Protein AF-A0A536TYL6-F1 (afdb_monomer)

Structure (mmCIF, N/CA/C/O backbone):
data_AF-A0A536TYL6-F1
#
_entry.id   AF-A0A536TYL6-F1
#
loop_
_atom_site.group_PDB
_atom_site.id
_atom_site.type_symbol
_atom_site.label_atom_id
_atom_site.label_alt_id
_atom_site.label_comp_id
_atom_site.label_asym_id
_atom_site.label_entity_id
_atom_site.label_seq_id
_atom_site.pdbx_PDB_ins_code
_atom_site.Cartn_x
_atom_site.Cartn_y
_atom_site.Cartn_z
_atom_site.occupancy
_atom_site.B_iso_or_equiv
_atom_site.auth_seq_id
_atom_site.auth_comp_id
_atom_site.auth_asym_id
_atom_site.auth_atom_id
_atom_site.pdbx_PDB_model_num
ATOM 1 N N . MET A 1 1 ? 11.090 -5.499 -24.337 1.00 57.41 1 MET A N 1
ATOM 2 C CA . MET A 1 1 ? 12.512 -5.093 -24.204 1.00 57.41 1 MET A CA 1
ATOM 3 C C . MET A 1 1 ? 12.902 -4.188 -25.369 1.00 57.41 1 MET A C 1
ATOM 5 O O . MET A 1 1 ? 12.225 -4.241 -26.389 1.00 57.41 1 MET A O 1
ATOM 9 N N . ASP A 1 2 ? 13.957 -3.378 -25.231 1.00 61.38 2 ASP A N 1
ATOM 10 C CA . ASP A 1 2 ? 14.431 -2.492 -26.314 1.00 61.38 2 ASP A CA 1
ATOM 11 C C . ASP A 1 2 ? 15.120 -3.271 -27.454 1.00 61.38 2 ASP A C 1
ATOM 13 O O . ASP A 1 2 ? 15.101 -2.835 -28.606 1.00 61.38 2 ASP A O 1
ATOM 17 N N . ASP A 1 3 ? 15.642 -4.466 -27.150 1.00 70.88 3 ASP A N 1
ATOM 18 C CA . ASP A 1 3 ? 16.280 -5.363 -28.113 1.00 70.88 3 ASP A CA 1
ATOM 19 C C . ASP A 1 3 ? 15.336 -6.479 -28.582 1.00 70.88 3 ASP A C 1
ATOM 21 O O . ASP A 1 3 ? 14.604 -7.097 -27.802 1.00 70.88 3 ASP A O 1
ATOM 25 N N . VAL A 1 4 ? 15.386 -6.785 -29.881 1.00 76.50 4 VAL A N 1
ATOM 26 C CA . VAL A 1 4 ? 14.660 -7.922 -30.461 1.00 76.50 4 VAL A CA 1
ATOM 27 C C . VAL A 1 4 ? 15.387 -9.211 -30.091 1.00 76.50 4 VAL A C 1
ATOM 29 O O . VAL A 1 4 ? 16.546 -9.392 -30.461 1.00 76.50 4 VAL A O 1
ATOM 32 N N . ALA A 1 5 ? 14.694 -10.130 -29.414 1.00 81.31 5 ALA A N 1
ATOM 33 C CA . ALA A 1 5 ? 15.242 -11.440 -29.073 1.00 81.31 5 ALA A CA 1
ATOM 34 C C . ALA A 1 5 ? 15.765 -12.177 -30.319 1.00 81.31 5 ALA A C 1
ATOM 36 O O . ALA A 1 5 ? 15.107 -12.207 -31.363 1.00 81.31 5 ALA A O 1
ATOM 37 N N . GLN A 1 6 ? 16.935 -12.807 -30.195 1.00 85.62 6 GLN A N 1
ATOM 38 C CA . GLN A 1 6 ? 17.575 -13.562 -31.270 1.00 85.62 6 GLN A CA 1
ATOM 39 C C . GLN A 1 6 ? 17.859 -14.997 -30.836 1.00 85.62 6 GLN A C 1
ATOM 41 O O . GLN A 1 6 ? 18.170 -15.272 -29.678 1.00 85.62 6 GLN A O 1
ATOM 46 N N . VAL A 1 7 ? 17.771 -15.927 -31.787 1.00 89.69 7 VAL A N 1
ATOM 47 C CA . VAL A 1 7 ? 18.158 -17.319 -31.547 1.00 89.69 7 VAL A CA 1
ATOM 48 C C . VAL A 1 7 ? 19.680 -17.396 -31.461 1.00 89.69 7 VAL A C 1
ATOM 50 O O . VAL A 1 7 ? 20.367 -17.082 -32.433 1.00 89.69 7 VAL A O 1
ATOM 53 N N . VAL A 1 8 ? 20.210 -17.861 -30.326 1.00 90.75 8 VAL A N 1
ATOM 54 C CA . VAL A 1 8 ? 21.640 -18.176 -30.197 1.00 90.75 8 VAL A CA 1
ATOM 55 C C . VAL A 1 8 ? 21.949 -19.412 -31.061 1.00 90.75 8 VAL A C 1
ATOM 57 O O . VAL A 1 8 ? 21.366 -20.475 -30.821 1.00 90.75 8 VAL A O 1
ATOM 60 N N . PRO A 1 9 ? 22.846 -19.321 -32.066 1.00 91.06 9 PRO A N 1
ATOM 61 C CA . PRO A 1 9 ? 23.150 -20.444 -32.952 1.00 91.06 9 PRO A CA 1
ATOM 62 C C . PRO A 1 9 ? 23.639 -21.678 -32.189 1.00 91.06 9 PRO A C 1
ATOM 64 O O . PRO A 1 9 ? 24.405 -21.551 -31.237 1.00 91.06 9 PRO A O 1
ATOM 67 N N . ALA A 1 10 ? 23.267 -22.876 -32.650 1.00 88.31 10 ALA A N 1
ATOM 68 C CA . ALA A 1 10 ? 23.622 -24.141 -31.993 1.00 88.31 10 ALA A CA 1
ATOM 69 C C . ALA A 1 10 ? 25.139 -24.362 -31.826 1.00 88.31 10 ALA A C 1
ATOM 71 O O . ALA A 1 10 ? 25.554 -25.033 -30.893 1.00 88.31 10 ALA A O 1
ATOM 72 N N . GLY A 1 11 ? 25.974 -23.780 -32.696 1.00 90.50 11 GLY A N 1
ATOM 73 C CA . GLY A 1 11 ? 27.437 -23.835 -32.560 1.00 90.50 11 GLY A CA 1
ATOM 74 C C . GLY A 1 11 ? 28.010 -22.931 -31.461 1.00 90.50 11 GLY A C 1
ATOM 75 O O . GLY A 1 11 ? 29.185 -23.054 -31.125 1.00 90.50 11 GLY A O 1
ATOM 76 N N . ASN A 1 12 ? 27.195 -22.036 -30.897 1.00 92.62 12 ASN A N 1
ATOM 77 C CA . ASN A 1 12 ? 27.615 -21.034 -29.921 1.00 92.62 12 ASN A CA 1
ATOM 78 C C . ASN A 1 12 ? 27.223 -21.397 -28.478 1.00 92.62 12 ASN A C 1
ATOM 80 O O . ASN A 1 12 ? 27.345 -20.577 -27.567 1.00 92.62 12 ASN A O 1
ATOM 84 N N . TRP A 1 13 ? 26.762 -22.624 -28.244 1.00 92.75 13 TRP A N 1
ATOM 85 C CA . TRP A 1 13 ? 26.517 -23.155 -26.909 1.00 92.75 13 TRP A CA 1
ATOM 86 C C . TRP A 1 13 ? 26.647 -24.678 -26.904 1.00 92.75 13 TRP A C 1
ATOM 88 O O . TRP A 1 13 ? 26.506 -25.324 -27.936 1.00 92.75 13 TRP A O 1
ATOM 98 N N . ASN A 1 14 ? 26.945 -25.260 -25.745 1.00 90.94 14 ASN A N 1
ATOM 99 C CA . ASN A 1 14 ? 27.123 -26.703 -25.591 1.00 90.94 14 ASN A CA 1
ATOM 100 C C . ASN A 1 14 ? 26.467 -27.199 -24.303 1.00 90.94 14 ASN A C 1
ATOM 102 O O . ASN A 1 14 ? 26.497 -26.506 -23.285 1.00 90.94 14 ASN A O 1
ATOM 106 N N . TYR A 1 15 ? 25.936 -28.421 -24.324 1.00 91.31 15 TYR A N 1
ATOM 107 C CA . TYR A 1 15 ? 25.599 -29.140 -23.098 1.00 91.31 15 TYR A CA 1
ATOM 108 C C . TYR A 1 15 ? 26.865 -29.654 -22.408 1.00 91.31 15 TYR A C 1
ATOM 110 O O . TYR A 1 15 ? 27.846 -30.012 -23.063 1.00 91.31 15 TYR A O 1
ATOM 118 N N . ASN A 1 16 ? 26.832 -29.747 -21.079 1.00 88.88 16 ASN A N 1
ATOM 119 C CA . ASN A 1 16 ? 27.800 -30.567 -20.359 1.00 88.88 16 ASN A CA 1
ATOM 120 C C . ASN A 1 16 ? 27.591 -32.061 -20.691 1.00 88.88 16 ASN A C 1
ATOM 122 O O . ASN A 1 16 ? 26.561 -32.459 -21.236 1.00 88.88 16 ASN A O 1
ATOM 126 N N . ALA A 1 17 ? 28.562 -32.908 -20.339 1.00 90.69 17 ALA A N 1
ATOM 127 C CA . ALA A 1 17 ? 28.537 -34.336 -20.683 1.00 90.69 17 ALA A CA 1
ATOM 128 C C . ALA A 1 17 ? 27.294 -35.086 -20.163 1.00 90.69 17 ALA A C 1
ATOM 130 O O . ALA A 1 17 ? 26.893 -36.093 -20.739 1.00 90.69 17 ALA A O 1
ATOM 131 N N . THR A 1 18 ? 26.683 -34.600 -19.081 1.00 89.69 18 THR A N 1
ATOM 132 C CA . THR A 1 18 ? 25.490 -35.190 -18.460 1.00 89.69 18 THR A CA 1
ATOM 133 C C . THR A 1 18 ? 24.178 -34.549 -18.921 1.00 89.69 18 THR A C 1
ATOM 135 O O . THR A 1 18 ? 23.126 -34.944 -18.431 1.00 89.69 18 THR A O 1
ATOM 138 N N . ALA A 1 19 ? 24.219 -33.560 -19.823 1.00 83.50 19 ALA A N 1
ATOM 139 C CA . ALA A 1 19 ? 23.075 -32.745 -20.247 1.00 83.50 19 ALA A CA 1
ATOM 140 C C . ALA A 1 19 ? 22.271 -32.114 -19.087 1.00 83.50 19 ALA A C 1
ATOM 142 O O . ALA A 1 19 ? 21.076 -31.858 -19.202 1.00 83.50 19 ALA A O 1
ATOM 143 N N . THR A 1 20 ? 22.934 -31.847 -17.960 1.00 83.81 20 THR A N 1
ATOM 144 C CA . THR A 1 20 ? 22.358 -31.188 -16.773 1.00 83.81 20 THR A CA 1
ATOM 145 C C . THR A 1 20 ? 22.741 -29.713 -16.667 1.00 83.81 20 THR A C 1
ATOM 147 O O . THR A 1 20 ? 22.311 -29.025 -15.746 1.00 83.81 20 THR A O 1
ATOM 150 N N . GLY A 1 21 ? 23.562 -29.221 -17.591 1.00 86.31 21 GLY A N 1
ATOM 151 C CA . GLY A 1 21 ? 23.989 -27.831 -17.657 1.00 86.31 21 GLY A CA 1
ATOM 152 C C . GLY A 1 21 ? 24.364 -27.442 -19.079 1.00 86.31 21 GLY A C 1
ATOM 153 O O . GLY A 1 21 ? 24.645 -28.304 -19.913 1.00 86.31 21 GLY A O 1
ATOM 154 N N . LEU A 1 22 ? 24.373 -26.138 -19.341 1.00 90.38 22 LEU A N 1
ATOM 155 C CA . LEU A 1 22 ? 24.759 -25.558 -20.622 1.00 90.38 22 LEU A CA 1
ATOM 156 C C . LEU A 1 22 ? 25.890 -24.546 -20.428 1.00 90.38 22 LEU A C 1
ATOM 158 O O . LEU A 1 22 ? 26.031 -23.944 -19.365 1.00 90.38 22 LEU A O 1
ATOM 162 N N . THR A 1 23 ? 26.701 -24.353 -21.457 1.00 91.06 23 THR A N 1
ATOM 163 C CA . THR A 1 23 ? 27.732 -23.316 -21.515 1.00 91.06 23 THR A CA 1
ATOM 164 C C . THR A 1 23 ? 27.566 -22.541 -22.810 1.00 91.06 23 THR A C 1
ATOM 166 O O . THR A 1 23 ? 27.579 -23.135 -23.887 1.00 91.06 23 THR A O 1
ATOM 169 N N . LEU A 1 24 ? 27.419 -21.223 -22.706 1.00 91.56 24 LEU A N 1
ATOM 170 C CA . LEU A 1 24 ? 27.492 -20.319 -23.850 1.00 91.56 24 LEU A CA 1
ATOM 171 C C . LEU A 1 24 ? 28.969 -20.130 -24.216 1.00 91.56 24 LEU A C 1
ATOM 173 O O . LEU A 1 24 ? 29.796 -19.874 -23.341 1.00 91.56 24 LEU A O 1
ATOM 177 N N . VAL A 1 25 ? 29.312 -20.277 -25.494 1.00 84.56 25 VAL A N 1
ATOM 178 C CA . VAL A 1 25 ? 30.678 -20.087 -26.001 1.00 84.56 25 VAL A CA 1
ATOM 179 C C . VAL A 1 25 ? 30.709 -18.884 -26.933 1.00 84.56 25 VAL A C 1
ATOM 181 O O . VAL A 1 25 ? 29.757 -18.647 -27.673 1.00 84.56 25 VAL A O 1
ATOM 184 N N . ALA A 1 26 ? 31.789 -18.099 -26.903 1.00 78.69 26 ALA A N 1
ATOM 185 C CA . ALA A 1 26 ? 31.928 -16.942 -27.786 1.00 78.69 26 ALA A CA 1
ATOM 186 C C . ALA A 1 26 ? 31.802 -17.368 -29.269 1.00 78.69 26 ALA A C 1
ATOM 188 O O . ALA A 1 26 ? 32.389 -18.383 -29.649 1.00 78.69 26 ALA A O 1
ATOM 189 N N . PRO A 1 27 ? 31.057 -16.624 -30.112 1.00 82.38 27 PRO A N 1
ATOM 190 C CA . PRO A 1 27 ? 30.471 -15.302 -29.854 1.00 82.38 27 PRO A CA 1
ATOM 191 C C . PRO A 1 27 ? 29.065 -15.314 -29.210 1.00 82.38 27 PRO A C 1
ATOM 193 O O . PRO A 1 27 ? 28.444 -14.266 -29.115 1.00 82.38 27 PRO A O 1
ATOM 196 N N . GLY A 1 28 ? 28.533 -16.463 -28.780 1.00 82.00 28 GLY A N 1
ATOM 197 C CA . GLY A 1 28 ? 27.182 -16.588 -28.206 1.00 82.00 28 GLY A CA 1
ATOM 198 C C . GLY A 1 28 ? 27.001 -16.109 -26.769 1.00 82.00 28 GLY A C 1
ATOM 199 O O . GLY A 1 28 ? 25.865 -16.066 -26.312 1.00 82.00 28 GLY A O 1
ATOM 200 N N . PHE A 1 29 ? 28.081 -15.761 -26.066 1.00 90.31 29 PHE A N 1
ATOM 201 C CA . PHE A 1 29 ? 28.011 -15.069 -24.781 1.00 90.31 29 PHE A CA 1
ATOM 202 C C . PHE A 1 29 ? 28.451 -13.615 -24.942 1.00 90.31 29 PHE A C 1
ATOM 204 O O . PHE A 1 29 ? 29.575 -13.339 -25.366 1.00 90.31 29 PHE A O 1
ATOM 211 N N . VAL A 1 30 ? 27.570 -12.709 -24.549 1.00 87.06 30 VAL A N 1
ATOM 212 C CA . VAL A 1 30 ? 27.733 -11.265 -24.539 1.00 87.06 30 VAL A CA 1
ATOM 213 C C . VAL A 1 30 ? 27.412 -10.810 -23.124 1.00 87.06 30 VAL A C 1
ATOM 215 O O . VAL A 1 30 ? 26.364 -11.120 -22.555 1.00 87.06 30 VAL A O 1
ATOM 218 N N . THR A 1 31 ? 28.361 -10.106 -22.514 1.00 86.06 31 THR A N 1
ATOM 219 C CA . THR A 1 31 ? 28.180 -9.561 -21.171 1.00 86.06 31 THR A CA 1
ATOM 220 C C . THR A 1 31 ? 26.985 -8.609 -21.166 1.00 86.06 31 THR A C 1
ATOM 222 O O . THR A 1 31 ? 26.948 -7.695 -21.983 1.00 86.06 31 THR A O 1
ATOM 225 N N . ASN A 1 32 ? 26.092 -8.771 -20.182 1.00 82.31 32 ASN A N 1
ATOM 226 C CA . ASN A 1 32 ? 24.879 -7.971 -19.938 1.00 82.31 32 ASN A CA 1
ATOM 227 C C . ASN A 1 32 ? 23.626 -8.341 -20.750 1.00 82.31 32 ASN A C 1
ATOM 229 O O . ASN A 1 32 ? 22.571 -7.753 -20.488 1.00 82.31 32 ASN A O 1
ATOM 233 N N . ASP A 1 33 ? 23.709 -9.342 -21.625 1.00 85.50 33 ASP A N 1
ATOM 234 C CA . ASP A 1 33 ? 22.544 -9.892 -22.320 1.00 85.50 33 ASP A CA 1
ATOM 235 C C . ASP A 1 33 ? 21.729 -10.827 -21.412 1.00 85.50 33 ASP A C 1
ATOM 237 O O . ASP A 1 33 ? 22.234 -11.410 -20.444 1.00 85.50 33 ASP A O 1
ATOM 241 N N . ILE A 1 34 ? 20.443 -10.975 -21.735 1.00 85.06 34 ILE A N 1
ATOM 242 C 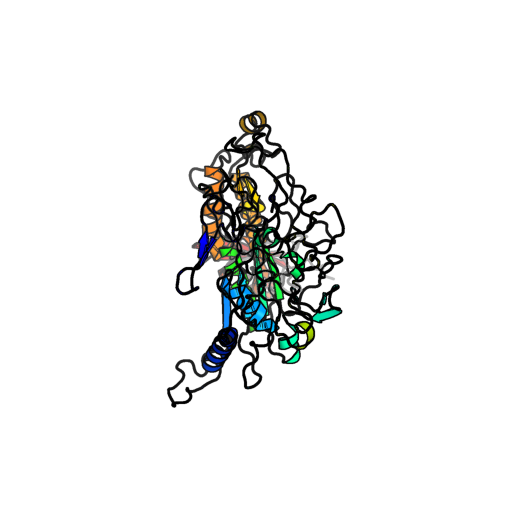CA . ILE A 1 34 ? 19.531 -11.924 -21.089 1.00 85.06 34 ILE A CA 1
ATOM 243 C C . ILE A 1 34 ? 19.386 -13.140 -21.998 1.00 85.06 34 ILE A C 1
ATOM 245 O O . ILE A 1 34 ? 19.066 -13.010 -23.178 1.00 85.06 34 ILE A O 1
ATOM 249 N N . TYR A 1 35 ? 19.586 -14.325 -21.428 1.00 87.81 35 TYR A N 1
ATOM 250 C CA . TYR A 1 35 ? 19.478 -15.596 -22.134 1.00 87.81 35 TYR A CA 1
ATOM 251 C C . TYR A 1 35 ? 18.297 -16.395 -21.597 1.00 87.81 35 TYR A C 1
ATOM 253 O O . TYR A 1 35 ? 18.214 -16.652 -20.398 1.00 87.81 35 TYR A O 1
ATOM 261 N N . GLU A 1 36 ? 17.422 -16.830 -22.498 1.00 87.06 36 GLU A N 1
ATOM 262 C CA . GLU A 1 36 ? 16.323 -17.745 -22.195 1.00 87.06 36 GLU A CA 1
ATOM 263 C C . GLU A 1 36 ? 16.647 -19.133 -22.754 1.00 87.06 36 GLU A C 1
ATOM 265 O O . GLU A 1 36 ? 17.098 -19.279 -23.893 1.00 87.06 36 GLU A O 1
ATOM 270 N N . PHE A 1 37 ? 16.414 -20.167 -21.948 1.00 86.50 37 PHE A N 1
ATOM 271 C CA . PHE A 1 37 ? 16.657 -21.556 -22.322 1.00 86.50 37 PHE A CA 1
ATOM 272 C C . PHE A 1 37 ? 15.464 -22.427 -21.930 1.00 86.50 37 PHE A C 1
ATOM 274 O O . PHE A 1 37 ? 15.052 -22.462 -20.771 1.00 86.50 37 PHE A O 1
ATOM 281 N N . SER A 1 38 ? 14.929 -23.164 -22.903 1.00 85.88 38 SER A N 1
ATOM 282 C CA . SER A 1 38 ? 13.827 -24.108 -22.715 1.00 85.88 38 SER A CA 1
ATOM 283 C C . SER A 1 38 ? 14.186 -25.470 -23.301 1.00 85.88 38 SER A C 1
ATOM 285 O O . SER A 1 38 ? 14.751 -25.543 -24.392 1.00 85.88 38 SER A O 1
ATOM 287 N N . TYR A 1 39 ? 13.803 -26.546 -22.620 1.00 85.12 39 TYR A N 1
ATOM 288 C CA . TYR A 1 39 ? 14.027 -27.925 -23.052 1.00 85.12 39 TYR A CA 1
ATOM 289 C C . TYR A 1 39 ? 12.847 -28.810 -22.639 1.00 85.12 39 TYR A C 1
ATOM 291 O O . TYR A 1 39 ? 12.072 -28.458 -21.750 1.00 85.12 39 TYR A O 1
ATOM 299 N N . THR A 1 40 ? 12.698 -29.973 -23.278 1.00 86.62 40 THR A N 1
ATOM 300 C CA . THR A 1 40 ? 11.685 -30.958 -22.869 1.00 86.62 40 THR A CA 1
ATOM 301 C C . THR A 1 40 ? 12.147 -31.678 -21.604 1.00 86.62 40 THR A C 1
ATOM 303 O O . THR A 1 40 ? 13.130 -32.417 -21.634 1.00 86.62 40 THR A O 1
ATOM 306 N N . ALA A 1 41 ? 11.429 -31.471 -20.503 1.00 86.38 41 ALA A N 1
ATOM 307 C CA . ALA A 1 41 ? 11.653 -32.152 -19.232 1.00 86.38 41 ALA A CA 1
ATOM 308 C C . ALA A 1 41 ? 10.640 -33.295 -19.014 1.00 86.38 41 ALA A C 1
ATOM 310 O O . ALA A 1 41 ? 9.615 -33.382 -19.693 1.00 86.38 41 ALA A O 1
ATOM 311 N N . LYS A 1 42 ? 10.915 -34.171 -18.043 1.00 88.56 42 LYS A N 1
ATOM 312 C CA . LYS A 1 42 ? 10.023 -35.252 -17.587 1.00 88.56 42 LYS A CA 1
ATOM 313 C C . LYS A 1 42 ? 9.961 -35.284 -16.057 1.00 88.56 42 LYS A C 1
ATOM 315 O O . LYS A 1 42 ? 10.771 -34.630 -15.409 1.00 88.56 42 LYS A O 1
ATOM 320 N N . ASP A 1 43 ? 9.013 -36.041 -15.512 1.00 90.06 43 ASP A N 1
ATOM 321 C CA . ASP A 1 43 ? 8.875 -36.307 -14.072 1.00 90.06 43 ASP A CA 1
ATOM 322 C C . ASP A 1 43 ? 8.738 -35.033 -13.194 1.00 90.06 43 ASP A C 1
ATOM 324 O O . ASP A 1 43 ? 9.533 -34.820 -12.277 1.00 90.06 43 ASP A O 1
ATOM 328 N N . PRO A 1 44 ? 7.749 -34.144 -13.457 1.00 89.12 44 PRO A N 1
ATOM 329 C CA . PRO A 1 44 ? 7.541 -32.945 -12.644 1.00 89.12 44 PRO A CA 1
ATOM 330 C C . PRO A 1 44 ? 7.129 -33.297 -11.208 1.00 89.12 44 PRO A C 1
ATOM 332 O O . PRO A 1 44 ? 6.370 -34.239 -10.976 1.00 89.12 44 PRO A O 1
ATOM 335 N N . THR A 1 45 ? 7.555 -32.484 -10.242 1.00 88.81 45 THR A N 1
ATOM 336 C CA . THR A 1 45 ? 7.092 -32.592 -8.853 1.00 88.81 45 THR A CA 1
ATOM 337 C C . THR A 1 45 ? 5.660 -32.068 -8.696 1.00 88.81 45 THR A C 1
ATOM 339 O O . THR A 1 45 ? 5.215 -31.178 -9.426 1.00 88.81 45 THR A O 1
ATOM 342 N N . VAL A 1 46 ? 4.925 -32.595 -7.711 1.00 89.50 46 VAL A N 1
ATOM 343 C CA . VAL A 1 46 ? 3.571 -32.127 -7.362 1.00 89.50 46 VAL A CA 1
ATOM 344 C C . VAL A 1 46 ? 3.672 -30.926 -6.414 1.00 89.50 46 VAL A C 1
ATOM 346 O O . VAL A 1 46 ? 3.449 -31.036 -5.210 1.00 89.50 46 VAL A O 1
ATOM 349 N N . ALA A 1 47 ? 4.052 -29.764 -6.950 1.00 88.31 47 ALA A N 1
ATOM 350 C CA . ALA A 1 47 ? 4.303 -28.559 -6.150 1.00 88.31 47 ALA A CA 1
ATOM 351 C C . ALA A 1 47 ? 3.050 -28.018 -5.425 1.00 88.31 47 ALA A C 1
ATOM 353 O O . ALA A 1 47 ? 3.172 -27.394 -4.370 1.00 88.31 47 ALA A O 1
ATOM 354 N N . GLY A 1 48 ? 1.846 -28.310 -5.930 1.00 88.62 48 GLY A N 1
ATOM 355 C CA . GLY A 1 48 ? 0.575 -27.899 -5.322 1.00 88.62 48 GLY A CA 1
ATOM 356 C C . GLY A 1 48 ? 0.302 -28.471 -3.922 1.00 88.62 48 GLY A C 1
ATOM 357 O O . GLY A 1 48 ? -0.515 -27.905 -3.198 1.00 88.62 48 GLY A O 1
ATOM 358 N N . LEU A 1 49 ? 1.012 -29.524 -3.486 1.00 92.44 49 LEU A N 1
ATOM 359 C CA . LEU A 1 49 ? 0.879 -30.084 -2.129 1.00 92.44 49 LEU A CA 1
ATOM 360 C C . LEU A 1 49 ? 1.173 -29.058 -1.022 1.00 92.44 49 LEU A C 1
ATOM 362 O O . LEU A 1 49 ? 0.659 -29.193 0.086 1.00 92.44 49 LEU A O 1
ATOM 366 N N . GLY A 1 50 ? 1.943 -28.004 -1.320 1.00 93.00 50 GLY A N 1
ATOM 367 C CA . GLY A 1 50 ? 2.184 -26.911 -0.376 1.00 93.00 50 GLY A CA 1
ATOM 368 C C . GLY A 1 50 ? 0.902 -26.196 0.071 1.00 93.00 50 GLY A C 1
ATOM 369 O O . GLY A 1 50 ? 0.799 -25.815 1.234 1.00 93.00 50 GLY A O 1
ATOM 370 N N . PHE A 1 51 ? -0.103 -26.066 -0.805 1.00 95.88 51 PHE A N 1
ATOM 371 C CA . PHE A 1 51 ? -1.390 -25.472 -0.428 1.00 95.88 51 PHE A CA 1
ATOM 372 C C . PHE A 1 51 ? -2.154 -26.359 0.563 1.00 95.88 51 PHE A C 1
ATOM 374 O O . PHE A 1 51 ? -2.655 -25.857 1.569 1.00 95.88 51 PHE A O 1
ATOM 381 N N . ALA A 1 52 ? -2.189 -27.674 0.314 1.00 96.19 52 ALA A N 1
ATOM 382 C CA . ALA A 1 52 ? -2.819 -28.646 1.208 1.00 96.19 52 ALA A CA 1
ATOM 383 C C . ALA A 1 52 ? -2.139 -28.652 2.584 1.00 96.19 52 ALA A C 1
ATOM 385 O O . ALA A 1 52 ? -2.815 -28.531 3.598 1.00 96.19 52 ALA A O 1
ATOM 386 N N . ALA A 1 53 ? -0.803 -28.663 2.619 1.00 95.81 53 ALA A N 1
ATOM 387 C CA . ALA A 1 53 ? -0.048 -28.619 3.869 1.00 95.81 53 ALA A CA 1
ATOM 388 C C . ALA A 1 53 ? -0.388 -27.379 4.719 1.00 95.81 53 ALA A C 1
ATOM 390 O O . ALA A 1 53 ? -0.578 -27.493 5.928 1.00 95.81 53 ALA A O 1
ATOM 391 N N . ILE A 1 54 ? -0.514 -26.201 4.093 1.00 96.56 54 ILE A N 1
ATOM 392 C CA . ILE A 1 54 ? -0.918 -24.967 4.788 1.00 96.56 54 ILE A CA 1
ATOM 393 C C . ILE A 1 54 ? -2.351 -25.086 5.321 1.00 96.56 54 ILE A C 1
ATOM 395 O O . ILE A 1 54 ? -2.596 -24.743 6.479 1.00 96.56 54 ILE A O 1
ATOM 399 N N . ARG A 1 55 ? -3.292 -25.567 4.501 1.00 97.94 55 ARG A N 1
ATOM 400 C CA . ARG A 1 55 ? -4.697 -25.771 4.884 1.00 97.94 55 ARG A CA 1
ATOM 401 C C . ARG A 1 55 ? -4.820 -26.720 6.079 1.00 97.94 55 ARG A C 1
ATOM 403 O O . ARG A 1 55 ? -5.435 -26.359 7.081 1.00 97.94 55 ARG A O 1
ATOM 410 N N . ASP A 1 56 ? -4.212 -27.898 5.980 1.00 97.44 56 ASP A N 1
ATOM 411 C CA . ASP A 1 56 ? -4.382 -28.994 6.938 1.00 97.44 56 ASP A CA 1
ATOM 412 C C . ASP A 1 56 ? -3.716 -28.680 8.271 1.00 97.44 56 ASP A C 1
ATOM 414 O O . ASP A 1 56 ? -4.317 -28.895 9.320 1.00 97.44 56 ASP A O 1
ATOM 418 N N . TRP A 1 57 ? -2.526 -28.071 8.244 1.00 96.44 57 TRP A N 1
ATOM 419 C CA . TRP A 1 57 ? -1.860 -27.607 9.458 1.00 96.44 57 TRP A CA 1
ATOM 420 C C . TRP A 1 57 ? -2.719 -26.599 10.231 1.00 96.44 57 TRP A C 1
ATOM 422 O O . TRP A 1 57 ? -2.937 -26.751 11.433 1.00 96.44 57 TRP A O 1
ATOM 432 N N . ASN A 1 58 ? -3.256 -25.584 9.547 1.00 97.06 58 ASN A N 1
ATOM 433 C CA . ASN A 1 58 ? -4.077 -24.560 10.196 1.00 97.06 58 ASN A CA 1
ATOM 434 C C . ASN A 1 58 ? -5.439 -25.109 10.652 1.00 97.06 58 ASN A C 1
ATOM 436 O O . ASN A 1 58 ? -5.912 -24.744 11.730 1.00 97.06 58 ASN A O 1
ATOM 440 N N . SER A 1 59 ? -6.053 -26.011 9.880 1.00 97.00 59 SER A N 1
ATOM 441 C CA . SER A 1 59 ? -7.277 -26.707 10.296 1.00 97.00 59 SER A CA 1
ATOM 442 C C . SER A 1 59 ? -7.034 -27.570 11.539 1.00 97.00 59 SER A C 1
ATOM 444 O O . SER A 1 59 ? -7.796 -27.471 12.503 1.00 97.00 59 SER A O 1
ATOM 446 N N . TRP A 1 60 ? -5.942 -28.343 11.575 1.00 96.75 60 TRP A N 1
ATOM 447 C CA . TRP A 1 60 ? -5.581 -29.173 12.726 1.00 96.75 60 TRP A CA 1
ATOM 448 C C . TRP A 1 60 ? -5.386 -28.330 13.985 1.00 96.75 60 TRP A C 1
ATOM 450 O O . TRP A 1 60 ? -6.028 -28.600 15.001 1.00 96.75 60 TRP A O 1
ATOM 460 N N . LEU A 1 61 ? -4.588 -27.257 13.900 1.00 95.94 61 LEU A N 1
ATOM 461 C CA . LEU A 1 61 ? -4.359 -26.349 15.027 1.00 95.94 61 LEU A CA 1
ATOM 462 C C . LEU A 1 61 ? -5.674 -25.814 15.607 1.00 95.94 61 LEU A C 1
ATOM 464 O O . LEU A 1 61 ? -5.808 -25.719 16.827 1.00 95.94 61 LEU A O 1
ATOM 468 N N . ARG A 1 62 ? -6.641 -25.481 14.742 1.00 96.69 62 ARG A N 1
ATOM 469 C CA . ARG A 1 62 ? -7.927 -24.903 15.142 1.00 96.69 62 ARG A CA 1
ATOM 470 C C . ARG A 1 62 ? -8.916 -25.918 15.693 1.00 96.69 62 ARG A C 1
ATOM 472 O O . ARG A 1 62 ? -9.617 -25.620 16.657 1.00 96.69 62 ARG A O 1
ATOM 479 N N . TYR A 1 63 ? -9.031 -27.069 15.043 1.00 96.69 63 TYR A N 1
ATOM 480 C CA . TYR A 1 63 ? -10.185 -27.947 15.210 1.00 96.69 63 TYR A CA 1
ATOM 481 C C . TYR A 1 63 ? -9.866 -29.310 15.818 1.00 96.69 63 TYR A C 1
ATOM 483 O O . TYR A 1 63 ? -10.779 -29.961 16.326 1.00 96.69 63 TYR A O 1
ATOM 491 N N . ALA A 1 64 ? -8.619 -29.773 15.749 1.00 95.94 64 ALA A N 1
ATOM 492 C CA . ALA A 1 64 ? -8.259 -31.089 16.255 1.00 95.94 64 ALA A CA 1
ATOM 493 C C . ALA A 1 64 ? -7.936 -31.049 17.752 1.00 95.94 64 ALA A C 1
ATOM 495 O O . ALA A 1 64 ? -7.410 -30.065 18.273 1.00 95.94 64 ALA A O 1
ATOM 496 N N . VAL A 1 65 ? -8.215 -32.154 18.443 1.00 96.94 65 VAL A N 1
ATOM 497 C CA . VAL A 1 65 ? -7.826 -32.359 19.849 1.00 96.94 65 VAL A CA 1
ATOM 498 C C . VAL A 1 65 ? -6.499 -33.113 19.988 1.00 96.94 65 VAL A C 1
ATOM 500 O O . VAL A 1 65 ? -5.822 -32.973 21.003 1.00 96.94 65 VAL A O 1
ATOM 503 N N . ALA A 1 66 ? -6.115 -33.886 18.971 1.00 96.56 66 ALA A N 1
ATOM 504 C CA . ALA A 1 66 ? -4.877 -34.657 18.882 1.00 96.56 66 ALA A CA 1
ATOM 505 C C . ALA A 1 66 ? -4.524 -34.925 17.407 1.00 96.56 66 ALA A C 1
ATOM 507 O O . ALA A 1 66 ? -5.352 -34.687 16.525 1.00 96.56 66 ALA A O 1
ATOM 508 N N . ASP A 1 67 ? -3.305 -35.383 17.132 1.00 93.88 67 ASP A N 1
ATOM 509 C CA . ASP A 1 67 ? -2.908 -35.928 15.828 1.00 93.88 67 ASP A CA 1
ATOM 510 C C . ASP A 1 67 ? -3.310 -37.409 15.655 1.00 93.88 67 ASP A C 1
ATOM 512 O O . ASP A 1 67 ? -3.886 -38.028 16.555 1.00 93.88 67 ASP A O 1
ATOM 516 N N . ASP A 1 68 ? -2.993 -37.985 14.491 1.00 92.19 68 ASP A N 1
ATOM 517 C CA . ASP A 1 68 ? -3.372 -39.356 14.117 1.00 92.19 68 ASP A CA 1
ATOM 518 C C . ASP A 1 68 ? -2.700 -40.450 14.966 1.00 92.19 68 ASP A C 1
ATOM 520 O O . ASP A 1 68 ? -3.154 -41.596 14.968 1.00 92.19 68 ASP A O 1
ATOM 524 N N . VAL A 1 69 ? -1.628 -40.122 15.699 1.00 96.12 69 VAL A N 1
ATOM 525 C CA . VAL A 1 69 ? -0.949 -41.050 16.623 1.00 96.12 69 VAL A CA 1
ATOM 526 C C . VAL A 1 69 ? -1.311 -40.788 18.090 1.00 96.12 69 VAL A C 1
ATOM 528 O O . VAL A 1 69 ? -0.773 -41.440 18.986 1.00 96.12 69 VAL A O 1
ATOM 531 N N . GLY A 1 70 ? -2.261 -39.883 18.345 1.00 95.75 70 GLY A N 1
ATOM 532 C CA . GLY A 1 70 ? -2.810 -39.594 19.667 1.00 95.75 70 GLY A CA 1
ATOM 533 C C . GLY A 1 70 ? -2.039 -38.544 20.469 1.00 95.75 70 GLY A C 1
ATOM 534 O O . GLY A 1 70 ? -2.335 -38.356 21.652 1.00 95.75 70 GLY A O 1
ATOM 535 N N . GLN A 1 71 ? -1.079 -37.838 19.869 1.00 96.44 71 GLN A N 1
ATOM 536 C CA . GLN A 1 71 ? -0.401 -36.728 20.529 1.00 96.44 71 GLN A CA 1
ATOM 537 C C . GLN A 1 71 ? -1.348 -35.526 20.607 1.00 96.44 71 GLN A C 1
ATOM 539 O O . GLN A 1 71 ? -1.855 -35.045 19.595 1.00 96.44 71 GLN A O 1
ATOM 544 N N . ALA A 1 72 ? -1.590 -35.027 21.820 1.00 97.19 72 ALA A N 1
ATOM 545 C CA . ALA A 1 72 ? -2.528 -33.931 22.047 1.00 97.19 72 ALA A CA 1
ATOM 546 C C . ALA A 1 72 ? -2.134 -32.653 21.285 1.00 97.19 72 ALA A C 1
ATOM 548 O O . ALA A 1 72 ? -0.965 -32.258 21.279 1.00 97.19 72 ALA A O 1
ATOM 549 N N . ASN A 1 73 ? -3.129 -31.967 20.715 1.00 97.06 73 ASN A N 1
ATOM 550 C CA . ASN A 1 73 ? -2.957 -30.625 20.169 1.00 97.06 73 ASN A CA 1
ATOM 551 C C . ASN A 1 73 ? -2.829 -29.627 21.337 1.00 97.06 73 ASN A C 1
ATOM 553 O O . ASN A 1 73 ? -3.799 -29.439 22.079 1.00 97.06 73 ASN A O 1
ATOM 557 N N . PRO A 1 74 ? -1.680 -28.945 21.508 1.00 95.56 74 PRO A N 1
ATOM 558 C CA . PRO A 1 74 ? -1.473 -28.016 22.620 1.00 95.56 74 PRO A CA 1
ATOM 559 C C . PRO A 1 74 ? -2.381 -26.777 22.564 1.00 95.56 74 PRO A C 1
ATOM 561 O O . PRO A 1 74 ? -2.499 -26.067 23.559 1.00 95.56 74 PRO A O 1
ATOM 564 N N . LEU A 1 75 ? -3.012 -26.508 21.417 1.00 96.00 75 LEU A N 1
ATOM 565 C CA . LEU A 1 75 ? -3.896 -25.366 21.187 1.00 96.00 75 LEU A CA 1
ATOM 566 C C . LEU A 1 75 ? -5.371 -25.764 21.035 1.00 96.00 75 LEU A C 1
ATOM 568 O O . LEU A 1 75 ? -6.198 -24.916 20.688 1.00 96.00 75 LEU A O 1
ATOM 572 N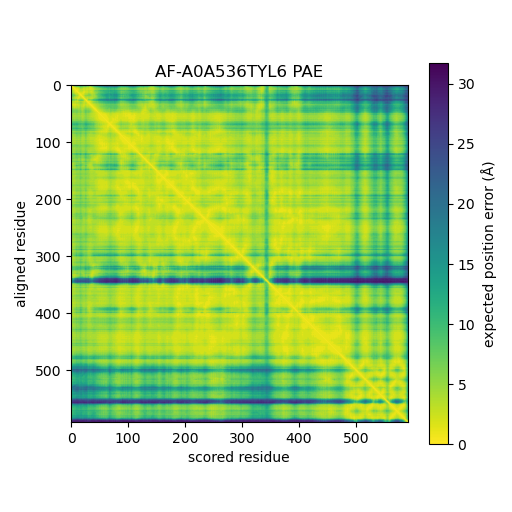 N . ALA A 1 76 ? -5.725 -27.020 21.330 1.00 95.44 76 ALA A N 1
ATOM 573 C CA . ALA A 1 76 ? -7.105 -27.488 21.269 1.00 95.44 76 ALA A CA 1
ATOM 574 C C . ALA A 1 76 ? -8.038 -26.564 22.074 1.00 95.44 76 ALA A C 1
ATOM 576 O O . ALA A 1 76 ? -7.810 -26.308 23.256 1.00 95.44 76 ALA A O 1
ATOM 577 N N . ASN A 1 77 ? -9.108 -26.083 21.433 1.00 91.50 77 ASN A N 1
ATOM 578 C CA . ASN A 1 77 ? -10.103 -25.149 21.986 1.00 91.50 77 ASN A CA 1
ATOM 579 C C . ASN A 1 77 ? -9.612 -23.717 22.295 1.00 91.50 77 ASN A C 1
ATOM 581 O O . ASN A 1 77 ? -10.401 -22.920 22.800 1.00 91.50 77 ASN A O 1
ATOM 585 N N . TYR A 1 78 ? -8.363 -23.354 21.979 1.00 95.75 78 TYR A N 1
ATOM 586 C CA . TYR A 1 78 ? -7.854 -21.987 22.183 1.00 95.75 78 TYR A CA 1
ATOM 587 C C . TYR A 1 78 ? -8.006 -21.086 20.951 1.00 95.75 78 TYR A C 1
ATOM 589 O O . TYR A 1 78 ? -8.109 -19.867 21.087 1.00 95.75 78 TYR A O 1
ATOM 597 N N . ILE A 1 79 ? -8.017 -21.659 19.744 1.00 95.94 79 ILE A N 1
ATOM 598 C CA . ILE A 1 79 ? -8.016 -20.886 18.497 1.00 95.94 79 ILE A CA 1
ATOM 599 C C . ILE A 1 79 ? -9.446 -20.634 18.016 1.00 95.94 79 ILE A C 1
ATOM 601 O O . ILE A 1 79 ? -10.133 -21.534 17.538 1.00 95.94 79 ILE A O 1
ATOM 605 N N . THR A 1 80 ? -9.880 -19.376 18.076 1.00 93.56 80 THR A N 1
ATOM 606 C CA . THR A 1 80 ? -11.187 -18.945 17.552 1.00 93.56 80 THR A CA 1
ATOM 607 C C . THR A 1 80 ? -11.096 -18.329 16.161 1.00 93.56 80 THR A C 1
ATOM 609 O O . THR A 1 80 ? -12.048 -18.448 15.390 1.00 93.56 80 THR A O 1
ATOM 612 N N . ASN A 1 81 ? -9.959 -17.718 15.816 1.00 95.50 81 ASN A N 1
ATOM 613 C CA . ASN A 1 81 ? -9.707 -17.066 14.534 1.00 95.50 81 ASN A CA 1
ATOM 614 C C . ASN A 1 81 ? -8.270 -17.318 14.069 1.00 95.50 81 ASN A C 1
ATOM 616 O O . ASN A 1 81 ? -7.359 -17.372 14.894 1.00 95.50 81 ASN A O 1
ATOM 620 N N . ILE A 1 82 ? -8.070 -17.429 12.754 1.00 97.50 82 ILE A N 1
ATOM 621 C CA . ILE A 1 82 ? -6.737 -17.505 12.141 1.00 97.50 82 ILE A CA 1
ATOM 622 C C . ILE A 1 82 ? -6.588 -16.380 11.123 1.00 97.50 82 ILE A C 1
ATOM 624 O O . ILE A 1 82 ? -7.402 -16.249 10.204 1.00 97.50 82 ILE A O 1
ATOM 628 N N . TYR A 1 83 ? -5.522 -15.602 11.274 1.00 97.12 83 TYR A N 1
ATOM 629 C CA . TYR A 1 83 ? -5.127 -14.555 10.341 1.00 97.12 83 TYR A CA 1
ATOM 630 C C . TYR A 1 83 ? -3.756 -14.861 9.753 1.00 97.12 83 TYR A C 1
ATOM 632 O O . TYR A 1 83 ? -2.932 -15.520 10.385 1.00 97.12 83 TYR A O 1
ATOM 640 N N . THR A 1 84 ? -3.496 -14.335 8.564 1.00 95.56 84 THR A N 1
ATOM 641 C CA . THR A 1 84 ? -2.155 -14.321 7.980 1.00 95.56 84 THR A CA 1
ATOM 642 C C . THR A 1 84 ? -1.799 -12.910 7.535 1.00 95.56 84 THR A C 1
ATOM 644 O O . THR A 1 84 ? -2.627 -12.207 6.957 1.00 95.56 84 THR A O 1
ATOM 647 N N . GLU A 1 85 ? -0.568 -12.504 7.827 1.00 94.62 85 GLU A N 1
ATOM 648 C CA . GLU A 1 85 ? 0.103 -11.370 7.205 1.00 94.62 85 GLU A CA 1
ATOM 649 C C . GLU A 1 85 ? 1.226 -11.929 6.338 1.00 94.62 85 GLU A C 1
ATOM 651 O O . GLU A 1 85 ? 2.026 -12.749 6.795 1.00 94.62 85 GLU A O 1
ATOM 656 N N . ILE A 1 86 ? 1.312 -11.458 5.098 1.00 94.94 86 ILE A N 1
ATOM 657 C CA . ILE A 1 86 ? 2.405 -11.810 4.197 1.00 94.94 86 ILE A CA 1
ATOM 658 C C . ILE A 1 86 ? 2.966 -10.584 3.480 1.00 94.94 86 ILE A C 1
ATOM 660 O O . ILE A 1 86 ? 2.354 -9.516 3.443 1.00 94.94 86 ILE A O 1
ATOM 664 N N . SER A 1 87 ? 4.120 -10.765 2.841 1.00 94.12 87 SER A N 1
ATOM 665 C CA . SER A 1 87 ? 4.755 -9.754 1.999 1.00 94.12 87 SER A CA 1
ATOM 666 C C . SER A 1 87 ? 5.297 -10.383 0.720 1.00 94.12 87 SER A C 1
ATOM 668 O O . SER A 1 87 ? 6.087 -11.323 0.778 1.00 94.12 87 SER A O 1
ATOM 670 N N . SER A 1 88 ? 4.911 -9.838 -0.435 1.00 92.75 88 SER A N 1
ATOM 671 C CA . SER A 1 88 ? 5.391 -10.218 -1.767 1.00 92.75 88 SER A CA 1
ATOM 672 C C . SER A 1 88 ? 4.962 -11.637 -2.176 1.00 92.75 88 SER A C 1
ATOM 674 O O . SER A 1 88 ? 3.768 -11.938 -2.255 1.00 92.75 88 SER A O 1
ATOM 676 N N . GLN A 1 89 ? 5.914 -12.526 -2.463 1.00 91.06 89 GLN A N 1
ATOM 677 C CA . GLN A 1 89 ? 5.684 -13.855 -3.035 1.00 91.06 89 GLN A CA 1
ATOM 678 C C . GLN A 1 89 ? 4.620 -14.718 -2.325 1.00 91.06 89 GLN A C 1
ATOM 680 O O . GLN A 1 89 ? 3.746 -15.245 -3.018 1.00 91.06 89 GLN A O 1
ATOM 685 N N . PRO A 1 90 ? 4.612 -14.841 -0.983 1.00 93.44 90 PRO A N 1
ATOM 686 C CA . PRO A 1 90 ? 3.600 -15.621 -0.276 1.00 93.44 90 PRO A CA 1
ATOM 687 C C . PRO A 1 90 ? 2.172 -15.072 -0.426 1.00 93.44 90 PRO A C 1
ATOM 689 O O . PRO A 1 90 ? 1.217 -15.824 -0.281 1.00 93.44 90 PRO A O 1
ATOM 692 N N . GLY A 1 91 ? 1.981 -13.802 -0.790 1.00 93.50 91 GLY A N 1
ATOM 693 C CA . GLY A 1 91 ? 0.642 -13.293 -1.112 1.00 93.50 91 GLY A CA 1
ATOM 694 C C . GLY A 1 91 ? 0.120 -13.780 -2.444 1.00 93.50 91 GLY A C 1
ATOM 695 O O . GLY A 1 91 ? -1.053 -14.098 -2.591 1.00 93.50 91 GLY A O 1
ATOM 696 N N . ARG A 1 92 ? 1.021 -13.961 -3.405 1.00 91.88 92 ARG A N 1
ATOM 697 C CA . ARG A 1 92 ? 0.675 -14.615 -4.664 1.00 91.88 92 ARG A CA 1
ATOM 698 C C . ARG A 1 92 ? 0.268 -16.072 -4.438 1.00 91.88 92 ARG A C 1
ATOM 700 O O . ARG A 1 92 ? -0.653 -16.564 -5.081 1.00 91.88 92 ARG A O 1
ATOM 707 N N . LEU A 1 93 ? 0.901 -16.730 -3.461 1.00 93.88 93 LEU A N 1
ATOM 708 C CA . LEU A 1 93 ? 0.455 -18.029 -2.964 1.00 93.88 93 LEU A CA 1
ATOM 709 C C . LEU A 1 93 ? -0.955 -17.931 -2.365 1.00 93.88 93 LEU A C 1
ATOM 711 O O . LEU A 1 93 ? -1.785 -18.770 -2.683 1.00 93.88 93 LEU A O 1
ATOM 715 N N . LEU A 1 94 ? -1.282 -16.895 -1.586 1.00 94.94 94 LEU A N 1
ATOM 716 C CA . LEU A 1 94 ? -2.644 -16.706 -1.061 1.00 94.94 94 LEU A CA 1
ATOM 717 C C . LEU A 1 94 ? -3.692 -16.382 -2.140 1.00 94.94 94 LEU A C 1
ATOM 719 O O . LEU A 1 94 ? -4.869 -16.713 -1.966 1.00 94.94 94 LEU A O 1
ATOM 723 N N . ASN A 1 95 ? -3.299 -15.765 -3.256 1.00 94.19 95 ASN A N 1
ATOM 724 C CA . ASN A 1 95 ? -4.175 -15.583 -4.416 1.00 94.19 95 ASN A CA 1
ATOM 725 C C . ASN A 1 95 ? -4.581 -16.939 -5.006 1.00 94.19 95 ASN A C 1
ATOM 727 O O . ASN A 1 95 ? -5.777 -17.214 -5.113 1.00 94.19 95 ASN A O 1
ATOM 731 N N . ASP A 1 96 ? -3.605 -17.810 -5.279 1.00 94.31 96 ASP A N 1
ATOM 732 C CA . ASP A 1 96 ? -3.865 -19.161 -5.789 1.00 94.31 96 ASP A CA 1
ATOM 733 C C . ASP A 1 96 ? -4.563 -20.044 -4.741 1.00 94.31 96 ASP A C 1
ATOM 735 O O . ASP A 1 96 ? -5.487 -20.775 -5.079 1.00 94.31 96 ASP A O 1
ATOM 739 N N . PHE A 1 97 ? -4.196 -19.944 -3.459 1.00 95.94 97 PHE A N 1
ATOM 740 C CA . PHE A 1 97 ? -4.815 -20.695 -2.360 1.00 95.94 97 PHE A CA 1
ATOM 741 C C . PHE A 1 97 ? -6.327 -20.441 -2.287 1.00 95.94 97 PHE A C 1
ATOM 743 O O . PHE A 1 97 ? -7.112 -21.386 -2.200 1.00 95.94 97 PHE A O 1
ATOM 750 N N . ARG A 1 98 ? -6.748 -19.169 -2.369 1.00 94.50 98 ARG A N 1
ATOM 751 C CA . ARG A 1 98 ? -8.172 -18.793 -2.400 1.00 94.50 98 ARG A CA 1
ATOM 752 C C . ARG A 1 98 ? -8.842 -19.256 -3.690 1.00 94.50 98 ARG A C 1
ATOM 754 O O . ARG A 1 98 ? -9.879 -19.913 -3.625 1.00 94.50 98 ARG A O 1
ATOM 761 N N . HIS A 1 99 ? -8.223 -18.972 -4.837 1.00 95.25 99 HIS A N 1
ATOM 762 C CA . HIS A 1 99 ? -8.778 -19.311 -6.147 1.00 95.25 99 HIS A CA 1
ATOM 763 C C . HIS A 1 99 ? -9.001 -20.822 -6.319 1.00 95.25 99 HIS A C 1
ATOM 765 O O . HIS A 1 99 ? -10.025 -21.246 -6.849 1.00 95.25 99 HIS A O 1
ATOM 771 N N . LEU A 1 100 ? -8.072 -21.641 -5.823 1.00 95.12 100 LEU A N 1
ATOM 772 C CA . LEU A 1 100 ? -8.143 -23.100 -5.885 1.00 95.12 100 LEU A CA 1
ATOM 773 C C . LEU A 1 100 ? -9.033 -23.715 -4.788 1.00 95.12 100 LEU A C 1
ATOM 775 O O . LEU A 1 100 ? -9.253 -24.922 -4.807 1.00 95.12 100 LEU A O 1
ATOM 779 N N . GLY A 1 101 ? -9.580 -22.911 -3.868 1.00 96.81 101 GLY A N 1
ATOM 780 C CA . GLY A 1 101 ? -10.525 -23.365 -2.844 1.00 96.81 101 GLY A CA 1
ATOM 781 C C . GLY A 1 101 ? -9.891 -23.954 -1.582 1.00 96.81 101 GLY A C 1
ATOM 782 O O . GLY A 1 101 ? -10.592 -24.562 -0.785 1.00 96.81 101 GLY A O 1
ATOM 783 N N . PHE A 1 102 ? -8.594 -23.746 -1.340 1.00 97.81 102 PHE A N 1
ATOM 784 C CA . PHE A 1 102 ? -7.909 -24.319 -0.174 1.00 97.81 102 PHE A CA 1
ATOM 785 C C . PHE A 1 102 ? -8.292 -23.673 1.168 1.00 97.81 102 PHE A C 1
ATOM 787 O O . PHE A 1 102 ? -7.810 -24.121 2.203 1.00 97.81 102 PHE A O 1
ATOM 794 N N . ASN A 1 103 ? -9.166 -22.657 1.196 1.00 98.31 103 ASN A N 1
ATOM 795 C CA . ASN A 1 103 ? -9.676 -22.121 2.465 1.00 98.31 103 ASN A CA 1
ATOM 796 C C . ASN A 1 103 ? -10.824 -22.941 3.079 1.00 98.31 103 ASN A C 1
ATOM 798 O O . ASN A 1 103 ? -11.297 -22.603 4.166 1.00 98.31 103 ASN A O 1
ATOM 802 N N . GLU A 1 104 ? -11.254 -24.001 2.399 1.00 98.38 104 GLU A N 1
ATOM 803 C CA . GLU A 1 104 ? -12.132 -25.041 2.924 1.00 98.38 104 GLU A CA 1
ATOM 804 C C . GLU A 1 104 ? -11.298 -26.279 3.272 1.00 98.38 104 GLU A C 1
ATOM 806 O O . GLU A 1 104 ? -10.564 -26.787 2.424 1.00 98.38 104 GLU A O 1
ATOM 811 N N . ASP A 1 105 ? -11.386 -26.752 4.517 1.00 97.94 105 ASP A N 1
ATOM 812 C CA . ASP A 1 105 ? -10.749 -28.001 4.940 1.00 97.94 105 ASP A CA 1
ATOM 813 C C . ASP A 1 105 ? -11.499 -29.252 4.451 1.00 97.94 105 ASP A C 1
ATOM 815 O O . ASP A 1 105 ? -12.600 -29.175 3.913 1.00 97.94 105 ASP A O 1
ATOM 819 N N . GLU A 1 106 ? -10.923 -30.437 4.661 1.00 96.50 106 GLU A N 1
ATOM 820 C CA . GLU A 1 106 ? -11.514 -31.705 4.193 1.00 96.50 106 GLU A CA 1
ATOM 821 C C . GLU A 1 106 ? -12.853 -32.064 4.865 1.00 96.50 106 GLU A C 1
ATOM 823 O O . GLU A 1 106 ? -13.529 -33.000 4.446 1.00 96.50 106 GLU A O 1
ATOM 828 N N . SER A 1 107 ? -13.253 -31.317 5.898 1.00 97.00 107 SER A N 1
ATOM 829 C CA . SER A 1 107 ? -14.544 -31.430 6.582 1.00 97.00 107 SER A CA 1
ATOM 830 C C . SER A 1 107 ? -15.509 -30.284 6.238 1.00 97.00 107 SER A C 1
ATOM 832 O O . SER A 1 107 ? -16.541 -30.148 6.897 1.00 97.00 107 SER A O 1
ATOM 834 N N . GLY A 1 108 ? -15.195 -29.450 5.241 1.00 97.81 108 GLY A N 1
ATOM 835 C CA . GLY A 1 108 ? -16.050 -28.347 4.794 1.00 97.81 108 GLY A CA 1
ATOM 836 C C . GLY A 1 108 ? -15.993 -27.093 5.675 1.00 97.81 108 GLY A C 1
ATOM 837 O O . GLY A 1 108 ? -16.921 -26.283 5.670 1.00 97.81 108 GLY A O 1
ATOM 838 N N . ARG A 1 109 ? -14.951 -26.927 6.499 1.00 97.88 109 ARG A N 1
ATOM 839 C CA . ARG A 1 109 ? -14.834 -25.811 7.454 1.00 97.88 109 ARG A CA 1
ATOM 840 C C . ARG A 1 109 ? -13.846 -24.760 6.969 1.00 97.88 109 ARG A C 1
ATOM 842 O O . ARG A 1 109 ? -12.858 -25.054 6.302 1.00 97.88 109 ARG A O 1
ATOM 849 N N . LYS A 1 110 ? -14.088 -23.512 7.371 1.00 98.00 110 LYS A N 1
ATOM 850 C CA . LYS A 1 110 ? -13.218 -22.371 7.067 1.00 98.00 110 LYS A CA 1
ATOM 851 C C . LYS A 1 110 ? -11.870 -22.487 7.785 1.00 98.00 110 LYS A C 1
ATOM 853 O O . LYS A 1 110 ? -11.833 -22.572 9.010 1.00 98.00 110 LYS A O 1
ATOM 858 N N . VAL A 1 111 ? -10.773 -22.369 7.042 1.00 98.12 111 VAL A N 1
ATOM 859 C CA . VAL A 1 111 ? -9.417 -22.375 7.613 1.00 98.12 111 VAL A CA 1
ATOM 860 C C . VAL A 1 111 ? -9.023 -20.989 8.124 1.00 98.12 111 VAL A C 1
ATOM 862 O O . VAL A 1 111 ? -8.995 -20.766 9.335 1.00 98.12 111 VAL A O 1
ATOM 865 N N . PHE A 1 112 ? -8.783 -20.034 7.224 1.00 98.31 112 PHE A N 1
ATOM 866 C CA . PHE A 1 112 ? -8.433 -18.659 7.575 1.00 98.31 112 PHE A CA 1
ATOM 867 C C . PHE A 1 112 ? -9.669 -17.768 7.680 1.00 98.31 112 PHE A C 1
ATOM 869 O O . PHE A 1 112 ? -10.564 -17.799 6.830 1.00 98.31 112 PHE A O 1
ATOM 876 N N . ASN A 1 113 ? -9.690 -16.922 8.708 1.00 98.56 113 ASN A N 1
ATOM 877 C CA . ASN A 1 113 ? -10.677 -15.861 8.878 1.00 98.56 113 ASN A CA 1
ATOM 878 C C . ASN A 1 113 ? -10.311 -14.610 8.081 1.00 98.56 113 ASN A C 1
ATOM 880 O O . ASN A 1 113 ? -11.206 -13.960 7.541 1.00 98.56 113 ASN A O 1
ATOM 884 N N . GLY A 1 114 ? -9.020 -14.282 7.991 1.00 98.00 114 GLY A N 1
ATOM 885 C CA . GLY A 1 114 ? -8.577 -13.085 7.289 1.00 98.00 114 GLY A CA 1
ATOM 886 C C . GLY A 1 114 ? -7.163 -13.167 6.727 1.00 98.00 114 GLY A C 1
ATOM 887 O O . GLY A 1 114 ? -6.271 -13.764 7.328 1.00 98.00 114 GLY A O 1
ATOM 888 N N . HIS A 1 115 ? -6.966 -12.546 5.570 1.00 97.56 115 HIS A N 1
ATOM 889 C CA . HIS A 1 115 ? -5.692 -12.404 4.878 1.00 97.56 115 HIS A CA 1
ATOM 890 C C . HIS A 1 115 ? -5.338 -10.918 4.781 1.00 97.56 115 HIS A C 1
ATOM 892 O O . HIS A 1 115 ? -6.061 -10.152 4.143 1.00 97.56 115 HIS A O 1
ATOM 898 N N . MET A 1 116 ? -4.205 -10.518 5.356 1.00 97.31 116 MET A N 1
ATOM 899 C CA . MET A 1 116 ? -3.567 -9.243 5.054 1.00 97.31 116 MET A CA 1
ATOM 900 C C . MET A 1 116 ? -2.413 -9.486 4.089 1.00 97.31 116 MET A C 1
ATOM 902 O O . MET A 1 116 ? -1.483 -10.240 4.383 1.00 97.31 116 MET A O 1
ATOM 906 N N . GLN A 1 117 ? -2.479 -8.851 2.925 1.00 95.88 117 GLN A N 1
ATOM 907 C CA . GLN A 1 117 ? -1.483 -9.020 1.885 1.00 95.88 117 GLN A CA 1
ATOM 908 C C . GLN A 1 117 ? -0.757 -7.719 1.604 1.00 95.88 117 GLN A C 1
ATOM 910 O O . GLN A 1 117 ? -1.398 -6.719 1.301 1.00 95.88 117 GLN A O 1
ATOM 915 N N . TRP A 1 118 ? 0.572 -7.745 1.638 1.00 96.38 118 TRP A N 1
ATOM 916 C CA . TRP A 1 118 ? 1.405 -6.646 1.171 1.00 96.38 118 TRP A CA 1
ATOM 917 C C . TRP A 1 118 ? 2.098 -7.025 -0.146 1.00 96.38 118 TRP A C 1
ATOM 919 O O . TRP A 1 118 ? 2.736 -8.072 -0.229 1.00 96.38 118 TRP A O 1
ATOM 929 N N . ILE A 1 119 ? 1.992 -6.168 -1.171 1.00 94.69 119 ILE A N 1
ATOM 930 C CA . ILE A 1 119 ? 2.733 -6.205 -2.456 1.00 94.69 119 ILE A CA 1
ATOM 931 C C . ILE A 1 119 ? 2.657 -7.526 -3.249 1.00 94.69 119 ILE A C 1
ATOM 933 O O . ILE A 1 119 ? 3.608 -7.909 -3.930 1.00 94.69 119 ILE A O 1
ATOM 937 N N . SER A 1 120 ? 1.514 -8.218 -3.198 1.00 88.81 120 SER A N 1
ATOM 938 C CA . SER A 1 120 ? 1.234 -9.404 -4.029 1.00 88.81 120 SER A CA 1
ATOM 939 C C . SER A 1 120 ? 0.509 -9.080 -5.338 1.00 88.81 120 SER A C 1
ATOM 941 O O . SER A 1 120 ? 0.765 -9.718 -6.362 1.00 88.81 120 SER A O 1
ATOM 943 N N . ALA A 1 121 ? -0.368 -8.070 -5.301 1.00 86.81 121 ALA A N 1
ATOM 944 C CA . ALA A 1 121 ? -1.183 -7.599 -6.416 1.00 86.81 121 ALA A CA 1
ATOM 945 C C . ALA A 1 121 ? -1.882 -8.744 -7.186 1.00 86.81 121 ALA A C 1
ATOM 947 O O . ALA A 1 121 ? -2.517 -9.622 -6.597 1.00 86.81 121 ALA A O 1
ATOM 948 N N . GLY A 1 122 ? -1.824 -8.699 -8.520 1.00 81.69 122 GLY A N 1
ATOM 949 C CA . GLY A 1 122 ? -2.669 -9.479 -9.432 1.00 81.69 122 GLY A CA 1
ATOM 950 C C . GLY A 1 122 ? -2.181 -10.888 -9.703 1.00 81.69 122 GLY A C 1
ATOM 951 O O . GLY A 1 122 ? -2.938 -11.721 -10.193 1.00 81.69 122 GLY A O 1
ATOM 952 N N . SER A 1 123 ? -0.943 -11.171 -9.325 1.00 87.62 123 SER A N 1
ATOM 953 C CA . SER A 1 123 ? -0.271 -12.403 -9.700 1.00 87.62 123 SER A CA 1
ATOM 954 C C . SER A 1 123 ? -0.607 -13.557 -8.757 1.00 87.62 123 SER A C 1
ATOM 956 O O . SER A 1 123 ? -0.721 -13.376 -7.542 1.00 87.62 123 SER A O 1
ATOM 958 N N . GLY A 1 124 ? -0.717 -14.750 -9.330 1.00 89.88 124 GLY A N 1
ATOM 959 C CA . GLY A 1 124 ? -0.595 -16.026 -8.634 1.00 89.88 124 GLY A CA 1
ATOM 960 C C . GLY A 1 124 ? 0.872 -16.427 -8.459 1.00 89.88 124 GLY A C 1
ATOM 961 O O . GLY A 1 124 ? 1.794 -15.666 -8.776 1.00 89.88 124 GLY A O 1
ATOM 962 N N . ILE A 1 125 ? 1.102 -17.614 -7.904 1.00 90.06 125 ILE A N 1
ATOM 963 C CA . ILE A 1 125 ? 2.445 -18.169 -7.665 1.00 90.06 125 ILE A CA 1
ATOM 964 C C . ILE A 1 125 ? 2.812 -19.251 -8.692 1.00 90.06 125 ILE A C 1
ATOM 966 O O . ILE A 1 125 ? 3.980 -19.619 -8.822 1.00 90.06 125 ILE A O 1
ATOM 970 N N . GLY A 1 126 ? 1.826 -19.760 -9.440 1.00 86.69 126 GLY A N 1
ATOM 971 C CA . GLY A 1 126 ? 2.048 -20.741 -10.505 1.00 86.69 126 GLY A CA 1
ATOM 972 C C . GLY A 1 126 ? 2.400 -22.140 -9.988 1.00 86.69 126 GLY A C 1
ATOM 973 O O . GLY A 1 126 ? 2.997 -22.933 -10.712 1.00 86.69 126 GLY A O 1
ATOM 974 N N . MET A 1 127 ? 2.039 -22.456 -8.737 1.00 88.88 127 MET A N 1
ATOM 975 C CA . MET A 1 127 ? 2.420 -23.713 -8.074 1.00 88.88 127 MET A CA 1
ATOM 976 C C . MET A 1 127 ? 1.626 -24.936 -8.535 1.00 88.88 127 MET A C 1
ATOM 978 O O . MET A 1 127 ? 2.082 -26.064 -8.359 1.00 88.88 127 MET A O 1
ATOM 982 N N . ASN A 1 128 ? 0.450 -24.735 -9.133 1.00 88.75 128 ASN A N 1
ATOM 983 C CA . ASN A 1 128 ? -0.417 -25.822 -9.587 1.00 88.75 128 ASN A CA 1
ATOM 984 C C . ASN A 1 128 ? -0.231 -26.165 -11.080 1.00 88.75 128 ASN A C 1
ATOM 986 O O . ASN A 1 128 ? -1.165 -26.609 -11.744 1.00 88.75 128 ASN A O 1
ATOM 990 N N . TYR A 1 129 ? 0.974 -25.950 -11.617 1.00 87.38 129 TYR A N 1
ATOM 991 C CA . TYR A 1 129 ? 1.331 -26.267 -13.002 1.00 87.38 129 TYR A CA 1
ATOM 992 C C . TYR A 1 129 ? 2.565 -27.176 -13.061 1.00 87.38 129 TYR A C 1
ATOM 994 O O . TYR A 1 129 ? 3.414 -27.174 -12.165 1.00 87.38 129 TYR A O 1
ATOM 1002 N N . ARG A 1 130 ? 2.668 -27.986 -14.126 1.00 85.94 130 ARG A N 1
ATOM 1003 C CA . ARG A 1 130 ? 3.814 -28.888 -14.337 1.00 85.94 130 ARG A CA 1
ATOM 1004 C C . ARG A 1 130 ? 5.113 -28.084 -14.401 1.00 85.94 130 ARG A C 1
ATOM 1006 O O . ARG A 1 130 ? 5.148 -27.043 -15.040 1.00 85.94 130 ARG A O 1
ATOM 1013 N N . PHE A 1 131 ? 6.173 -28.595 -13.772 1.00 87.56 131 PHE A N 1
ATOM 1014 C CA . PHE A 1 131 ? 7.485 -27.931 -13.690 1.00 87.56 131 PHE A CA 1
ATOM 1015 C C . PHE A 1 131 ? 7.446 -26.542 -13.027 1.00 87.56 131 PHE A C 1
ATOM 1017 O O . PHE A 1 131 ? 8.267 -25.681 -13.343 1.00 87.56 131 PHE A O 1
ATOM 1024 N N . SER A 1 132 ? 6.496 -26.334 -12.107 1.00 88.62 132 SER A N 1
ATOM 1025 C CA . SER A 1 132 ? 6.405 -25.138 -11.266 1.00 88.62 132 SER A CA 1
ATOM 1026 C C . SER A 1 132 ? 7.754 -24.780 -10.636 1.00 88.62 132 SER A C 1
ATOM 1028 O O . SER A 1 132 ? 8.431 -25.629 -10.053 1.00 88.62 132 SER A O 1
ATOM 1030 N N . GLN A 1 133 ? 8.094 -23.493 -10.680 1.00 87.81 133 GLN A N 1
ATOM 1031 C CA . GLN A 1 133 ? 9.281 -22.922 -10.052 1.00 87.81 133 GLN A CA 1
ATOM 1032 C C . GLN A 1 133 ? 8.847 -21.761 -9.163 1.00 87.81 133 GLN A C 1
ATOM 1034 O O . GLN A 1 133 ? 8.979 -20.596 -9.529 1.00 87.81 133 GLN A O 1
ATOM 1039 N N . SER A 1 134 ? 8.313 -22.085 -7.984 1.00 83.12 134 SER A N 1
ATOM 1040 C CA . SER A 1 134 ? 7.646 -21.125 -7.091 1.00 83.12 134 SER A CA 1
ATOM 1041 C C . SER A 1 134 ? 8.500 -19.917 -6.692 1.00 83.12 134 SER A C 1
ATOM 1043 O O . SER A 1 134 ? 7.938 -18.880 -6.357 1.00 83.12 134 SER A O 1
ATOM 1045 N N . GLY A 1 135 ? 9.832 -20.021 -6.767 1.00 83.81 135 GLY A N 1
ATOM 1046 C CA . GLY A 1 135 ? 10.755 -18.915 -6.501 1.00 83.81 135 GLY A CA 1
ATOM 1047 C C . GLY A 1 135 ? 10.885 -17.871 -7.622 1.00 83.81 135 GLY A C 1
ATOM 1048 O O . GLY A 1 135 ? 11.422 -16.793 -7.360 1.00 83.81 135 GLY A O 1
ATOM 1049 N N . ARG A 1 136 ? 10.419 -18.155 -8.849 1.00 87.69 136 ARG A N 1
ATOM 1050 C CA . ARG A 1 136 ? 10.524 -17.237 -10.001 1.00 87.69 136 ARG A CA 1
ATOM 1051 C C . ARG A 1 136 ? 9.503 -16.103 -9.923 1.00 87.69 136 ARG A C 1
ATOM 1053 O O . ARG A 1 136 ? 8.459 -16.212 -9.270 1.00 87.69 136 ARG A O 1
ATOM 1060 N N . THR A 1 137 ? 9.827 -14.974 -10.554 1.00 88.31 137 THR A N 1
ATOM 1061 C CA . THR A 1 137 ? 8.922 -13.821 -10.593 1.00 88.31 137 THR A CA 1
ATOM 1062 C C . THR A 1 137 ? 9.070 -12.990 -11.857 1.00 88.31 137 THR A C 1
ATOM 1064 O O . THR A 1 137 ? 10.156 -12.522 -12.172 1.00 88.31 137 THR A O 1
ATOM 1067 N N . GLU A 1 138 ? 7.954 -12.774 -12.552 1.00 86.38 138 GLU A N 1
ATOM 1068 C CA . GLU A 1 138 ? 7.917 -12.138 -13.871 1.00 86.38 138 GLU A CA 1
ATOM 1069 C C . GLU A 1 138 ? 7.990 -10.610 -13.757 1.00 86.38 138 GLU A C 1
ATOM 1071 O O . GLU A 1 138 ? 7.109 -9.978 -13.166 1.00 86.38 138 GLU A O 1
ATOM 1076 N N . ARG A 1 139 ? 9.039 -9.996 -14.300 1.00 86.50 139 ARG A N 1
ATOM 1077 C CA . ARG A 1 139 ? 9.210 -8.540 -14.380 1.00 86.50 139 ARG A CA 1
ATOM 1078 C C . ARG A 1 139 ? 9.811 -8.133 -15.735 1.00 86.50 139 ARG A C 1
ATOM 1080 O O . ARG A 1 139 ? 9.800 -8.910 -16.686 1.00 86.50 139 ARG A O 1
ATOM 1087 N N . ASN A 1 140 ? 10.320 -6.905 -15.855 1.00 80.06 140 ASN A N 1
ATOM 1088 C CA . ASN A 1 140 ? 10.778 -6.374 -17.145 1.00 80.06 140 ASN A CA 1
ATOM 1089 C C . ASN A 1 140 ? 12.010 -7.114 -17.692 1.00 80.06 140 ASN A C 1
ATOM 1091 O O . ASN A 1 140 ? 12.068 -7.386 -18.885 1.00 80.06 140 ASN A O 1
ATOM 1095 N N . ARG A 1 141 ? 12.978 -7.453 -16.833 1.00 78.50 141 ARG A N 1
ATOM 1096 C CA . ARG A 1 141 ? 14.195 -8.215 -17.173 1.00 78.50 141 ARG A CA 1
ATOM 1097 C C . ARG A 1 141 ? 14.344 -9.528 -16.411 1.00 78.50 141 ARG A C 1
ATOM 1099 O O . ARG A 1 141 ? 15.210 -10.330 -16.745 1.00 78.50 141 ARG A O 1
ATOM 1106 N N . GLN A 1 142 ? 13.547 -9.742 -15.371 1.00 83.31 142 GLN A N 1
ATOM 1107 C CA . GLN A 1 142 ? 13.569 -10.968 -14.583 1.00 83.31 142 GLN A CA 1
ATOM 1108 C C . GLN A 1 142 ? 12.438 -11.891 -15.029 1.00 83.31 142 GLN A C 1
ATOM 1110 O O . GLN A 1 142 ? 11.283 -11.494 -14.950 1.00 83.31 142 GLN A O 1
ATOM 1115 N N . ASP A 1 143 ? 12.766 -13.114 -15.455 1.00 85.06 143 ASP A N 1
ATOM 1116 C CA . ASP A 1 143 ? 11.792 -14.176 -15.743 1.00 85.06 143 ASP A CA 1
ATOM 1117 C C . ASP A 1 143 ? 10.578 -13.696 -16.567 1.00 85.06 143 ASP A C 1
ATOM 1119 O O . ASP A 1 143 ? 9.438 -14.029 -16.242 1.00 85.06 143 ASP A O 1
ATOM 1123 N N . HIS A 1 144 ? 10.813 -12.883 -17.605 1.00 81.12 144 HIS A N 1
ATOM 1124 C CA . HIS A 1 144 ? 9.783 -12.107 -18.317 1.00 81.12 144 HIS A CA 1
ATOM 1125 C C . HIS A 1 144 ? 8.610 -12.954 -18.843 1.00 81.12 144 HIS A C 1
ATOM 1127 O O . HIS A 1 144 ? 7.498 -12.461 -19.001 1.00 81.12 144 HIS A O 1
ATOM 1133 N N . LEU A 1 145 ? 8.855 -14.240 -19.103 1.00 83.44 145 LEU A N 1
ATOM 1134 C CA . LEU A 1 145 ? 7.862 -15.184 -19.611 1.00 83.44 145 LEU A CA 1
ATOM 1135 C C . LEU A 1 145 ? 7.350 -16.172 -18.555 1.00 83.44 145 LEU A C 1
ATOM 1137 O O . LEU A 1 145 ? 6.751 -17.190 -18.899 1.00 83.44 145 LEU A O 1
ATOM 1141 N N . TYR A 1 146 ? 7.601 -15.949 -17.265 1.00 87.38 146 TYR A N 1
ATOM 1142 C CA . TYR A 1 146 ? 7.121 -16.866 -16.237 1.00 87.38 146 TYR A CA 1
ATOM 1143 C C . TYR A 1 146 ? 5.601 -16.742 -16.053 1.00 87.38 146 TYR A C 1
ATOM 1145 O O . TYR A 1 146 ? 5.054 -15.664 -15.821 1.00 87.38 146 TYR A O 1
ATOM 1153 N N . ALA A 1 147 ? 4.901 -17.872 -16.162 1.00 83.62 147 ALA A N 1
ATOM 1154 C CA . ALA A 1 147 ? 3.443 -17.934 -16.153 1.00 83.62 147 ALA A CA 1
ATOM 1155 C C . ALA A 1 147 ? 2.868 -17.907 -14.726 1.00 83.62 147 ALA A C 1
ATOM 1157 O O . ALA A 1 147 ? 2.353 -18.901 -14.220 1.00 83.62 147 ALA A O 1
ATOM 1158 N N . GLU A 1 148 ? 2.961 -16.747 -14.079 1.00 83.25 148 GLU A N 1
ATOM 1159 C CA . GLU A 1 148 ? 2.441 -16.522 -12.724 1.00 83.25 148 GLU A CA 1
ATOM 1160 C C . GLU A 1 148 ? 1.208 -15.615 -12.667 1.00 83.25 148 GLU A C 1
ATOM 1162 O O . GLU A 1 148 ? 0.503 -15.600 -11.666 1.00 83.25 148 GLU A O 1
ATOM 1167 N N . ASN A 1 149 ? 0.916 -14.857 -13.724 1.00 82.12 149 ASN A N 1
ATOM 1168 C CA . ASN A 1 149 ? -0.207 -13.923 -13.752 1.00 82.12 149 ASN A CA 1
ATOM 1169 C C . ASN A 1 149 ? -1.260 -14.378 -14.770 1.00 82.12 149 ASN A C 1
ATOM 1171 O O . ASN A 1 149 ? -1.340 -13.860 -15.882 1.00 82.12 149 ASN A O 1
ATOM 1175 N N . LEU A 1 150 ? -2.023 -15.405 -14.396 1.00 87.25 150 LEU A N 1
ATOM 1176 C CA . LEU A 1 150 ? -3.085 -15.996 -15.211 1.00 87.25 150 LEU A CA 1
ATOM 1177 C C . LEU A 1 150 ? -4.458 -15.593 -14.662 1.00 87.25 150 LEU A C 1
ATOM 1179 O O . LEU A 1 150 ? -4.626 -15.427 -13.458 1.00 87.25 150 LEU A O 1
ATOM 1183 N N . PHE A 1 151 ? -5.444 -15.465 -15.549 1.00 90.50 151 PHE A N 1
ATOM 1184 C CA . PHE A 1 151 ? -6.832 -15.211 -15.163 1.00 90.50 151 PHE A CA 1
ATOM 1185 C C . PHE A 1 151 ? -7.364 -16.337 -14.243 1.00 90.50 151 PHE A C 1
ATOM 1187 O O . PHE A 1 151 ? -7.158 -17.512 -14.573 1.00 90.50 151 PHE A O 1
ATOM 1194 N N . PRO A 1 152 ? -8.099 -16.022 -13.153 1.00 93.56 152 PRO A N 1
ATOM 1195 C CA . PRO A 1 152 ? -8.655 -14.709 -12.793 1.00 93.56 152 PRO A CA 1
ATOM 1196 C C . PRO A 1 152 ? -7.720 -13.782 -11.998 1.00 93.56 152 PRO A C 1
ATOM 1198 O O . PRO A 1 152 ? -7.012 -14.201 -11.086 1.00 93.56 152 PRO A O 1
ATOM 1201 N N . PHE A 1 153 ? -7.803 -12.479 -12.286 1.00 93.38 153 PHE A N 1
ATOM 1202 C CA . PHE A 1 153 ? -6.981 -11.444 -11.639 1.00 93.38 153 PHE A CA 1
ATOM 1203 C C . PHE A 1 153 ? -7.644 -10.792 -10.422 1.00 93.38 153 PHE A C 1
ATOM 1205 O O . PHE A 1 153 ? -6.954 -10.369 -9.497 1.00 93.38 153 PHE A O 1
ATOM 1212 N N . ALA A 1 154 ? -8.973 -10.681 -10.436 1.00 95.06 154 ALA A N 1
ATOM 1213 C CA . ALA A 1 154 ? -9.731 -9.871 -9.493 1.00 95.06 154 ALA A CA 1
ATOM 1214 C C . ALA A 1 154 ? -10.444 -10.709 -8.426 1.00 95.06 154 ALA A C 1
ATOM 1216 O O . ALA A 1 154 ? -10.703 -11.908 -8.585 1.00 95.06 154 ALA A O 1
ATOM 1217 N N . ASN A 1 155 ? -10.799 -10.040 -7.329 1.00 95.62 155 ASN A N 1
ATOM 1218 C CA . ASN A 1 155 ? -11.568 -10.635 -6.239 1.00 95.62 155 ASN A CA 1
ATOM 1219 C C . ASN A 1 155 ? -13.052 -10.821 -6.593 1.00 95.62 155 ASN A C 1
ATOM 1221 O O . ASN A 1 155 ? -13.699 -11.702 -6.037 1.00 95.62 155 ASN A O 1
ATOM 1225 N N . VAL A 1 156 ? -13.579 -10.039 -7.539 1.00 96.38 156 VAL A N 1
ATOM 1226 C CA . VAL A 1 156 ? -14.958 -10.143 -8.044 1.00 96.38 156 VAL A CA 1
ATOM 1227 C C . VAL A 1 156 ? -15.015 -10.897 -9.373 1.00 96.38 156 VAL A C 1
ATOM 1229 O O . VAL A 1 156 ? -14.013 -10.993 -10.083 1.00 96.38 156 VAL A O 1
ATOM 1232 N N . SER A 1 157 ? -16.184 -11.453 -9.702 1.00 96.88 157 SER A N 1
ATOM 1233 C CA . SER A 1 157 ? -16.387 -12.187 -10.956 1.00 96.88 157 SER A CA 1
ATOM 1234 C C . SER A 1 157 ? -16.180 -11.292 -12.173 1.00 96.88 157 SER A C 1
ATOM 1236 O O . SER A 1 157 ? -16.721 -10.189 -12.253 1.00 96.88 157 SER A O 1
ATOM 1238 N N . THR A 1 158 ? -15.386 -11.784 -13.119 1.00 97.00 158 THR A N 1
ATOM 1239 C CA . THR A 1 158 ? -15.127 -11.144 -14.411 1.00 97.00 158 THR A CA 1
ATOM 1240 C C . THR A 1 158 ? -15.133 -12.195 -15.511 1.00 97.00 158 THR A C 1
ATOM 1242 O O . THR A 1 158 ? -15.032 -13.388 -15.225 1.00 97.00 158 THR A O 1
ATOM 1245 N N . THR A 1 159 ? -15.243 -11.760 -16.765 1.00 96.44 159 THR A N 1
ATOM 1246 C CA . THR A 1 159 ? -15.143 -12.638 -17.935 1.00 96.44 159 THR A CA 1
ATOM 1247 C C . THR A 1 159 ? -13.886 -12.286 -18.714 1.00 96.44 159 THR A C 1
ATOM 1249 O O . THR A 1 159 ? -13.684 -11.125 -19.068 1.00 96.44 159 THR A O 1
ATOM 1252 N N . ASP A 1 160 ? -13.044 -13.280 -18.976 1.00 93.38 160 ASP A N 1
ATOM 1253 C CA . ASP A 1 160 ? -11.882 -13.125 -19.844 1.00 93.38 160 ASP A CA 1
ATOM 1254 C C . ASP A 1 160 ? -12.350 -12.931 -21.302 1.00 93.38 160 ASP A C 1
ATOM 1256 O O . ASP A 1 160 ? -12.955 -13.849 -21.868 1.00 93.38 160 ASP A O 1
ATOM 1260 N N . PRO A 1 161 ? -12.071 -11.778 -21.941 1.00 91.44 161 PRO A N 1
ATOM 1261 C CA . PRO A 1 161 ? -12.510 -11.491 -23.305 1.00 91.44 161 PRO A CA 1
ATOM 1262 C C . PRO A 1 161 ? -11.868 -12.415 -24.349 1.00 91.44 161 PRO A C 1
ATOM 1264 O O . PRO A 1 161 ? -12.384 -12.530 -25.458 1.00 91.44 161 PRO A O 1
ATOM 1267 N N . PHE A 1 162 ? -10.752 -13.075 -24.022 1.00 86.88 162 PHE A N 1
ATOM 1268 C CA . PHE A 1 162 ? -10.031 -13.932 -24.961 1.00 86.88 162 PHE A CA 1
ATOM 1269 C C . PHE A 1 162 ? -10.474 -15.396 -24.908 1.00 86.88 162 PHE A C 1
ATOM 1271 O O . PHE A 1 162 ? -10.329 -16.108 -25.901 1.00 86.88 162 PHE A O 1
ATOM 1278 N N . THR A 1 163 ? -10.983 -15.870 -23.767 1.00 85.56 163 THR A N 1
ATOM 1279 C CA . THR A 1 163 ? -11.417 -17.272 -23.593 1.00 85.56 163 THR A CA 1
ATOM 1280 C C . THR A 1 163 ? -12.913 -17.431 -23.363 1.00 85.56 163 THR A C 1
ATOM 1282 O O . THR A 1 163 ? -13.429 -18.536 -23.510 1.00 85.56 163 THR A O 1
ATOM 1285 N N . GLY A 1 164 ? -13.612 -16.362 -22.976 1.00 89.81 164 GLY A N 1
ATOM 1286 C CA . GLY A 1 164 ? -15.003 -16.413 -22.533 1.00 89.81 164 GLY A CA 1
ATOM 1287 C C . GLY A 1 164 ? -15.195 -17.040 -21.148 1.00 89.81 164 GLY A C 1
ATOM 1288 O O . GLY A 1 164 ? -16.335 -17.190 -20.714 1.00 89.81 164 GLY A O 1
ATOM 1289 N N . LYS A 1 165 ? -14.118 -17.412 -20.437 1.00 90.94 165 LYS A N 1
ATOM 1290 C CA . LYS A 1 165 ? -14.211 -17.974 -19.084 1.00 90.94 165 LYS A CA 1
ATOM 1291 C C . LYS A 1 165 ? -14.641 -16.887 -18.095 1.00 90.94 165 LYS A C 1
ATOM 1293 O O . LYS A 1 165 ? -14.023 -15.827 -18.041 1.00 90.94 165 LYS A O 1
ATOM 1298 N N . THR A 1 166 ? -15.641 -17.185 -17.269 1.00 96.19 166 THR A N 1
ATOM 1299 C CA . THR A 1 166 ? -16.065 -16.340 -16.143 1.00 96.19 166 THR A CA 1
ATOM 1300 C C . THR A 1 166 ? -15.569 -16.931 -14.827 1.00 96.19 166 THR A C 1
ATOM 1302 O O . THR A 1 166 ? -15.807 -18.108 -14.562 1.00 96.19 166 THR A O 1
ATOM 1305 N N . ASP A 1 167 ? -14.856 -16.145 -14.017 1.00 96.06 167 ASP A N 1
ATOM 1306 C CA . ASP A 1 167 ? -14.244 -16.610 -12.763 1.00 96.06 167 ASP A CA 1
ATOM 1307 C C . ASP A 1 167 ? -13.849 -15.437 -11.837 1.00 96.06 167 ASP A C 1
ATOM 1309 O O . ASP A 1 167 ? -13.884 -14.271 -12.244 1.00 96.06 167 ASP A O 1
ATOM 1313 N N . SER A 1 168 ? -13.466 -15.738 -10.592 1.00 96.50 168 SER A N 1
ATOM 1314 C CA . SER A 1 168 ? -12.841 -14.801 -9.645 1.00 96.50 168 SER A CA 1
ATOM 1315 C C . SER A 1 168 ? -11.901 -15.523 -8.676 1.00 96.50 168 SER A C 1
ATOM 1317 O O . SER A 1 168 ? -11.908 -16.750 -8.555 1.00 96.50 168 SER A O 1
ATOM 1319 N N . ARG A 1 169 ? -11.108 -14.765 -7.913 1.00 95.12 169 ARG A N 1
ATOM 1320 C CA . ARG A 1 169 ? -10.305 -15.334 -6.814 1.00 95.12 169 ARG A CA 1
ATOM 1321 C C . ARG A 1 169 ? -11.144 -15.868 -5.651 1.00 95.12 169 ARG A C 1
ATOM 1323 O O . ARG A 1 169 ? -10.648 -16.689 -4.885 1.00 95.12 169 ARG A O 1
ATOM 1330 N N . TYR A 1 170 ? -12.383 -15.401 -5.508 1.00 97.31 170 TYR A N 1
ATOM 1331 C CA . TYR A 1 170 ? -13.282 -15.760 -4.407 1.00 97.31 170 TYR A CA 1
ATOM 1332 C C . TYR A 1 170 ? -14.337 -16.811 -4.792 1.00 97.31 170 TYR A C 1
ATOM 1334 O O . TYR A 1 170 ? -14.929 -17.419 -3.906 1.00 97.31 170 TYR A O 1
ATOM 1342 N N . ALA A 1 171 ? -14.530 -17.105 -6.083 1.00 97.69 171 ALA A N 1
ATOM 1343 C CA . ALA A 1 171 ? -15.629 -17.943 -6.574 1.00 97.69 171 ALA A CA 1
ATOM 1344 C C . ALA A 1 171 ? -15.755 -19.299 -5.850 1.00 97.69 171 ALA A C 1
ATOM 1346 O O . ALA A 1 171 ? -16.856 -19.723 -5.499 1.00 97.69 171 ALA A O 1
ATOM 1347 N N . LYS A 1 172 ? -14.629 -19.978 -5.579 1.00 97.56 172 LYS A N 1
ATOM 1348 C CA . LYS A 1 172 ? -14.627 -21.267 -4.866 1.00 97.56 172 LYS A CA 1
ATOM 1349 C C . LYS A 1 172 ? -15.054 -21.146 -3.408 1.00 97.56 172 LYS A C 1
ATOM 1351 O O . LYS A 1 172 ? -15.859 -21.950 -2.953 1.00 97.56 172 LYS A O 1
ATOM 1356 N N . CYS A 1 173 ? -14.534 -20.157 -2.686 1.00 97.88 173 CYS A N 1
ATOM 1357 C CA . CYS A 1 173 ? -14.866 -19.992 -1.276 1.00 97.88 173 CYS A CA 1
ATOM 1358 C C . CYS A 1 173 ? -16.284 -19.440 -1.075 1.00 97.88 173 CYS A C 1
ATOM 1360 O O . CYS A 1 173 ? -16.888 -19.685 -0.032 1.00 97.88 173 CYS A O 1
ATOM 1362 N N . GLU A 1 174 ? -16.823 -18.698 -2.051 1.00 98.00 174 GLU A N 1
ATOM 1363 C CA . GLU A 1 174 ? -18.197 -18.184 -2.009 1.00 98.00 174 GLU A CA 1
ATOM 1364 C C . GLU A 1 174 ? -19.187 -19.343 -2.088 1.00 98.00 174 GLU A C 1
ATOM 1366 O O . GLU A 1 174 ? -20.114 -19.418 -1.284 1.00 98.00 174 GLU A O 1
ATOM 1371 N N . ALA A 1 175 ? -18.930 -20.294 -2.992 1.00 97.69 175 ALA A N 1
ATOM 1372 C CA . ALA A 1 175 ? -19.742 -21.495 -3.147 1.00 97.69 175 ALA A CA 1
ATOM 1373 C C . ALA A 1 175 ? -19.780 -22.370 -1.881 1.00 97.69 175 ALA A C 1
ATOM 1375 O O . ALA A 1 175 ? -20.762 -23.074 -1.659 1.00 97.69 175 ALA A O 1
ATOM 1376 N N . THR A 1 176 ? -18.732 -22.323 -1.054 1.00 97.38 176 THR A N 1
ATOM 1377 C CA . THR A 1 176 ? -18.586 -23.175 0.138 1.00 97.38 176 THR A CA 1
ATOM 1378 C C . THR A 1 176 ? -18.801 -22.409 1.446 1.00 97.38 176 THR A C 1
ATOM 1380 O O . THR A 1 176 ? -18.756 -22.984 2.527 1.00 97.38 176 THR A O 1
ATOM 1383 N N . GLY A 1 177 ? -19.052 -21.095 1.386 1.00 97.44 177 GLY A N 1
ATOM 1384 C CA . GLY A 1 177 ? -19.201 -20.248 2.575 1.00 97.44 177 GLY A CA 1
ATOM 1385 C C . GLY A 1 177 ? -17.909 -20.077 3.387 1.00 97.44 177 GLY A C 1
ATOM 1386 O O . GLY A 1 177 ? -17.940 -19.619 4.534 1.00 97.44 177 GLY A O 1
ATOM 1387 N N . THR A 1 178 ? -16.754 -20.411 2.810 1.00 98.12 178 THR A N 1
ATOM 1388 C CA . THR A 1 178 ? -15.463 -20.425 3.506 1.00 98.12 178 THR A CA 1
ATOM 1389 C C . THR A 1 178 ? -14.588 -19.214 3.198 1.00 98.12 178 THR A C 1
ATOM 1391 O O . THR A 1 178 ? -13.425 -19.205 3.577 1.00 98.12 178 THR A O 1
ATOM 1394 N N . CYS A 1 179 ? -15.095 -18.146 2.576 1.00 98.19 179 CYS A N 1
ATOM 1395 C CA . CYS A 1 179 ? -14.240 -17.008 2.220 1.00 98.19 179 CYS A CA 1
ATOM 1396 C C . CYS A 1 179 ? -13.538 -16.337 3.416 1.00 98.19 179 CYS A C 1
ATOM 1398 O O . CYS A 1 179 ? -14.198 -16.055 4.429 1.00 98.19 179 CYS A O 1
ATOM 1400 N N . PRO A 1 180 ? -12.223 -16.049 3.301 1.00 97.94 180 PRO A N 1
ATOM 1401 C CA . PRO A 1 180 ? -11.510 -15.201 4.246 1.00 97.94 180 PRO A CA 1
ATOM 1402 C C . PRO A 1 180 ? -11.748 -13.723 3.912 1.00 97.94 180 PRO A C 1
ATOM 1404 O O . PRO A 1 180 ? -11.839 -13.346 2.741 1.00 97.94 180 PRO A O 1
ATOM 1407 N N . LEU A 1 181 ? -11.788 -12.866 4.929 1.00 98.62 181 LEU A N 1
ATOM 1408 C CA . LEU A 1 181 ? -11.770 -11.418 4.726 1.00 98.62 181 LEU A CA 1
ATOM 1409 C C . LEU A 1 181 ? -10.386 -10.971 4.231 1.00 98.62 181 LEU A C 1
ATOM 1411 O O . LEU A 1 181 ? -9.368 -11.447 4.720 1.00 98.62 181 LEU A O 1
ATOM 1415 N N . GLY A 1 182 ? -10.331 -10.078 3.252 1.00 97.19 182 GLY A N 1
ATOM 1416 C CA . GLY A 1 182 ? -9.104 -9.621 2.610 1.00 97.19 182 GLY A CA 1
ATOM 1417 C C . GLY A 1 182 ? -8.815 -8.154 2.899 1.00 97.19 182 GLY A C 1
ATOM 1418 O O . GLY A 1 182 ? -9.670 -7.295 2.702 1.00 97.19 182 GLY A O 1
ATOM 1419 N N . VAL A 1 183 ? -7.588 -7.858 3.307 1.00 97.94 183 VAL A N 1
ATOM 1420 C CA . VAL A 1 183 ? -6.996 -6.519 3.241 1.00 97.94 183 VAL A CA 1
ATOM 1421 C C . VAL A 1 183 ? -5.801 -6.624 2.300 1.00 97.94 183 VAL A C 1
ATOM 1423 O O . VAL A 1 183 ? -4.764 -7.176 2.664 1.00 97.94 183 VAL A O 1
ATOM 1426 N N . GLU A 1 184 ? -5.960 -6.156 1.065 1.00 96.31 184 GLU A N 1
ATOM 1427 C CA . GLU A 1 184 ? -4.937 -6.235 0.021 1.00 96.31 184 GLU A CA 1
ATOM 1428 C C . GLU A 1 184 ? -4.293 -4.866 -0.172 1.00 96.31 184 GLU A C 1
ATOM 1430 O O . GLU A 1 184 ? -4.908 -3.920 -0.652 1.00 96.31 184 GLU A O 1
ATOM 1435 N N . ILE A 1 185 ? -3.034 -4.758 0.231 1.00 97.44 185 ILE A N 1
ATOM 1436 C CA . ILE A 1 185 ? -2.247 -3.532 0.220 1.00 97.44 185 ILE A CA 1
ATOM 1437 C C . ILE A 1 185 ? -1.138 -3.715 -0.814 1.00 97.44 185 ILE A C 1
ATOM 1439 O O . ILE A 1 185 ? -0.411 -4.709 -0.803 1.00 97.44 185 ILE A O 1
ATOM 1443 N N . TYR A 1 186 ? -0.961 -2.761 -1.715 1.00 95.19 186 TYR A N 1
ATOM 1444 C CA . TYR A 1 186 ? 0.076 -2.840 -2.744 1.00 95.19 186 TYR A CA 1
ATOM 1445 C C . TYR A 1 186 ? 0.618 -1.460 -3.079 1.00 95.19 186 TYR A C 1
ATOM 1447 O O . TYR A 1 186 ? -0.017 -0.431 -2.854 1.00 95.19 186 TYR A O 1
ATOM 1455 N N . SER A 1 187 ? 1.848 -1.452 -3.576 1.00 97.44 187 SER A N 1
ATOM 1456 C CA . SER A 1 187 ? 2.581 -0.235 -3.887 1.00 97.44 187 SER A CA 1
ATOM 1457 C C . SER A 1 187 ? 2.276 0.267 -5.302 1.00 97.44 187 SER A C 1
ATOM 1459 O O . SER A 1 187 ? 1.613 -0.409 -6.093 1.00 97.44 187 SER A O 1
ATOM 1461 N N . ALA A 1 188 ? 2.805 1.437 -5.657 1.00 97.56 188 ALA A N 1
ATOM 1462 C CA . ALA A 1 188 ? 2.811 1.900 -7.042 1.00 97.56 188 ALA A CA 1
ATOM 1463 C C . ALA A 1 188 ? 3.665 1.020 -7.937 1.00 97.56 188 ALA A C 1
ATOM 1465 O O . ALA A 1 188 ? 3.276 0.806 -9.082 1.00 97.56 188 ALA A O 1
ATOM 1466 N N . ASN A 1 189 ? 4.739 0.416 -7.425 1.00 96.69 189 ASN A N 1
ATOM 1467 C CA . ASN A 1 189 ? 5.534 -0.539 -8.197 1.00 96.69 189 ASN A CA 1
ATOM 1468 C C . ASN A 1 189 ? 4.663 -1.656 -8.783 1.00 96.69 189 ASN A C 1
ATOM 1470 O O . ASN A 1 189 ? 4.773 -1.967 -9.963 1.00 96.69 189 ASN A O 1
ATOM 1474 N N . GLU A 1 190 ? 3.703 -2.171 -8.018 1.00 94.88 190 GLU A N 1
ATOM 1475 C CA . GLU A 1 190 ? 2.839 -3.268 -8.456 1.00 94.88 190 GLU A CA 1
ATOM 1476 C C . GLU A 1 190 ? 1.934 -2.903 -9.645 1.00 94.88 190 GLU A C 1
ATOM 1478 O O . GLU A 1 190 ? 1.551 -3.789 -10.409 1.00 94.88 190 GLU A O 1
ATOM 1483 N N . TYR A 1 191 ? 1.645 -1.623 -9.890 1.00 94.62 191 TYR A N 1
ATOM 1484 C CA . TYR A 1 191 ? 1.013 -1.196 -11.145 1.00 94.62 191 TYR A CA 1
ATOM 1485 C C . TYR A 1 191 ? 1.968 -1.329 -12.334 1.00 94.62 191 TYR A C 1
ATOM 1487 O O . TYR A 1 191 ? 1.593 -1.866 -13.376 1.00 94.62 191 TYR A O 1
ATOM 1495 N N . TRP A 1 192 ? 3.218 -0.905 -12.151 1.00 93.62 192 TRP A N 1
ATOM 1496 C CA . TRP A 1 192 ? 4.253 -0.895 -13.184 1.00 93.62 192 TRP A CA 1
ATOM 1497 C C . TRP A 1 192 ? 4.778 -2.291 -13.528 1.00 93.62 192 TRP A C 1
ATOM 1499 O O . TRP A 1 192 ? 4.975 -2.603 -14.701 1.00 93.62 192 TRP A O 1
ATOM 1509 N N . VAL A 1 193 ? 4.981 -3.151 -12.530 1.00 90.94 193 VAL A N 1
ATOM 1510 C CA . VAL A 1 193 ? 5.668 -4.444 -12.706 1.00 90.94 193 VAL A CA 1
ATOM 1511 C C . VAL A 1 193 ? 4.824 -5.667 -12.378 1.00 90.94 193 VAL A C 1
ATOM 1513 O O . VAL A 1 193 ? 5.261 -6.778 -12.662 1.00 90.94 193 VAL A O 1
ATOM 1516 N N . LYS A 1 194 ? 3.623 -5.498 -11.800 1.00 89.88 194 LYS A N 1
ATOM 1517 C CA . LYS A 1 194 ? 2.676 -6.587 -11.462 1.00 89.88 194 LYS A CA 1
ATOM 1518 C C . LYS A 1 194 ? 1.249 -6.348 -11.968 1.00 89.88 194 LYS A C 1
ATOM 1520 O O . LYS A 1 194 ? 0.348 -7.115 -11.639 1.00 89.88 194 LYS A O 1
ATOM 1525 N N . THR A 1 195 ? 1.062 -5.324 -12.815 1.00 86.06 195 THR A N 1
ATOM 1526 C CA . THR A 1 195 ? -0.217 -4.930 -13.439 1.00 86.06 195 THR A CA 1
ATOM 1527 C C . THR A 1 195 ? -1.399 -4.947 -12.479 1.00 86.06 195 THR A C 1
ATOM 1529 O O . THR A 1 195 ? -2.442 -5.535 -12.767 1.00 86.06 195 THR A O 1
ATOM 1532 N N . ALA A 1 196 ? -1.231 -4.289 -11.334 1.00 93.88 196 ALA A N 1
ATOM 1533 C CA . ALA A 1 196 ? -2.268 -4.164 -10.318 1.00 93.88 196 ALA A CA 1
ATOM 1534 C C . ALA A 1 196 ? -3.584 -3.538 -10.830 1.00 93.88 196 ALA A C 1
ATOM 1536 O O . ALA A 1 196 ? -4.618 -3.707 -10.195 1.00 93.88 196 ALA A O 1
ATOM 1537 N N . SER A 1 197 ? -3.602 -2.885 -11.998 1.00 94.56 197 SER A N 1
ATOM 1538 C CA . SER A 1 197 ? -4.854 -2.410 -12.602 1.00 94.56 197 SER A CA 1
ATOM 1539 C C . SER A 1 197 ? -5.864 -3.539 -12.849 1.00 94.56 197 SER A C 1
ATOM 1541 O O . SER A 1 197 ? -7.055 -3.335 -12.653 1.00 94.56 197 SER A O 1
ATOM 1543 N N . LEU A 1 198 ? -5.407 -4.749 -13.206 1.00 93.94 198 LEU A N 1
ATOM 1544 C CA . LEU A 1 198 ? -6.284 -5.889 -13.527 1.00 93.94 198 LEU A CA 1
ATOM 1545 C C . LEU A 1 198 ? -7.060 -6.446 -12.322 1.00 93.94 198 LEU A C 1
ATOM 1547 O O . LEU A 1 198 ? -7.978 -7.239 -12.500 1.00 93.94 198 LEU A O 1
ATOM 1551 N N . LEU A 1 199 ? -6.722 -6.036 -11.097 1.00 93.44 199 LEU A N 1
ATOM 1552 C CA . LEU A 1 199 ? -7.501 -6.380 -9.904 1.00 93.44 199 LEU A CA 1
ATOM 1553 C C . LEU A 1 199 ? -8.771 -5.529 -9.808 1.00 93.44 199 LEU A C 1
ATOM 1555 O O . LEU A 1 199 ? -9.696 -5.906 -9.093 1.00 93.44 199 LEU A O 1
ATOM 1559 N N . HIS A 1 200 ? -8.793 -4.365 -10.466 1.00 93.19 200 HIS A N 1
ATOM 1560 C CA . HIS A 1 200 ? -9.845 -3.359 -10.310 1.00 93.19 200 HIS A CA 1
ATOM 1561 C C . HIS A 1 200 ? -10.425 -2.887 -11.645 1.00 93.19 200 HIS A C 1
ATOM 1563 O O . HIS A 1 200 ? -11.242 -1.970 -11.635 1.00 93.19 200 HIS A O 1
ATOM 1569 N N . THR A 1 201 ? -10.042 -3.496 -12.770 1.00 96.06 201 THR A N 1
ATOM 1570 C CA . THR A 1 201 ? -10.653 -3.283 -14.088 1.00 96.06 201 THR A CA 1
ATOM 1571 C C . THR A 1 201 ? -11.112 -4.600 -14.690 1.00 96.06 201 THR A C 1
ATOM 1573 O O . THR A 1 201 ? -10.546 -5.655 -14.401 1.00 96.06 201 THR A O 1
ATOM 1576 N N . THR A 1 202 ? -12.102 -4.554 -15.579 1.00 96.00 202 THR A N 1
ATOM 1577 C CA . THR A 1 202 ? -12.387 -5.696 -16.455 1.00 96.00 202 THR A CA 1
ATOM 1578 C C . THR A 1 202 ? -11.123 -6.090 -17.241 1.00 96.00 202 THR A C 1
ATOM 1580 O O . THR A 1 202 ? -10.293 -5.218 -17.522 1.00 96.00 202 THR A O 1
ATOM 1583 N N . PRO A 1 203 ? -10.915 -7.378 -17.589 1.00 94.25 203 PRO A N 1
ATOM 1584 C CA . PRO A 1 203 ? -9.680 -7.799 -18.259 1.00 94.25 203 PRO A CA 1
ATOM 1585 C C . PRO A 1 203 ? -9.467 -7.185 -19.653 1.00 94.25 203 PRO A C 1
ATOM 1587 O O . PRO A 1 203 ? -8.340 -7.137 -20.132 1.00 94.25 203 PRO A O 1
ATOM 1590 N N . ASP A 1 204 ? -10.522 -6.689 -20.301 1.00 93.50 204 ASP A N 1
ATOM 1591 C CA . ASP A 1 204 ? -10.442 -5.893 -21.535 1.00 93.50 204 ASP A CA 1
ATOM 1592 C C . ASP A 1 204 ? -10.041 -4.422 -21.297 1.00 93.50 204 ASP A C 1
ATOM 1594 O O . ASP A 1 204 ? -9.855 -3.666 -22.248 1.00 93.50 204 ASP A O 1
ATOM 1598 N N . GLY A 1 205 ? -9.908 -4.003 -20.036 1.00 93.62 205 GLY A N 1
ATOM 1599 C CA . GLY A 1 205 ? -9.566 -2.643 -19.634 1.00 93.62 205 GLY A CA 1
ATOM 1600 C C . GLY A 1 205 ? -10.677 -1.612 -19.844 1.00 93.62 205 GLY A C 1
ATOM 1601 O O . GLY A 1 205 ? -10.388 -0.418 -19.798 1.00 93.62 205 GLY A O 1
ATOM 1602 N N . ALA A 1 206 ? -11.919 -2.036 -20.096 1.00 94.25 206 ALA A N 1
ATOM 1603 C CA . ALA A 1 206 ? -13.005 -1.128 -20.460 1.00 94.25 206 ALA A CA 1
ATOM 1604 C C . ALA A 1 206 ? -13.628 -0.388 -19.265 1.00 94.25 206 ALA A C 1
ATOM 1606 O O . ALA A 1 206 ? -14.063 0.754 -19.414 1.00 94.25 206 ALA A O 1
ATOM 1607 N N . THR A 1 207 ? -13.715 -1.024 -18.092 1.00 95.94 207 THR A N 1
ATOM 1608 C CA . THR A 1 207 ? -14.448 -0.472 -16.938 1.00 95.94 207 THR A CA 1
ATOM 1609 C C . THR A 1 207 ? -13.790 -0.802 -15.604 1.00 95.94 207 THR A C 1
ATOM 1611 O O . THR A 1 207 ? -13.094 -1.809 -15.477 1.00 95.94 207 THR A O 1
ATOM 1614 N N . ASP A 1 208 ? -14.028 0.045 -14.601 1.00 97.81 208 ASP A N 1
ATOM 1615 C CA . ASP A 1 208 ? -13.666 -0.224 -13.209 1.00 97.81 208 ASP A CA 1
ATOM 1616 C C . ASP A 1 208 ? -14.572 -1.310 -12.597 1.00 97.81 208 ASP A C 1
ATOM 1618 O O . ASP A 1 208 ? -15.789 -1.305 -12.783 1.00 97.81 208 ASP A O 1
ATOM 1622 N N . LEU A 1 209 ? -13.985 -2.211 -11.811 1.00 97.06 209 LEU A N 1
ATOM 1623 C CA . LEU A 1 209 ? -14.692 -3.251 -11.069 1.00 97.06 209 LEU A CA 1
ATOM 1624 C C . LEU A 1 209 ? -15.246 -2.724 -9.738 1.00 97.06 209 LEU A C 1
ATOM 1626 O O . LEU A 1 209 ? -14.601 -1.888 -9.088 1.00 97.06 209 LEU A O 1
ATOM 1630 N N . PRO A 1 210 ? -16.400 -3.247 -9.283 1.00 96.00 210 PRO A N 1
ATOM 1631 C CA . PRO A 1 210 ? -16.913 -2.957 -7.953 1.00 96.00 210 PRO A CA 1
ATOM 1632 C C . PRO A 1 210 ? -16.001 -3.535 -6.864 1.00 96.00 210 PRO A C 1
ATOM 1634 O O . PRO A 1 210 ? -15.167 -4.408 -7.103 1.00 96.00 210 PRO A O 1
ATOM 1637 N N . GLU A 1 211 ? -16.184 -3.049 -5.640 1.00 93.75 211 GLU A N 1
ATOM 1638 C CA . GLU A 1 211 ? -15.529 -3.611 -4.461 1.00 93.75 211 GLU A CA 1
ATOM 1639 C C . GLU A 1 211 ? -16.102 -4.999 -4.121 1.00 93.75 211 GLU A C 1
ATOM 1641 O O . GLU A 1 211 ? -17.307 -5.230 -4.242 1.00 93.75 211 GLU A O 1
ATOM 1646 N N . SER A 1 212 ? -15.245 -5.921 -3.671 1.00 95.56 212 SER A N 1
ATOM 1647 C CA . SER A 1 212 ? -15.688 -7.222 -3.157 1.00 95.56 212 SER A CA 1
ATOM 1648 C C . SER A 1 212 ? -16.302 -7.071 -1.758 1.00 95.56 212 SER A C 1
ATOM 1650 O O . SER A 1 212 ? -15.743 -6.361 -0.919 1.00 95.56 212 SER A O 1
ATOM 1652 N N . PRO A 1 213 ? -17.393 -7.789 -1.431 1.00 95.62 213 PRO A N 1
ATOM 1653 C CA . PRO A 1 213 ? -17.916 -7.819 -0.065 1.00 95.62 213 PRO A CA 1
ATOM 1654 C C . PRO A 1 213 ? -16.953 -8.486 0.931 1.00 95.62 213 PRO A C 1
ATOM 1656 O O . PRO A 1 213 ? -17.113 -8.309 2.136 1.00 95.62 213 PRO A O 1
ATOM 1659 N N . TYR A 1 214 ? -15.956 -9.232 0.444 1.00 97.31 214 TYR A N 1
ATOM 1660 C CA . TYR A 1 214 ? -14.974 -9.936 1.265 1.00 97.31 214 TYR A CA 1
ATOM 1661 C C . TYR A 1 214 ? -13.599 -9.272 1.281 1.00 97.31 214 TYR A C 1
ATOM 1663 O O . TYR A 1 214 ? -12.731 -9.774 1.985 1.00 97.31 214 TYR A O 1
ATOM 1671 N N . ALA A 1 215 ? -13.361 -8.193 0.528 1.00 96.94 215 ALA A N 1
ATOM 1672 C CA . ALA A 1 215 ? -12.035 -7.582 0.451 1.00 96.94 215 ALA A CA 1
ATOM 1673 C C . ALA A 1 215 ? -12.057 -6.047 0.478 1.00 96.94 215 ALA A C 1
ATOM 1675 O O . ALA A 1 215 ? -13.046 -5.394 0.131 1.00 96.94 215 ALA A O 1
ATOM 1676 N N . ARG A 1 216 ? -10.935 -5.476 0.916 1.00 97.75 216 ARG A N 1
ATOM 1677 C CA . ARG A 1 216 ? -10.600 -4.056 0.817 1.00 97.75 216 ARG A CA 1
ATOM 1678 C C . ARG A 1 216 ? -9.232 -3.916 0.175 1.00 97.75 216 ARG A C 1
ATOM 1680 O O . ARG A 1 216 ? -8.274 -4.536 0.637 1.00 97.75 216 ARG A O 1
ATOM 1687 N N . ASP A 1 217 ? -9.165 -3.070 -0.841 1.00 97.31 217 ASP A N 1
ATOM 1688 C CA . ASP A 1 217 ? -7.990 -2.887 -1.680 1.00 97.31 217 ASP A CA 1
ATOM 1689 C C . ASP A 1 217 ? -7.387 -1.489 -1.446 1.00 97.31 217 ASP A C 1
ATOM 1691 O O . ASP A 1 217 ? -8.073 -0.462 -1.533 1.00 97.31 217 ASP A O 1
ATOM 1695 N N . TYR A 1 218 ? -6.093 -1.434 -1.136 1.00 97.94 218 TYR A N 1
ATOM 1696 C CA . TYR A 1 218 ? -5.391 -0.208 -0.771 1.00 97.94 218 TYR A CA 1
ATOM 1697 C C . TYR A 1 218 ? -4.116 -0.022 -1.584 1.00 97.94 218 TYR A C 1
ATOM 1699 O O . TYR A 1 218 ? -3.100 -0.692 -1.392 1.00 97.94 218 TYR A O 1
ATOM 1707 N N . PHE A 1 219 ? -4.166 0.972 -2.458 1.00 98.12 219 PHE A N 1
ATOM 1708 C CA . PHE A 1 219 ? -3.022 1.449 -3.209 1.00 98.12 219 PHE A CA 1
ATOM 1709 C C . PHE A 1 219 ? -2.203 2.445 -2.373 1.00 98.12 219 PHE A C 1
ATOM 1711 O O . PHE A 1 219 ? -2.715 3.502 -2.010 1.00 98.12 219 PHE A O 1
ATOM 1718 N N . MET A 1 220 ? -0.934 2.141 -2.097 1.00 98.50 220 MET A N 1
ATOM 1719 C CA . MET A 1 220 ? 0.004 3.065 -1.451 1.00 98.50 220 MET A CA 1
ATOM 1720 C C . MET A 1 220 ? 0.594 4.023 -2.492 1.00 98.50 220 MET A C 1
ATOM 1722 O O . MET A 1 220 ? 1.452 3.627 -3.290 1.00 98.50 220 MET A O 1
ATOM 1726 N N . SER A 1 221 ? 0.141 5.279 -2.472 1.00 98.56 221 SER A N 1
ATOM 1727 C CA . SER A 1 221 ? 0.507 6.296 -3.463 1.00 98.56 221 SER A CA 1
ATOM 1728 C C . SER A 1 221 ? 2.014 6.489 -3.534 1.00 98.56 221 SER A C 1
ATOM 1730 O O . SER A 1 221 ? 2.680 6.614 -2.503 1.00 98.56 221 SER A O 1
ATOM 1732 N N . SER A 1 222 ? 2.551 6.548 -4.751 1.00 98.50 222 SER A N 1
ATOM 1733 C CA . SER A 1 222 ? 3.956 6.815 -5.037 1.00 98.50 222 SER A CA 1
ATOM 1734 C C . SER A 1 222 ? 4.942 5.806 -4.461 1.00 98.50 222 SER A C 1
ATOM 1736 O O . SER A 1 222 ? 6.134 6.020 -4.608 1.00 98.50 222 SER A O 1
ATOM 1738 N N . MET A 1 223 ? 4.515 4.725 -3.809 1.00 98.12 223 MET A N 1
ATOM 1739 C CA . MET A 1 223 ? 5.415 3.848 -3.061 1.00 98.12 223 MET A CA 1
ATOM 1740 C C . MET A 1 223 ? 6.086 2.796 -3.956 1.00 98.12 223 MET A C 1
ATOM 1742 O O . MET A 1 223 ? 5.470 2.268 -4.883 1.00 98.12 223 MET A O 1
ATOM 1746 N N . GLN A 1 224 ? 7.343 2.461 -3.664 1.00 97.31 224 GLN A N 1
ATOM 1747 C CA . GLN A 1 224 ? 8.051 1.364 -4.329 1.00 97.31 224 GLN A CA 1
ATOM 1748 C C . GLN A 1 224 ? 7.740 -0.011 -3.706 1.00 97.31 224 GLN A C 1
ATOM 1750 O O . GLN A 1 224 ? 7.004 -0.108 -2.723 1.00 97.31 224 GLN A O 1
ATOM 1755 N N . HIS A 1 225 ? 8.325 -1.084 -4.248 1.00 95.81 225 HIS A N 1
ATOM 1756 C CA . HIS A 1 225 ? 8.161 -2.438 -3.713 1.00 95.81 225 HIS A CA 1
ATOM 1757 C C . HIS A 1 225 ? 8.938 -2.592 -2.397 1.00 95.81 225 HIS A C 1
ATOM 1759 O O . HIS A 1 225 ? 10.119 -2.944 -2.384 1.00 95.81 225 HIS A O 1
ATOM 1765 N N . GLY A 1 226 ? 8.272 -2.280 -1.283 1.00 95.06 226 GLY A N 1
ATOM 1766 C CA . GLY A 1 226 ? 8.890 -2.169 0.040 1.00 95.06 226 GLY A CA 1
ATOM 1767 C C . GLY A 1 226 ? 9.512 -0.791 0.295 1.00 95.06 226 GLY A C 1
ATOM 1768 O O . GLY A 1 226 ? 9.209 0.178 -0.397 1.00 95.06 226 GLY A O 1
ATOM 1769 N N . THR A 1 227 ? 10.379 -0.696 1.302 1.00 96.44 227 THR A N 1
ATOM 1770 C CA . THR A 1 227 ? 11.014 0.568 1.713 1.00 96.44 227 THR A CA 1
ATOM 1771 C C . THR A 1 227 ? 12.420 0.675 1.129 1.00 96.44 227 THR A C 1
ATOM 1773 O O . THR A 1 227 ? 13.251 -0.209 1.335 1.00 96.44 227 THR A O 1
ATOM 1776 N N . GLY A 1 228 ? 12.690 1.753 0.396 1.00 96.56 228 GLY A N 1
ATOM 1777 C CA . GLY A 1 228 ? 14.000 2.064 -0.174 1.00 96.56 228 GLY A CA 1
ATOM 1778 C C . GLY A 1 228 ? 14.839 3.006 0.688 1.00 96.56 228 GLY A C 1
ATOM 1779 O O . GLY A 1 228 ? 14.508 3.319 1.830 1.00 96.56 228 GLY A O 1
ATOM 1780 N N . SER A 1 229 ? 15.946 3.480 0.120 1.00 95.75 229 SER A N 1
ATOM 1781 C CA . SER A 1 229 ? 16.879 4.402 0.769 1.00 95.75 229 SER A CA 1
ATOM 1782 C C . SER A 1 229 ? 16.959 5.754 0.059 1.00 95.75 229 SER A C 1
ATOM 1784 O O . SER A 1 229 ? 17.389 5.839 -1.088 1.00 95.75 229 SER A O 1
ATOM 1786 N N . ALA A 1 230 ? 16.681 6.832 0.798 1.00 95.44 230 ALA A N 1
ATOM 1787 C CA . ALA A 1 230 ? 16.807 8.211 0.313 1.00 95.44 230 ALA A CA 1
ATOM 1788 C C . ALA A 1 230 ? 18.259 8.665 0.050 1.00 95.44 230 ALA A C 1
ATOM 1790 O O . ALA A 1 230 ? 18.479 9.806 -0.350 1.00 95.44 230 ALA A O 1
ATOM 1791 N N . THR A 1 231 ? 19.250 7.817 0.337 1.00 95.94 231 THR A N 1
ATOM 1792 C CA . THR A 1 231 ? 20.683 8.130 0.212 1.00 95.94 231 THR A CA 1
ATOM 1793 C C . THR A 1 231 ? 21.450 7.107 -0.618 1.00 95.94 231 THR A C 1
ATOM 1795 O O . THR A 1 231 ? 22.637 7.299 -0.876 1.00 95.94 231 THR A O 1
ATOM 1798 N N . SER A 1 232 ? 20.793 6.035 -1.067 1.00 96.69 232 SER A N 1
ATOM 1799 C CA . SER A 1 232 ? 21.389 5.015 -1.925 1.00 96.69 232 SER A CA 1
ATOM 1800 C C . SER A 1 232 ? 20.601 4.880 -3.216 1.00 96.69 232 SER A C 1
ATOM 1802 O O . SER A 1 232 ? 19.373 4.849 -3.222 1.00 96.69 232 SER A O 1
ATOM 1804 N N . ARG A 1 233 ? 21.333 4.787 -4.322 1.00 95.00 233 ARG A N 1
ATOM 1805 C CA . ARG A 1 233 ? 20.775 4.537 -5.653 1.00 95.00 233 ARG A CA 1
ATOM 1806 C C . ARG A 1 233 ? 20.738 3.051 -5.995 1.00 95.00 233 ARG A C 1
ATOM 1808 O O . ARG A 1 233 ? 19.981 2.640 -6.869 1.00 95.00 233 ARG A O 1
ATOM 1815 N N . GLY A 1 234 ? 21.579 2.240 -5.346 1.00 94.06 234 GLY A N 1
ATOM 1816 C CA . GLY A 1 234 ? 21.896 0.899 -5.835 1.00 94.06 234 GLY A CA 1
ATOM 1817 C C . GLY A 1 234 ? 22.308 0.951 -7.311 1.00 94.06 234 GLY A C 1
ATOM 1818 O O . GLY A 1 234 ? 23.150 1.760 -7.692 1.00 94.06 234 GLY A O 1
ATOM 1819 N N . ASN A 1 235 ? 21.651 0.142 -8.141 1.00 92.56 235 ASN A N 1
ATOM 1820 C CA . ASN A 1 235 ? 21.861 0.112 -9.593 1.00 92.56 235 ASN A CA 1
ATOM 1821 C C . ASN A 1 235 ? 20.926 1.069 -10.365 1.00 92.56 235 ASN A C 1
ATOM 1823 O O . ASN A 1 235 ? 20.801 0.942 -11.583 1.00 92.56 235 ASN A O 1
ATOM 1827 N N . CYS A 1 236 ? 20.212 1.969 -9.680 1.00 95.62 236 CYS A N 1
ATOM 1828 C CA . CYS A 1 236 ? 19.234 2.870 -10.286 1.00 95.62 236 CYS A CA 1
ATOM 1829 C C . CYS A 1 236 ? 19.823 4.251 -10.641 1.00 95.62 236 CYS A C 1
ATOM 1831 O O . CYS A 1 236 ? 20.880 4.672 -10.157 1.00 95.62 236 CYS A O 1
ATOM 1833 N N . GLN A 1 237 ? 19.108 4.995 -11.488 1.00 96.00 237 GLN A N 1
ATOM 1834 C CA . GLN A 1 237 ? 19.450 6.375 -11.858 1.00 96.00 237 GLN A CA 1
ATOM 1835 C C . GLN A 1 237 ? 19.303 7.337 -10.678 1.00 96.00 237 GLN A C 1
ATOM 1837 O O . GLN A 1 237 ? 20.157 8.192 -10.489 1.00 96.00 237 GLN A O 1
ATOM 1842 N N . GLN A 1 238 ? 18.262 7.165 -9.862 1.00 97.38 238 GLN A N 1
ATOM 1843 C CA . GLN A 1 238 ? 17.937 8.062 -8.751 1.00 97.38 238 GLN A CA 1
ATOM 1844 C C . GLN A 1 238 ? 18.069 7.370 -7.396 1.00 97.38 238 GLN A C 1
ATOM 1846 O O . GLN A 1 238 ? 18.181 6.142 -7.327 1.00 97.38 238 GLN A O 1
ATOM 1851 N N . PHE A 1 239 ? 18.065 8.155 -6.311 1.00 97.94 239 PHE A N 1
ATOM 1852 C CA . PHE A 1 239 ? 17.929 7.592 -4.966 1.00 97.94 239 PHE A CA 1
ATOM 1853 C C . PHE A 1 239 ? 16.647 6.768 -4.880 1.00 97.94 239 PHE A C 1
ATOM 1855 O O . PHE A 1 239 ? 15.644 7.098 -5.517 1.00 97.94 239 PHE A O 1
ATOM 1862 N N . GLN A 1 240 ? 16.678 5.703 -4.089 1.00 98.19 240 GLN A N 1
ATOM 1863 C CA . GLN A 1 240 ? 15.512 4.859 -3.888 1.00 98.19 240 GLN A CA 1
ATOM 1864 C C . GLN A 1 240 ? 14.455 5.567 -3.037 1.00 98.19 240 GLN A C 1
ATOM 1866 O O . GLN A 1 240 ? 14.738 6.452 -2.229 1.00 98.19 240 GLN A O 1
ATOM 1871 N N . ASN A 1 241 ? 13.209 5.150 -3.206 1.00 98.38 241 ASN A N 1
ATOM 1872 C CA . ASN A 1 241 ? 12.072 5.752 -2.538 1.00 98.38 241 ASN A CA 1
ATOM 1873 C C . ASN A 1 241 ? 11.962 5.287 -1.065 1.00 98.38 241 ASN A C 1
ATOM 1875 O O . ASN A 1 241 ? 11.726 4.101 -0.831 1.00 98.38 241 ASN A O 1
ATOM 1879 N N . PRO A 1 242 ? 12.092 6.189 -0.068 1.00 97.88 242 PRO A N 1
ATOM 1880 C CA . PRO A 1 242 ? 12.145 5.838 1.353 1.00 97.88 242 PRO A CA 1
ATOM 1881 C C . PRO A 1 242 ? 10.776 5.711 2.038 1.00 97.88 242 PRO A C 1
ATOM 1883 O O . PRO A 1 242 ? 10.733 5.573 3.261 1.00 97.88 242 PRO A O 1
ATOM 1886 N N . LEU A 1 243 ? 9.666 5.828 1.300 1.00 98.50 243 LEU A N 1
ATOM 1887 C CA . LEU A 1 243 ? 8.327 5.705 1.878 1.00 98.50 243 LEU A CA 1
ATOM 1888 C C . LEU A 1 243 ? 8.166 4.366 2.614 1.00 98.50 243 LEU A C 1
ATOM 1890 O O . LEU A 1 243 ? 8.721 3.348 2.200 1.00 98.50 243 LEU A O 1
ATOM 1894 N N . SER A 1 244 ? 7.393 4.371 3.702 1.00 97.19 244 SER A N 1
ATOM 1895 C CA . SER A 1 244 ? 7.158 3.191 4.536 1.00 97.19 244 SER A CA 1
ATOM 1896 C C . SER A 1 244 ? 5.669 2.949 4.749 1.00 97.19 244 SER A C 1
ATOM 1898 O O . SER A 1 244 ? 4.944 3.814 5.234 1.00 97.19 244 SER A O 1
ATOM 1900 N N . SER A 1 245 ? 5.216 1.744 4.417 1.00 97.00 245 SER A N 1
ATOM 1901 C CA . SER A 1 245 ? 3.835 1.291 4.604 1.00 97.00 245 SER A CA 1
ATOM 1902 C C . SER A 1 245 ? 3.569 0.740 6.002 1.00 97.00 245 SER A C 1
ATOM 1904 O O . SER A 1 245 ? 2.414 0.476 6.327 1.00 97.00 245 SER A O 1
ATOM 1906 N N . SER A 1 246 ? 4.599 0.526 6.827 1.00 96.75 246 SER A N 1
ATOM 1907 C CA . SER A 1 246 ? 4.466 -0.212 8.090 1.00 96.75 246 SER A CA 1
ATOM 1908 C C . SER A 1 246 ? 3.390 0.349 9.034 1.00 96.75 246 SER A C 1
ATOM 1910 O O . SER A 1 246 ? 2.605 -0.457 9.536 1.00 96.75 246 SER A O 1
ATOM 1912 N N . PRO A 1 247 ? 3.257 1.678 9.247 1.00 97.19 247 PRO A N 1
ATOM 1913 C CA . PRO A 1 247 ? 2.181 2.213 10.091 1.00 97.19 247 PRO A CA 1
ATOM 1914 C C . PRO A 1 247 ? 0.778 1.952 9.519 1.00 97.19 247 PRO A C 1
ATOM 1916 O O . PRO A 1 247 ? -0.157 1.655 10.260 1.00 97.19 247 PRO A O 1
ATOM 1919 N N . VAL A 1 248 ? 0.636 1.997 8.189 1.00 98.12 248 VAL A N 1
ATOM 1920 C CA . VAL A 1 248 ? -0.632 1.700 7.505 1.00 98.12 248 VAL A CA 1
ATOM 1921 C C . VAL A 1 248 ? -0.983 0.218 7.622 1.00 98.12 248 VAL A C 1
ATOM 1923 O O . VAL A 1 248 ? -2.120 -0.117 7.942 1.00 98.12 248 VAL A O 1
ATOM 1926 N N . GLN A 1 249 ? -0.012 -0.680 7.427 1.00 97.81 249 GLN A N 1
ATOM 1927 C CA . GLN A 1 249 ? -0.222 -2.125 7.581 1.00 97.81 249 GLN A CA 1
ATOM 1928 C C . GLN A 1 249 ? -0.652 -2.482 9.005 1.00 97.81 249 GLN A C 1
ATOM 1930 O O . GLN A 1 249 ? -1.614 -3.222 9.180 1.00 97.81 249 GLN A O 1
ATOM 1935 N N . ARG A 1 250 ? -0.017 -1.893 10.026 1.00 97.44 250 ARG A N 1
ATOM 1936 C CA . ARG A 1 250 ? -0.416 -2.072 11.433 1.00 97.44 250 ARG A CA 1
ATOM 1937 C C . ARG A 1 250 ? -1.858 -1.628 11.679 1.00 97.44 250 ARG A C 1
ATOM 1939 O O . ARG A 1 250 ? -2.629 -2.371 12.284 1.00 97.44 250 ARG A O 1
ATOM 1946 N N . ALA A 1 251 ? -2.241 -0.450 11.180 1.00 97.94 251 ALA A N 1
ATOM 1947 C CA . ALA A 1 251 ? -3.605 0.054 11.320 1.00 97.94 251 ALA A CA 1
ATOM 1948 C C . ALA A 1 251 ? -4.635 -0.864 10.641 1.00 97.94 251 ALA A C 1
ATOM 1950 O O . ALA A 1 251 ? -5.655 -1.216 11.238 1.00 97.94 251 ALA A O 1
ATOM 1951 N N . LEU A 1 252 ? -4.348 -1.298 9.413 1.00 98.12 252 LEU A N 1
ATOM 1952 C CA . LEU A 1 252 ? -5.254 -2.139 8.640 1.00 98.12 252 LEU A CA 1
ATOM 1953 C C . LEU A 1 252 ? -5.304 -3.593 9.136 1.00 98.12 252 LEU A C 1
ATOM 1955 O O . LEU A 1 252 ? -6.346 -4.229 8.993 1.00 98.12 252 LEU A O 1
ATOM 1959 N N . PHE A 1 253 ? -4.253 -4.099 9.787 1.00 97.56 253 PHE A N 1
ATOM 1960 C CA . PHE A 1 253 ? -4.291 -5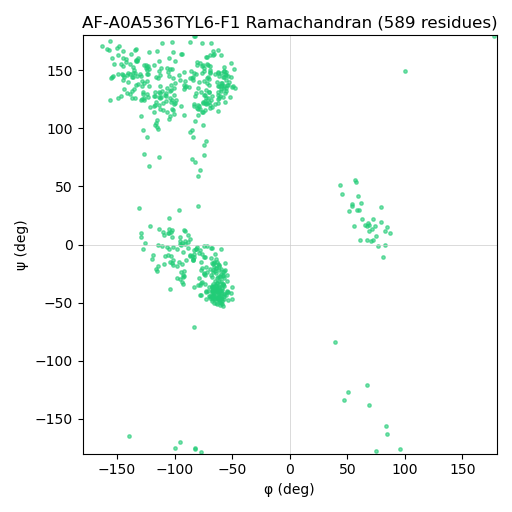.390 10.479 1.00 97.56 253 PHE A CA 1
ATOM 1961 C C . PHE A 1 253 ? -5.311 -5.380 11.626 1.00 97.56 253 PHE A C 1
ATOM 1963 O O . PHE A 1 253 ? -6.144 -6.279 11.730 1.00 97.56 253 PHE A O 1
ATOM 1970 N N . LEU A 1 254 ? -5.319 -4.320 12.444 1.00 96.69 254 LEU A N 1
ATOM 1971 C CA . LEU A 1 254 ? -6.330 -4.155 13.496 1.00 96.69 254 LEU A CA 1
ATOM 1972 C C . LEU A 1 254 ? -7.735 -3.942 12.916 1.00 96.69 254 LEU A C 1
ATOM 1974 O O . LEU A 1 254 ? -8.722 -4.394 13.497 1.00 96.69 254 LEU A O 1
ATOM 1978 N N . ALA A 1 255 ? -7.845 -3.272 11.766 1.00 97.56 255 ALA A N 1
ATOM 1979 C CA . ALA A 1 255 ? -9.118 -3.139 11.066 1.00 97.56 255 ALA A CA 1
ATOM 1980 C C . ALA A 1 255 ? -9.633 -4.492 10.540 1.00 97.56 255 ALA A C 1
ATOM 1982 O O . ALA A 1 255 ? -10.830 -4.755 10.641 1.00 97.56 255 ALA A O 1
ATOM 1983 N N . LEU A 1 256 ? -8.752 -5.361 10.029 1.00 98.31 256 LEU A N 1
ATOM 1984 C CA . LEU A 1 256 ? -9.094 -6.724 9.610 1.00 98.31 256 LEU A CA 1
ATOM 1985 C C . LEU A 1 256 ? -9.605 -7.561 10.789 1.00 98.31 256 LEU A C 1
ATOM 1987 O O . LEU A 1 256 ? -10.633 -8.228 10.659 1.00 98.31 256 LEU A O 1
ATOM 1991 N N . ASP A 1 257 ? -8.935 -7.496 11.941 1.00 97.25 257 ASP A N 1
ATOM 1992 C CA . ASP A 1 257 ? -9.386 -8.202 13.144 1.00 97.25 257 ASP A CA 1
ATOM 1993 C C . ASP A 1 257 ? -10.774 -7.722 13.595 1.00 97.25 257 ASP A C 1
ATOM 1995 O O . ASP A 1 257 ? -11.674 -8.538 13.797 1.00 97.25 257 ASP A O 1
ATOM 1999 N N . LYS A 1 258 ? -11.008 -6.405 13.652 1.00 96.94 258 LYS A N 1
ATOM 2000 C CA . LYS A 1 258 ? -12.327 -5.830 13.981 1.00 96.94 258 LYS A CA 1
ATOM 2001 C C . LYS A 1 258 ? -13.406 -6.181 12.956 1.00 96.94 258 LYS A C 1
ATOM 2003 O O . LYS A 1 258 ? -14.570 -6.350 13.328 1.00 96.94 258 LYS A O 1
ATOM 2008 N N . TRP A 1 259 ? -13.046 -6.318 11.682 1.00 97.75 259 TRP A N 1
ATOM 2009 C CA . TRP A 1 259 ? -13.982 -6.765 10.654 1.00 97.75 259 TRP A CA 1
ATOM 2010 C C . TRP A 1 259 ? -14.407 -8.211 10.896 1.00 97.75 259 TRP A C 1
ATOM 2012 O O . TRP A 1 259 ? -15.599 -8.513 10.882 1.00 97.75 259 TRP A O 1
ATOM 2022 N N . SER A 1 260 ? -13.439 -9.076 11.193 1.00 97.19 260 SER A N 1
ATOM 2023 C CA . SER A 1 260 ? -13.661 -10.495 11.467 1.00 97.19 260 SER A CA 1
ATOM 2024 C C . SER A 1 260 ? -14.425 -10.741 12.774 1.00 97.19 260 SER A C 1
ATOM 2026 O O . SER A 1 260 ? -15.319 -11.583 12.811 1.00 97.19 260 SER A O 1
ATOM 2028 N N . THR A 1 261 ? -14.108 -10.008 13.845 1.00 97.12 261 THR A N 1
ATOM 2029 C CA . THR A 1 261 ? -14.622 -10.282 15.201 1.00 97.12 261 THR A CA 1
ATOM 2030 C C . THR A 1 261 ? -15.856 -9.468 15.584 1.00 97.12 261 THR A C 1
ATOM 2032 O O . THR A 1 261 ? -16.676 -9.946 16.366 1.00 97.12 261 THR A O 1
ATOM 2035 N N . ALA A 1 262 ? -16.010 -8.258 15.042 1.00 96.44 262 ALA A N 1
ATOM 2036 C CA . ALA A 1 262 ? -17.074 -7.323 15.413 1.00 96.44 262 ALA A CA 1
ATOM 2037 C C . ALA A 1 262 ? -17.904 -6.824 14.216 1.00 96.44 262 ALA A C 1
ATOM 2039 O O . ALA A 1 262 ? -18.802 -6.002 14.396 1.00 96.44 262 ALA A O 1
ATOM 2040 N N . GLY A 1 263 ? -17.613 -7.279 12.991 1.00 96.00 263 GLY A N 1
ATOM 2041 C CA . GLY A 1 263 ? -18.309 -6.829 11.780 1.00 96.00 263 GLY A CA 1
ATOM 2042 C C . GLY A 1 263 ? -18.011 -5.376 11.390 1.00 96.00 263 GLY A C 1
ATOM 2043 O O . GLY A 1 263 ? -18.683 -4.823 10.520 1.00 96.00 263 GLY A O 1
ATOM 2044 N N . ILE A 1 264 ? -17.009 -4.742 12.008 1.00 96.38 264 ILE A N 1
ATOM 2045 C CA . ILE A 1 264 ? -16.632 -3.354 11.723 1.00 96.38 264 ILE A CA 1
ATOM 2046 C C . ILE A 1 264 ? -15.644 -3.357 10.559 1.00 96.38 264 ILE A C 1
ATOM 2048 O O . ILE A 1 264 ? -14.446 -3.554 10.755 1.00 96.38 264 ILE A O 1
ATOM 2052 N N . ALA A 1 265 ? -16.150 -3.132 9.347 1.00 96.25 265 ALA A N 1
ATOM 2053 C CA . ALA A 1 265 ? -15.327 -3.123 8.143 1.00 96.25 265 ALA A CA 1
ATOM 2054 C C . ALA A 1 265 ? -14.178 -2.090 8.224 1.00 96.25 265 ALA A C 1
ATOM 2056 O O . ALA A 1 265 ? -14.335 -1.030 8.852 1.00 96.25 265 ALA A O 1
ATOM 2057 N N . PRO A 1 266 ? -13.032 -2.348 7.569 1.00 97.31 266 PRO A N 1
ATOM 2058 C CA . PRO A 1 266 ? -12.013 -1.337 7.335 1.00 97.31 266 PRO A CA 1
ATOM 2059 C C . PRO A 1 266 ? -12.571 -0.192 6.467 1.00 97.31 266 PRO A C 1
ATOM 2061 O O . PRO A 1 266 ? -13.641 -0.340 5.859 1.00 97.31 266 PRO A O 1
ATOM 2064 N N . PRO A 1 267 ? -11.857 0.943 6.372 1.00 96.19 267 PRO A N 1
ATOM 2065 C CA . PRO A 1 267 ? -12.192 2.015 5.433 1.00 96.19 267 PRO A CA 1
ATOM 2066 C C . PRO A 1 267 ? -12.435 1.477 4.019 1.00 96.19 267 PRO A C 1
ATOM 2068 O O . PRO A 1 267 ? -11.850 0.469 3.633 1.00 96.19 267 PRO A O 1
ATOM 2071 N N . THR A 1 268 ? -13.276 2.133 3.224 1.00 96.56 268 THR A N 1
ATOM 2072 C CA . THR A 1 268 ? -13.504 1.709 1.832 1.00 96.56 268 THR A CA 1
ATOM 2073 C C . THR A 1 268 ? -12.200 1.676 1.035 1.00 96.56 268 THR A C 1
ATOM 2075 O O . THR A 1 268 ? -11.253 2.409 1.343 1.00 96.56 268 THR A O 1
ATOM 2078 N N . SER A 1 269 ? -12.148 0.819 0.013 1.00 97.25 269 SER A N 1
ATOM 2079 C CA . SER A 1 269 ? -10.972 0.668 -0.846 1.00 97.25 269 SER A CA 1
ATOM 2080 C C . SER A 1 269 ? -10.559 2.005 -1.455 1.00 97.25 269 SER A C 1
ATOM 2082 O O . SER A 1 269 ? -11.398 2.810 -1.870 1.00 97.25 269 SER A O 1
ATOM 2084 N N . ARG A 1 270 ? -9.249 2.233 -1.550 1.00 97.12 270 ARG A N 1
ATOM 2085 C CA . ARG A 1 270 ? -8.670 3.447 -2.139 1.00 97.12 270 ARG A CA 1
ATOM 2086 C C . ARG A 1 270 ? -7.668 3.033 -3.194 1.00 97.12 270 ARG A C 1
ATOM 2088 O O . ARG A 1 270 ? -6.530 2.693 -2.881 1.00 97.12 270 ARG A O 1
ATOM 2095 N N . VAL A 1 271 ? -8.117 3.065 -4.443 1.00 97.06 271 VAL A N 1
ATOM 2096 C CA . VAL A 1 271 ? -7.360 2.601 -5.608 1.00 97.06 271 VAL A CA 1
ATOM 2097 C C . VAL A 1 271 ? -7.495 3.609 -6.758 1.00 97.06 271 VAL A C 1
ATOM 2099 O O . VAL A 1 271 ? -8.504 4.318 -6.809 1.00 97.06 271 VAL A O 1
ATOM 2102 N N . PRO A 1 272 ? -6.510 3.698 -7.665 1.00 97.38 272 PRO A N 1
ATOM 2103 C CA . PRO A 1 272 ? -6.638 4.353 -8.962 1.00 97.38 272 PRO A CA 1
ATOM 2104 C C . PRO A 1 272 ? -7.844 3.817 -9.740 1.00 97.38 272 PRO A C 1
ATOM 2106 O O . PRO A 1 272 ? -8.108 2.615 -9.728 1.00 97.38 272 PRO A O 1
ATOM 2109 N N . ARG A 1 273 ? -8.575 4.706 -10.416 1.00 97.50 273 ARG A N 1
ATOM 2110 C CA . ARG A 1 273 ? -9.782 4.375 -11.187 1.00 97.50 273 ARG A CA 1
ATOM 2111 C C . ARG A 1 273 ? -9.776 5.048 -12.554 1.00 97.50 273 ARG A C 1
ATOM 2113 O O . ARG A 1 273 ? -9.277 6.167 -12.694 1.00 97.50 273 ARG A O 1
ATOM 2120 N N . LEU A 1 274 ? -10.362 4.381 -13.547 1.00 97.31 274 LEU A N 1
ATOM 2121 C CA . LEU A 1 274 ? -10.539 4.936 -14.891 1.00 97.31 274 LEU A CA 1
ATOM 2122 C C . LEU A 1 274 ? -11.566 6.076 -14.867 1.00 97.31 274 LEU A C 1
ATOM 2124 O O . LEU A 1 274 ? -11.304 7.151 -15.403 1.00 97.31 274 LEU A O 1
ATOM 2128 N N . PHE A 1 275 ? -12.711 5.875 -14.203 1.00 96.25 275 PHE A N 1
ATOM 2129 C CA . PHE A 1 275 ? -13.854 6.798 -14.280 1.00 96.25 275 PHE A CA 1
ATOM 2130 C C . PHE A 1 275 ? -13.565 8.215 -13.759 1.00 96.25 275 PHE A C 1
ATOM 2132 O O . PHE A 1 275 ? -14.203 9.170 -14.196 1.00 96.25 275 PHE A O 1
ATOM 2139 N N . ASN A 1 276 ? -12.632 8.364 -12.814 1.00 96.62 276 ASN A N 1
ATOM 2140 C CA . ASN A 1 276 ? -12.241 9.660 -12.249 1.00 96.62 276 ASN A CA 1
ATOM 2141 C C . ASN A 1 276 ? -10.877 10.148 -12.765 1.00 96.62 276 ASN A C 1
ATOM 2143 O O . ASN A 1 276 ? -10.338 11.114 -12.228 1.00 96.62 276 ASN A O 1
ATOM 2147 N N . GLY A 1 277 ? -10.317 9.479 -13.779 1.00 96.75 277 GLY A N 1
ATOM 2148 C CA . GLY A 1 277 ? -9.064 9.867 -14.419 1.00 96.75 277 GLY A CA 1
ATOM 2149 C C . GLY A 1 277 ? -7.821 9.697 -13.547 1.00 96.75 277 GLY A C 1
ATOM 2150 O O . GLY A 1 277 ? -6.793 10.275 -13.873 1.00 96.75 277 GLY A O 1
ATOM 2151 N N . THR A 1 278 ? -7.889 8.929 -12.455 1.00 97.94 278 THR A N 1
ATOM 2152 C CA . THR A 1 278 ? -6.729 8.699 -11.573 1.00 97.94 278 THR A CA 1
ATOM 2153 C C . THR A 1 278 ? -5.867 7.501 -11.991 1.00 97.94 278 THR A C 1
ATOM 2155 O O . THR A 1 278 ? -4.827 7.230 -11.388 1.00 97.94 278 THR A O 1
ATOM 2158 N N . MET A 1 279 ? -6.291 6.784 -13.034 1.00 97.00 279 MET A N 1
ATOM 2159 C CA . MET A 1 279 ? -5.600 5.664 -13.664 1.00 97.00 279 MET A CA 1
ATOM 2160 C C . MET A 1 279 ? -5.619 5.833 -15.185 1.00 97.00 279 MET A C 1
ATOM 2162 O O . MET A 1 279 ? -6.641 6.205 -15.757 1.00 97.00 279 MET A O 1
ATOM 2166 N N . THR A 1 280 ? -4.495 5.562 -15.848 1.00 96.69 280 THR A N 1
ATOM 2167 C CA . THR A 1 280 ? -4.325 5.831 -17.282 1.00 96.69 280 THR A CA 1
ATOM 2168 C C . THR A 1 280 ? -3.250 4.949 -17.922 1.00 96.69 280 THR A C 1
ATOM 2170 O O . THR A 1 280 ? -2.571 4.171 -17.253 1.00 96.69 280 THR A O 1
ATOM 2173 N N . LEU A 1 281 ? -3.083 5.048 -19.240 1.00 95.44 281 LEU A N 1
ATOM 2174 C CA . LEU A 1 281 ? -1.965 4.417 -19.944 1.00 95.44 281 LEU A CA 1
ATOM 2175 C C . LEU A 1 281 ? -0.642 5.116 -19.584 1.00 95.44 281 LEU A C 1
ATOM 2177 O O . LEU A 1 281 ? -0.642 6.337 -19.434 1.00 95.44 281 LEU A O 1
ATOM 2181 N N . PRO A 1 282 ? 0.502 4.403 -19.536 1.00 93.44 282 PRO A N 1
ATOM 2182 C CA . PRO A 1 282 ? 1.792 4.999 -19.173 1.00 93.44 282 PRO A CA 1
ATOM 2183 C C . PRO A 1 282 ? 2.157 6.275 -19.938 1.00 93.44 282 PRO A C 1
ATOM 2185 O O . PRO A 1 282 ? 2.665 7.218 -19.352 1.00 93.44 282 PRO A O 1
ATOM 2188 N N . ALA A 1 283 ? 1.822 6.372 -21.224 1.00 93.25 283 ALA A N 1
ATOM 2189 C CA . ALA A 1 283 ? 2.099 7.573 -22.015 1.00 93.25 283 ALA A CA 1
ATOM 2190 C C . ALA A 1 283 ? 1.403 8.854 -21.495 1.00 93.25 283 ALA A C 1
ATOM 2192 O O . ALA A 1 283 ? 1.810 9.955 -21.851 1.00 93.25 283 ALA A O 1
ATOM 2193 N N . ASN A 1 284 ? 0.377 8.719 -20.648 1.00 95.62 284 ASN A N 1
ATOM 2194 C CA . ASN A 1 284 ? -0.549 9.788 -20.277 1.00 95.62 284 ASN A CA 1
ATOM 2195 C C . ASN A 1 284 ? -0.584 10.071 -18.765 1.00 95.62 284 ASN A C 1
ATOM 2197 O O . ASN A 1 284 ? -1.529 10.698 -18.292 1.00 95.62 284 ASN A O 1
ATOM 2201 N N . THR A 1 285 ? 0.401 9.606 -17.987 1.00 95.69 285 THR A N 1
ATOM 2202 C CA . THR A 1 285 ? 0.403 9.747 -16.511 1.00 95.69 285 THR A CA 1
ATOM 2203 C C . THR A 1 285 ? 0.368 11.187 -16.011 1.00 95.69 285 THR A C 1
ATOM 2205 O O . THR A 1 285 ? -0.078 11.423 -14.891 1.00 95.69 285 THR A O 1
ATOM 2208 N N . GLY A 1 286 ? 0.850 12.135 -16.818 1.00 95.50 286 GLY A N 1
ATOM 2209 C CA . GLY A 1 286 ? 1.072 13.514 -16.389 1.00 95.50 286 GLY A CA 1
ATOM 2210 C C . GLY A 1 286 ? 2.399 13.723 -15.653 1.00 95.50 286 GLY A C 1
ATOM 2211 O O . GLY A 1 286 ? 2.597 14.794 -15.084 1.00 95.50 286 GLY A O 1
ATOM 2212 N N . PHE A 1 287 ? 3.314 12.741 -15.667 1.00 97.31 287 PHE A N 1
ATOM 2213 C CA . PHE A 1 287 ? 4.623 12.886 -15.028 1.00 97.31 287 PHE A CA 1
ATOM 2214 C C . PHE A 1 287 ? 5.418 14.056 -15.650 1.00 97.31 287 PHE A C 1
ATOM 2216 O O . PHE A 1 287 ? 5.570 14.095 -16.877 1.00 97.31 287 PHE A O 1
ATOM 2223 N N . PRO A 1 288 ? 5.948 15.009 -14.856 1.00 95.19 288 PRO A N 1
ATOM 2224 C CA . PRO A 1 288 ? 6.619 16.180 -15.415 1.00 95.19 288 PRO A CA 1
ATOM 2225 C C . PRO A 1 288 ? 7.966 15.821 -16.060 1.00 95.19 288 PRO A C 1
ATOM 2227 O O . PRO A 1 288 ? 8.880 15.313 -15.411 1.00 95.19 288 PRO A O 1
ATOM 2230 N N . THR A 1 289 ? 8.123 16.137 -17.345 1.00 91.06 289 THR A N 1
ATOM 2231 C CA . THR A 1 289 ? 9.293 15.751 -18.162 1.00 91.06 289 THR A CA 1
ATOM 2232 C C . THR A 1 289 ? 10.514 16.659 -17.988 1.00 91.06 289 THR A C 1
ATOM 2234 O O . THR A 1 289 ? 11.572 16.411 -18.562 1.00 91.06 289 THR A O 1
ATOM 2237 N N . ASN A 1 290 ? 10.386 17.727 -17.202 1.00 94.25 290 ASN A N 1
ATOM 2238 C CA . ASN A 1 290 ? 11.412 18.746 -16.983 1.00 94.25 290 ASN A CA 1
ATOM 2239 C C . ASN A 1 290 ? 11.956 18.782 -15.543 1.00 94.25 290 ASN A C 1
ATOM 2241 O O . ASN A 1 290 ? 12.681 19.722 -15.197 1.00 94.25 290 ASN A O 1
ATOM 2245 N N . ILE A 1 291 ? 11.670 17.758 -14.726 1.00 97.75 291 ILE A N 1
ATOM 2246 C CA . ILE A 1 291 ? 12.297 17.579 -13.407 1.00 97.75 291 ILE A CA 1
ATOM 2247 C C . ILE A 1 291 ? 13.811 17.383 -13.597 1.00 97.75 291 ILE A C 1
ATOM 2249 O O . ILE A 1 291 ? 14.207 16.495 -14.353 1.00 97.75 291 ILE A O 1
ATOM 2253 N N . PRO A 1 292 ? 14.673 18.188 -12.949 1.00 97.19 292 PRO A N 1
ATOM 2254 C CA . PRO A 1 292 ? 16.118 18.028 -13.046 1.00 97.19 292 PRO A CA 1
ATOM 2255 C C . PRO A 1 292 ? 16.584 16.694 -12.473 1.00 97.19 292 PRO A C 1
ATOM 2257 O O . PRO A 1 292 ? 16.118 16.269 -11.417 1.00 97.19 292 PRO A O 1
ATOM 2260 N N . ASP A 1 293 ? 17.540 16.070 -13.152 1.00 95.75 293 ASP A N 1
ATOM 2261 C CA . ASP A 1 293 ? 18.276 14.936 -12.613 1.00 95.75 293 ASP A CA 1
ATOM 2262 C C . ASP A 1 293 ? 19.313 15.451 -11.598 1.00 95.75 293 ASP A C 1
ATOM 2264 O O . ASP A 1 293 ? 20.248 16.151 -11.995 1.00 95.75 293 ASP A O 1
ATOM 2268 N N . PRO A 1 294 ? 19.185 15.135 -10.296 1.00 92.88 294 PRO A N 1
ATOM 2269 C CA . PRO A 1 294 ? 20.102 15.623 -9.270 1.00 92.88 294 PRO A CA 1
ATOM 2270 C C . PRO A 1 294 ? 21.549 15.143 -9.454 1.00 92.88 294 PRO A C 1
ATOM 2272 O O . PRO A 1 294 ? 22.442 15.715 -8.829 1.00 92.88 294 PRO A O 1
ATOM 2275 N N . PHE A 1 295 ? 21.794 14.128 -10.291 1.00 94.12 295 PHE A N 1
ATOM 2276 C CA . PHE A 1 295 ? 23.134 13.600 -10.565 1.00 94.12 295 PHE A CA 1
ATOM 2277 C C . PHE A 1 295 ? 23.711 14.052 -11.910 1.00 94.12 295 PHE A C 1
ATOM 2279 O O . PHE A 1 295 ? 24.903 13.859 -12.135 1.00 94.12 295 PHE A O 1
ATOM 2286 N N . MET A 1 296 ? 22.911 14.690 -12.774 1.00 90.56 296 MET A N 1
ATOM 2287 C CA . MET A 1 296 ? 23.326 15.138 -14.113 1.00 90.56 296 MET A CA 1
ATOM 2288 C C . MET A 1 296 ? 23.932 14.011 -14.978 1.00 90.56 296 MET A C 1
ATOM 2290 O O . MET A 1 296 ? 24.835 14.252 -15.777 1.00 90.56 296 MET A O 1
ATOM 2294 N N . GLU A 1 297 ? 23.450 12.778 -14.809 1.00 89.69 297 GLU A N 1
ATOM 2295 C CA . GLU A 1 297 ? 23.941 11.588 -15.524 1.00 89.69 297 GLU A CA 1
ATOM 2296 C C . GLU A 1 297 ? 23.062 11.228 -16.729 1.00 89.69 297 GLU A C 1
ATOM 2298 O O . GLU A 1 297 ? 23.481 10.500 -17.630 1.00 89.69 297 GLU A O 1
ATOM 2303 N N . THR A 1 298 ? 21.834 11.736 -16.756 1.00 87.81 298 THR A N 1
ATOM 2304 C CA . THR A 1 298 ? 20.896 11.586 -17.874 1.00 87.81 298 THR A CA 1
ATOM 2305 C C . THR A 1 298 ? 21.258 12.504 -19.058 1.00 87.81 298 THR A C 1
ATOM 2307 O O . THR A 1 298 ? 21.743 13.618 -18.844 1.00 87.81 298 THR A O 1
ATOM 2310 N N . PRO A 1 299 ? 20.995 12.105 -20.324 1.00 84.31 299 PRO A N 1
ATOM 2311 C CA . PRO A 1 299 ? 21.476 12.829 -21.514 1.00 84.31 299 PRO A CA 1
ATOM 2312 C C . PRO A 1 299 ? 21.069 14.307 -21.618 1.00 84.31 299 PRO A C 1
ATOM 2314 O O . PRO A 1 299 ? 21.774 15.107 -22.225 1.00 84.31 299 PRO A O 1
ATOM 2317 N N . ASN A 1 300 ? 19.925 14.675 -21.047 1.00 88.88 300 ASN A N 1
ATOM 2318 C CA . ASN A 1 300 ? 19.380 16.033 -21.035 1.00 88.88 300 ASN A CA 1
ATOM 2319 C C . ASN A 1 300 ? 19.433 16.687 -19.640 1.00 88.88 300 ASN A C 1
ATOM 2321 O O . ASN A 1 300 ? 18.864 17.764 -19.454 1.00 88.88 300 ASN A O 1
ATOM 2325 N N . GLY A 1 301 ? 20.088 16.052 -18.660 1.00 93.38 301 GLY A N 1
ATOM 2326 C CA . GLY A 1 301 ? 20.125 16.508 -17.267 1.00 93.38 301 GLY A CA 1
ATOM 2327 C C . GLY A 1 301 ? 18.747 16.536 -16.595 1.00 93.38 301 GLY A C 1
ATOM 2328 O O . GLY A 1 301 ? 18.543 17.289 -15.640 1.00 93.38 301 GLY A O 1
ATOM 2329 N N . LYS A 1 302 ? 17.779 15.771 -17.115 1.00 96.00 302 LYS A N 1
ATOM 2330 C CA . LYS A 1 302 ? 16.405 15.668 -16.612 1.00 96.00 302 LYS A CA 1
ATOM 2331 C C . LYS A 1 302 ? 16.082 14.214 -16.300 1.00 96.00 302 LYS A C 1
ATOM 2333 O O . LYS A 1 302 ? 16.582 13.305 -16.950 1.00 96.00 302 LYS A O 1
ATOM 2338 N N . VAL A 1 303 ? 15.208 13.994 -15.324 1.00 96.38 303 VAL A N 1
ATOM 2339 C CA . VAL A 1 303 ? 14.737 12.651 -14.973 1.00 96.38 303 VAL A CA 1
ATOM 2340 C C . VAL A 1 303 ? 14.122 11.985 -16.205 1.00 96.38 303 VAL A C 1
ATOM 2342 O O . VAL A 1 303 ? 13.172 12.503 -16.794 1.00 96.38 303 VAL A O 1
ATOM 2345 N N . THR A 1 304 ? 14.656 10.825 -16.586 1.00 94.88 304 THR A N 1
ATOM 2346 C CA . THR A 1 304 ? 14.161 10.061 -17.731 1.00 94.88 304 THR A CA 1
ATOM 2347 C C . THR A 1 304 ? 12.832 9.387 -17.394 1.00 94.88 304 THR A C 1
ATOM 2349 O O . THR A 1 304 ? 12.725 8.644 -16.418 1.00 94.88 304 THR A O 1
ATOM 2352 N N . TYR A 1 305 ? 11.829 9.592 -18.248 1.00 94.12 305 TYR A N 1
ATOM 2353 C CA . TYR A 1 305 ? 10.551 8.888 -18.201 1.00 94.12 305 TYR A CA 1
ATOM 2354 C C . TYR A 1 305 ? 10.343 8.086 -19.485 1.00 94.12 305 TYR A C 1
ATOM 2356 O O . TYR A 1 305 ? 10.200 8.667 -20.558 1.00 94.12 305 TYR A O 1
ATOM 2364 N N . THR A 1 306 ? 10.318 6.756 -19.382 1.00 91.62 306 THR A N 1
ATOM 2365 C CA . THR A 1 306 ? 10.099 5.858 -20.533 1.00 91.62 306 THR A CA 1
ATOM 2366 C C . THR A 1 306 ? 8.681 5.296 -20.598 1.00 91.62 306 THR A C 1
ATOM 2368 O O . THR A 1 306 ? 8.284 4.750 -21.622 1.00 91.62 306 THR A O 1
ATOM 2371 N N . GLY A 1 307 ? 7.914 5.380 -19.505 1.00 91.81 307 GLY A N 1
ATOM 2372 C CA . GLY A 1 307 ? 6.635 4.677 -19.383 1.00 91.81 307 GLY A CA 1
ATOM 2373 C C . GLY A 1 307 ? 6.768 3.145 -19.373 1.00 91.81 307 GLY A C 1
ATOM 2374 O O . GLY A 1 307 ? 5.775 2.452 -19.600 1.00 91.81 307 GLY A O 1
ATOM 2375 N N . LEU A 1 308 ? 7.972 2.610 -19.123 1.00 89.75 308 LEU A N 1
ATOM 2376 C CA . LEU A 1 308 ? 8.240 1.173 -19.137 1.00 89.75 308 LEU A CA 1
ATOM 2377 C C . LEU A 1 308 ? 7.430 0.443 -18.057 1.00 89.75 308 LEU A C 1
ATOM 2379 O O . LEU A 1 308 ? 7.577 0.702 -16.862 1.00 89.75 308 LEU A O 1
ATOM 2383 N N . LYS A 1 309 ? 6.617 -0.521 -18.491 1.00 89.31 309 LYS A N 1
ATOM 2384 C CA . LYS A 1 309 ? 5.846 -1.429 -17.637 1.00 89.31 309 LYS A CA 1
ATOM 2385 C C . LYS A 1 309 ? 5.986 -2.866 -18.121 1.00 89.31 309 LYS A C 1
ATOM 2387 O O . LYS A 1 309 ? 6.230 -3.092 -19.305 1.00 89.31 309 LYS A O 1
ATOM 2392 N N . SER A 1 310 ? 5.743 -3.825 -17.234 1.00 87.19 310 SER A N 1
ATOM 2393 C CA . SER A 1 310 ? 5.726 -5.240 -17.613 1.00 87.19 310 SER A CA 1
ATOM 2394 C C . SER A 1 310 ? 4.480 -5.577 -18.435 1.00 87.19 310 SER A C 1
ATOM 2396 O O . SER A 1 310 ? 3.384 -5.051 -18.200 1.00 87.19 310 SER A O 1
ATOM 2398 N N . THR A 1 311 ? 4.655 -6.466 -19.408 1.00 83.50 311 THR A N 1
ATOM 2399 C CA . THR A 1 311 ? 3.604 -6.906 -20.332 1.00 83.50 311 THR A CA 1
ATOM 2400 C C . THR A 1 311 ? 2.893 -8.136 -19.784 1.00 83.50 311 THR A C 1
ATOM 2402 O O . THR A 1 311 ? 3.530 -9.020 -19.229 1.00 83.50 311 THR A O 1
ATOM 2405 N N . ARG A 1 312 ? 1.567 -8.218 -19.947 1.00 85.81 312 ARG A N 1
ATOM 2406 C CA . ARG A 1 312 ? 0.779 -9.376 -19.496 1.00 85.81 312 ARG A CA 1
ATOM 2407 C C . ARG A 1 312 ? 0.160 -10.103 -20.657 1.00 85.81 312 ARG A C 1
ATOM 2409 O O . ARG A 1 312 ? -0.873 -9.687 -21.177 1.00 85.81 312 ARG A O 1
ATOM 2416 N N . TYR A 1 313 ? 0.789 -11.204 -21.026 1.00 85.12 313 TYR A N 1
ATOM 2417 C CA . TYR A 1 313 ? 0.281 -12.085 -22.056 1.00 85.12 313 TYR A CA 1
ATOM 2418 C C . TYR A 1 313 ? -0.822 -12.981 -21.507 1.00 85.12 313 TYR A C 1
ATOM 2420 O O . TYR A 1 313 ? -0.711 -13.572 -20.431 1.00 85.12 313 TYR A O 1
ATOM 2428 N N . ARG A 1 314 ? -1.861 -13.175 -22.311 1.00 85.94 314 ARG A N 1
ATOM 2429 C CA . ARG A 1 314 ? -2.675 -14.382 -22.255 1.00 85.94 314 ARG A CA 1
ATOM 2430 C C . ARG A 1 314 ? -1.836 -15.493 -22.891 1.00 85.94 314 ARG A C 1
ATOM 2432 O O . ARG A 1 314 ? -1.976 -15.764 -24.081 1.00 85.94 314 ARG A O 1
ATOM 2439 N N . TYR A 1 315 ? -0.976 -16.121 -22.086 1.00 86.00 315 TYR A N 1
ATOM 2440 C CA . TYR A 1 315 ? -0.091 -17.197 -22.535 1.00 86.00 315 TYR A CA 1
ATOM 2441 C C . TYR A 1 315 ? -0.844 -18.292 -23.303 1.00 86.00 315 TYR A C 1
ATOM 2443 O O . TYR A 1 315 ? -1.912 -18.752 -22.887 1.00 86.00 315 TYR A O 1
ATOM 2451 N N . VAL A 1 316 ? -0.272 -18.739 -24.422 1.00 85.31 316 VAL A N 1
ATOM 2452 C CA . VAL A 1 316 ? -0.737 -19.921 -25.159 1.00 85.31 316 VAL A CA 1
ATOM 2453 C C . VAL A 1 316 ? -0.121 -21.164 -24.517 1.00 85.31 316 VAL A C 1
ATOM 2455 O O . VAL A 1 316 ? 0.980 -21.577 -24.860 1.00 85.31 316 VAL A O 1
ATOM 2458 N N . LEU A 1 317 ? -0.841 -21.766 -23.568 1.00 85.88 317 LEU A N 1
ATOM 2459 C CA . LEU A 1 317 ? -0.370 -22.925 -22.788 1.00 85.88 317 LEU A CA 1
ATOM 2460 C C . LEU A 1 317 ? -0.754 -24.293 -23.397 1.00 85.88 317 LEU A C 1
ATOM 2462 O O . LEU A 1 317 ? -0.610 -25.339 -22.759 1.00 85.88 317 LEU A O 1
ATOM 2466 N N . GLY A 1 318 ? -1.226 -24.284 -24.647 1.00 85.25 318 GLY A N 1
ATOM 2467 C CA . GLY A 1 318 ? -1.698 -25.452 -25.394 1.00 85.25 318 GLY A CA 1
ATOM 2468 C C . GLY A 1 318 ? -3.224 -25.594 -25.425 1.00 85.25 318 GLY A C 1
ATOM 2469 O O . GLY A 1 318 ? -3.917 -25.201 -24.489 1.00 85.25 318 GLY A O 1
ATOM 2470 N N . GLU A 1 319 ? -3.759 -26.163 -26.509 1.00 78.88 319 GLU A N 1
ATOM 2471 C CA . GLU A 1 319 ? -5.210 -26.237 -26.773 1.00 78.88 319 GLU A CA 1
ATOM 2472 C C . GLU A 1 319 ? -5.985 -26.982 -25.678 1.00 78.88 319 GLU A C 1
ATOM 2474 O O . GLU A 1 319 ? -7.058 -26.548 -25.262 1.00 78.88 319 GLU A O 1
ATOM 2479 N N . SER A 1 320 ? -5.417 -28.069 -25.147 1.00 78.56 320 SER A N 1
ATOM 2480 C CA . SER A 1 320 ? -6.064 -28.867 -24.105 1.00 78.56 320 SER A CA 1
ATOM 2481 C C . SER A 1 320 ? -6.095 -28.182 -22.740 1.00 78.56 320 SER A C 1
ATOM 2483 O O . SER A 1 320 ? -6.912 -28.574 -21.910 1.00 78.56 320 SER A O 1
ATOM 2485 N N . PHE A 1 321 ? -5.248 -27.174 -22.485 1.00 82.94 321 PHE A N 1
ATOM 2486 C CA . PHE A 1 321 ? -5.113 -26.546 -21.164 1.00 82.94 321 PHE A CA 1
ATOM 2487 C C . PHE A 1 321 ? -6.454 -26.039 -20.623 1.00 82.94 321 PHE A C 1
ATOM 2489 O O . PHE A 1 321 ? -6.775 -26.258 -19.461 1.00 82.94 321 PHE A O 1
ATOM 2496 N N . TYR A 1 322 ? -7.283 -25.441 -21.479 1.00 70.62 322 TYR A N 1
ATOM 2497 C CA . TYR A 1 322 ? -8.570 -24.864 -21.073 1.00 70.62 322 TYR A CA 1
ATOM 2498 C C . TYR A 1 322 ? -9.651 -25.909 -20.768 1.00 70.62 322 TYR A C 1
ATOM 2500 O O . TYR A 1 322 ? -10.687 -25.568 -20.207 1.00 70.62 322 TYR A O 1
ATOM 2508 N N . THR A 1 323 ? -9.397 -27.178 -21.097 1.00 74.06 323 THR A N 1
ATOM 2509 C CA . THR A 1 323 ? -10.269 -28.306 -20.738 1.00 74.06 323 THR A CA 1
ATOM 2510 C C . THR A 1 323 ? -9.700 -29.137 -19.588 1.00 74.06 323 THR A C 1
ATOM 2512 O O . THR A 1 323 ? -10.453 -29.569 -18.722 1.00 74.06 323 THR A O 1
ATOM 2515 N N . SER A 1 324 ? -8.380 -29.351 -19.548 1.00 81.00 324 SER A N 1
ATOM 2516 C CA . SER A 1 324 ? -7.726 -30.256 -18.593 1.00 81.00 324 SER A CA 1
ATOM 2517 C C . SER A 1 324 ? -7.057 -29.557 -17.408 1.00 81.00 324 SER A C 1
ATOM 2519 O O . SER A 1 324 ? -6.718 -30.222 -16.433 1.00 81.00 324 SER A O 1
ATOM 2521 N N . GLY A 1 325 ? -6.794 -28.250 -17.498 1.00 80.56 325 GLY A N 1
ATOM 2522 C CA . GLY A 1 325 ? -5.942 -27.510 -16.560 1.00 80.56 325 GLY A CA 1
ATOM 2523 C C . GLY A 1 325 ? -4.449 -27.854 -16.659 1.00 80.56 325 GLY A C 1
ATOM 2524 O O . GLY A 1 325 ? -3.645 -27.329 -15.893 1.00 80.56 325 GLY A O 1
ATOM 2525 N N . ILE A 1 326 ? -4.053 -28.726 -17.594 1.00 86.31 326 ILE A N 1
ATOM 2526 C CA . ILE A 1 326 ? -2.675 -29.206 -17.741 1.00 86.31 326 ILE A CA 1
ATOM 2527 C C . ILE A 1 326 ? -2.041 -28.552 -18.974 1.00 86.31 326 ILE A C 1
ATOM 2529 O O . ILE A 1 326 ? -2.484 -28.832 -20.093 1.00 86.31 326 ILE A O 1
ATOM 2533 N N . PRO A 1 327 ? -1.008 -27.703 -18.805 1.00 87.19 327 PRO A N 1
ATOM 2534 C CA . PRO A 1 327 ? -0.367 -27.049 -19.935 1.00 87.19 327 PRO A CA 1
ATOM 2535 C C . PRO A 1 327 ? 0.469 -28.066 -20.723 1.00 87.19 327 PRO A C 1
ATOM 2537 O O . PRO A 1 327 ? 1.229 -28.843 -20.137 1.00 87.19 327 PRO A O 1
ATOM 2540 N N . SER A 1 328 ? 0.322 -28.072 -22.049 1.00 86.75 328 SER A N 1
ATOM 2541 C CA . SER A 1 328 ? 1.182 -28.846 -22.962 1.00 86.75 328 SER A CA 1
ATOM 2542 C C . SER A 1 328 ? 2.322 -28.007 -23.542 1.00 86.75 328 SER A C 1
ATOM 2544 O O . SER A 1 328 ? 3.297 -28.567 -24.038 1.00 86.75 328 SER A O 1
ATOM 2546 N N . ILE A 1 329 ? 2.229 -26.680 -23.421 1.00 86.94 329 ILE A N 1
ATOM 2547 C CA . ILE A 1 329 ? 3.291 -25.720 -23.725 1.00 86.94 329 ILE A CA 1
ATOM 2548 C C . ILE A 1 329 ? 3.648 -25.015 -22.413 1.00 86.94 329 ILE A C 1
ATOM 2550 O O . ILE A 1 329 ? 2.871 -24.203 -21.910 1.00 86.94 329 ILE A O 1
ATOM 2554 N N . PHE A 1 330 ? 4.786 -25.383 -21.818 1.00 86.44 330 PHE A N 1
ATOM 2555 C CA . PHE A 1 330 ? 5.301 -24.783 -20.586 1.00 86.44 330 PHE A CA 1
ATOM 2556 C C . PHE A 1 330 ? 6.829 -24.971 -20.506 1.00 86.44 330 PHE A C 1
ATOM 2558 O O . PHE A 1 330 ? 7.282 -26.118 -20.564 1.00 86.44 330 PHE A O 1
ATOM 2565 N N . PRO A 1 331 ? 7.638 -23.904 -20.359 1.00 86.50 331 PRO A N 1
ATOM 2566 C CA . PRO A 1 331 ? 7.246 -22.496 -20.219 1.00 86.50 331 PRO A CA 1
ATOM 2567 C C . PRO A 1 331 ? 6.622 -21.919 -21.509 1.00 86.50 331 PRO A C 1
ATOM 2569 O O . PRO A 1 331 ? 6.603 -22.605 -22.535 1.00 86.50 331 PRO A O 1
ATOM 2572 N N . PRO A 1 332 ? 6.090 -20.683 -21.474 1.00 86.56 332 PRO A N 1
ATOM 2573 C CA . PRO A 1 332 ? 5.714 -19.949 -22.680 1.00 86.56 332 PRO A CA 1
ATOM 2574 C C . PRO A 1 332 ? 6.837 -19.899 -23.728 1.00 86.56 332 PRO A C 1
ATOM 2576 O O . PRO A 1 332 ? 8.019 -20.058 -23.413 1.00 86.56 332 PRO A O 1
ATOM 2579 N N . VAL A 1 333 ? 6.461 -19.709 -24.992 1.00 85.31 333 VAL A N 1
ATOM 2580 C CA . VAL A 1 333 ? 7.361 -19.840 -26.142 1.00 85.31 333 VAL A CA 1
ATOM 2581 C C . VAL A 1 333 ? 8.400 -18.716 -26.135 1.00 85.31 333 VAL A C 1
ATOM 2583 O O . VAL A 1 333 ? 8.061 -17.534 -26.151 1.00 85.31 333 VAL A O 1
ATOM 2586 N N . ILE A 1 334 ? 9.679 -19.104 -26.155 1.00 85.75 334 ILE A N 1
ATOM 2587 C CA . ILE A 1 334 ? 10.837 -18.191 -26.190 1.00 85.75 334 ILE A CA 1
ATOM 2588 C C . ILE A 1 334 ? 11.350 -17.931 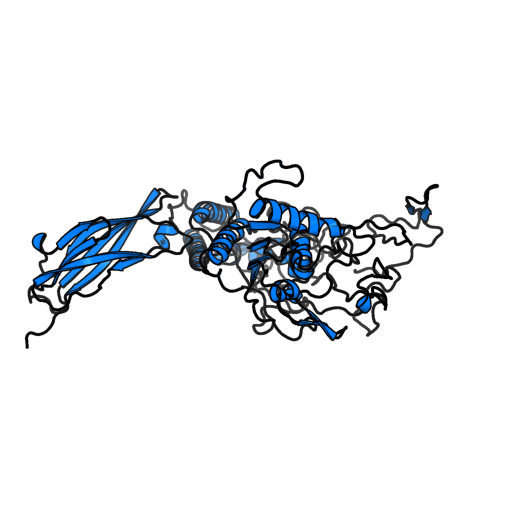-27.617 1.00 85.75 334 ILE A C 1
ATOM 2590 O O . ILE A 1 334 ? 12.335 -17.223 -27.808 1.00 85.75 334 ILE A O 1
ATOM 2594 N N . THR A 1 335 ? 10.733 -18.527 -28.642 1.00 81.00 335 THR A N 1
ATOM 2595 C CA . THR A 1 335 ? 11.133 -18.310 -30.039 1.00 81.00 335 THR A CA 1
ATOM 2596 C C . THR A 1 335 ? 10.664 -16.931 -30.514 1.00 81.00 335 THR A C 1
ATOM 2598 O O . THR A 1 335 ? 9.477 -16.629 -30.387 1.00 81.00 335 THR A O 1
ATOM 2601 N N . PRO A 1 336 ? 11.551 -16.096 -31.088 1.00 76.94 336 PRO A N 1
ATOM 2602 C CA . PRO A 1 336 ? 11.161 -14.802 -31.636 1.00 76.94 336 PRO A CA 1
ATOM 2603 C C . PRO A 1 336 ? 10.080 -14.914 -32.731 1.00 76.94 336 PRO A C 1
ATOM 2605 O O . PRO A 1 336 ? 10.139 -15.845 -33.538 1.00 76.94 336 PRO A O 1
ATOM 2608 N N . PRO A 1 337 ? 9.135 -13.959 -32.819 1.00 74.81 337 PRO A N 1
ATOM 2609 C CA . PRO A 1 337 ? 8.991 -12.781 -31.958 1.00 74.81 337 PRO A CA 1
ATOM 2610 C C . PRO A 1 337 ? 8.336 -13.120 -30.603 1.00 74.81 337 PRO A C 1
ATOM 2612 O O . PRO A 1 337 ? 7.187 -13.551 -30.554 1.00 74.81 337 PRO A O 1
ATOM 2615 N N . ILE A 1 338 ? 9.066 -12.884 -29.503 1.00 72.12 338 ILE A N 1
ATOM 2616 C CA . ILE A 1 338 ? 8.593 -13.116 -28.125 1.00 72.12 338 ILE A CA 1
ATOM 2617 C C . ILE A 1 338 ? 7.557 -12.050 -27.727 1.00 72.12 338 ILE A C 1
ATOM 2619 O O . ILE A 1 338 ? 6.480 -12.372 -27.219 1.00 72.12 338 ILE A O 1
ATOM 2623 N N . GLU A 1 339 ? 7.869 -10.782 -28.008 1.00 65.44 339 GLU A N 1
ATOM 2624 C CA . GLU A 1 339 ? 7.016 -9.612 -27.776 1.00 65.44 339 GLU A CA 1
ATOM 2625 C C . GLU A 1 339 ? 6.557 -9.001 -29.119 1.00 65.44 339 GLU A C 1
ATOM 2627 O O . GLU A 1 339 ? 7.250 -9.114 -30.134 1.00 65.44 339 GLU A O 1
ATOM 2632 N N . ILE A 1 340 ? 5.386 -8.352 -29.142 1.00 59.69 340 ILE A N 1
ATOM 2633 C CA . ILE A 1 340 ? 4.837 -7.684 -30.338 1.00 59.69 340 ILE A CA 1
ATOM 2634 C C . ILE A 1 340 ? 5.468 -6.290 -30.472 1.00 59.69 340 ILE A C 1
ATOM 2636 O O . ILE A 1 340 ? 5.374 -5.485 -29.548 1.00 59.69 340 ILE A O 1
ATOM 2640 N N . ASN A 1 341 ? 6.029 -5.960 -31.640 1.00 49.97 341 ASN A N 1
ATOM 2641 C CA . ASN A 1 341 ? 6.275 -4.562 -32.005 1.00 49.97 341 ASN A CA 1
ATOM 2642 C C . ASN A 1 341 ? 4.917 -3.865 -32.206 1.00 49.97 341 ASN A C 1
ATOM 2644 O O . ASN A 1 341 ? 4.148 -4.238 -33.091 1.00 49.97 341 ASN A O 1
ATOM 2648 N N . THR A 1 342 ? 4.637 -2.848 -31.391 1.00 49.38 342 THR A N 1
ATOM 2649 C CA . THR A 1 342 ? 3.358 -2.119 -31.296 1.00 49.38 342 THR A CA 1
ATOM 2650 C C . THR A 1 342 ? 2.898 -1.424 -32.586 1.00 49.38 342 THR A C 1
ATOM 2652 O O . THR A 1 342 ? 1.794 -0.885 -32.619 1.00 49.38 342 THR A O 1
ATOM 2655 N N . ALA A 1 343 ? 3.695 -1.445 -33.658 1.00 45.25 343 ALA A N 1
ATOM 2656 C CA . ALA A 1 343 ? 3.366 -0.830 -34.941 1.00 45.25 343 ALA A CA 1
ATOM 2657 C C . ALA A 1 343 ? 2.483 -1.684 -35.886 1.00 45.25 343 ALA A C 1
ATOM 2659 O O . ALA A 1 343 ? 2.023 -1.153 -36.897 1.00 45.25 343 ALA A O 1
ATOM 2660 N N . VAL A 1 344 ? 2.235 -2.979 -35.618 1.00 38.78 344 VAL A N 1
ATOM 2661 C CA . VAL A 1 344 ? 1.468 -3.872 -36.526 1.00 38.78 344 VAL A CA 1
ATOM 2662 C C . VAL A 1 344 ? 0.619 -4.884 -35.730 1.00 38.78 344 VAL A C 1
ATOM 2664 O O . VAL A 1 344 ? 1.111 -5.417 -34.736 1.00 38.78 344 VAL A O 1
ATOM 2667 N N . PRO A 1 345 ? -0.624 -5.225 -36.147 1.00 41.16 345 PRO A N 1
ATOM 2668 C CA . PRO A 1 345 ? -1.413 -6.288 -35.524 1.00 41.16 345 PRO A CA 1
ATOM 2669 C C . PRO A 1 345 ? -0.870 -7.668 -35.933 1.00 41.16 345 PRO A C 1
ATOM 2671 O O . PRO A 1 345 ? -1.426 -8.345 -36.793 1.00 41.16 345 PRO A O 1
ATOM 2674 N N . ILE A 1 346 ? 0.244 -8.085 -35.333 1.00 48.06 346 ILE A N 1
ATOM 2675 C CA . ILE A 1 346 ? 0.728 -9.469 -35.387 1.00 48.06 346 ILE A CA 1
ATOM 2676 C C . ILE A 1 346 ? 0.635 -10.025 -33.970 1.00 48.06 346 ILE A C 1
ATOM 2678 O O . ILE A 1 346 ? 1.224 -9.482 -33.042 1.00 48.06 346 ILE A O 1
ATOM 2682 N N . VAL A 1 347 ? -0.144 -11.089 -33.797 1.00 56.62 347 VAL A N 1
ATOM 2683 C CA . VAL A 1 347 ? -0.327 -11.794 -32.521 1.00 56.62 347 VAL A CA 1
ATOM 2684 C C . VAL A 1 347 ? 1.032 -12.355 -32.070 1.00 56.62 347 VAL A C 1
ATOM 2686 O O . VAL A 1 347 ? 1.682 -13.048 -32.850 1.00 56.62 347 VAL A O 1
ATOM 2689 N N . SER A 1 348 ? 1.484 -12.057 -30.842 1.00 68.88 348 SER A N 1
ATOM 2690 C CA . SER A 1 348 ? 2.676 -12.707 -30.258 1.00 68.88 348 SER A CA 1
ATOM 2691 C C . SER A 1 348 ? 2.467 -14.220 -30.242 1.00 68.88 348 SER A C 1
ATOM 2693 O O . SER A 1 348 ? 1.343 -14.690 -30.053 1.00 68.88 348 SER A O 1
ATOM 2695 N N . VAL A 1 349 ? 3.547 -14.998 -30.362 1.00 73.94 349 VAL A N 1
ATOM 2696 C CA . VAL A 1 349 ? 3.503 -16.458 -30.152 1.00 73.94 349 VAL A CA 1
ATOM 2697 C C . VAL A 1 349 ? 2.974 -16.829 -28.759 1.00 73.94 349 VAL A C 1
ATOM 2699 O O . VAL A 1 349 ? 2.437 -17.916 -28.566 1.00 73.94 349 VAL A O 1
ATOM 2702 N N . ASN A 1 350 ? 3.071 -15.899 -27.805 1.00 80.38 350 ASN A N 1
ATOM 2703 C CA . ASN A 1 350 ? 2.562 -16.027 -26.448 1.00 80.38 350 ASN A CA 1
ATOM 2704 C C . ASN A 1 350 ? 1.125 -15.515 -26.275 1.00 80.38 350 ASN A C 1
ATOM 2706 O O . ASN A 1 350 ? 0.612 -15.596 -25.168 1.00 80.38 350 ASN A O 1
ATOM 2710 N N . GLY A 1 351 ? 0.446 -15.059 -27.333 1.00 83.00 351 GLY A N 1
ATOM 2711 C CA . GLY A 1 351 ? -0.963 -14.652 -27.307 1.00 83.00 351 GLY A CA 1
ATOM 2712 C C . GLY A 1 351 ? -1.201 -13.144 -27.125 1.00 83.00 351 GLY A C 1
ATOM 2713 O O . GLY A 1 351 ? -0.257 -12.350 -27.145 1.00 83.00 351 GLY A O 1
ATOM 2714 N N . PRO A 1 352 ? -2.475 -12.717 -27.010 1.00 84.81 352 PRO A N 1
ATOM 2715 C CA . PRO A 1 352 ? -2.835 -11.309 -26.848 1.00 84.81 352 PRO A CA 1
ATOM 2716 C C . PRO A 1 352 ? -2.410 -10.759 -25.480 1.00 84.81 352 PRO A C 1
ATOM 2718 O O . PRO A 1 352 ? -2.129 -11.513 -24.549 1.00 84.81 352 PRO A O 1
ATOM 2721 N N . ILE A 1 353 ? -2.377 -9.432 -25.356 1.00 86.00 353 ILE A N 1
ATOM 2722 C CA . ILE A 1 353 ? -1.964 -8.728 -24.138 1.00 86.00 353 ILE A CA 1
ATOM 2723 C C . ILE A 1 353 ? -3.200 -8.181 -23.423 1.00 86.00 353 ILE A C 1
ATOM 2725 O O . ILE A 1 353 ? -4.027 -7.515 -24.047 1.00 86.00 353 ILE A O 1
ATOM 2729 N N . TYR A 1 354 ? -3.298 -8.408 -22.114 1.00 89.94 354 TYR A N 1
ATOM 2730 C CA . TYR A 1 354 ? -4.278 -7.719 -21.278 1.00 89.94 354 TYR A CA 1
ATOM 2731 C C . TYR A 1 354 ? -3.879 -6.244 -21.125 1.00 89.94 354 TYR A C 1
ATOM 2733 O O . TYR A 1 354 ? -2.745 -5.964 -20.707 1.00 89.94 354 TYR A O 1
ATOM 2741 N N . PRO A 1 355 ? -4.771 -5.286 -21.435 1.00 91.19 355 PRO A N 1
ATOM 2742 C CA . PRO A 1 355 ? -4.519 -3.880 -21.162 1.00 91.19 355 PRO A CA 1
ATOM 2743 C C . PRO A 1 355 ? -4.196 -3.666 -19.685 1.00 91.19 355 PRO A C 1
ATOM 2745 O O . PRO A 1 355 ? -4.860 -4.196 -18.796 1.00 91.19 355 PRO A O 1
ATOM 2748 N N . SER A 1 356 ? -3.157 -2.881 -19.417 1.00 90.06 356 SER A N 1
ATOM 2749 C CA . SER A 1 356 ? -2.804 -2.503 -18.055 1.00 90.06 356 SER A CA 1
ATOM 2750 C C . SER A 1 356 ? -2.453 -1.032 -17.966 1.00 90.06 356 SER A C 1
ATOM 2752 O O . SER A 1 356 ? -1.869 -0.446 -18.885 1.00 90.06 356 SER A O 1
ATOM 2754 N N . PHE A 1 357 ? -2.838 -0.460 -16.836 1.00 95.50 357 PHE A N 1
ATOM 2755 C CA . PHE A 1 357 ? -2.825 0.965 -16.570 1.00 95.50 357 PHE A CA 1
ATOM 2756 C C . PHE A 1 357 ? -1.971 1.253 -15.340 1.00 95.50 357 PHE A C 1
ATOM 2758 O O . PHE A 1 357 ? -1.620 0.351 -14.579 1.00 95.50 357 PHE A O 1
ATOM 2765 N N . VAL A 1 358 ? -1.635 2.520 -15.157 1.00 97.00 358 VAL A N 1
ATOM 2766 C CA . VAL A 1 358 ? -0.809 3.031 -14.065 1.00 97.00 358 VAL A CA 1
ATOM 2767 C C . VAL A 1 358 ? -1.473 4.269 -13.451 1.00 97.00 358 VAL A C 1
ATOM 2769 O O . VAL A 1 358 ? -2.304 4.899 -14.115 1.00 97.00 358 VAL A O 1
ATOM 2772 N N . PRO A 1 359 ? -1.150 4.629 -12.199 1.00 97.75 359 PRO A N 1
ATOM 2773 C CA . PRO A 1 359 ? -1.679 5.836 -11.575 1.00 97.75 359 PRO A CA 1
ATOM 2774 C C . PRO A 1 359 ? -1.245 7.102 -12.327 1.00 97.75 359 PRO A C 1
ATOM 2776 O O . PRO A 1 359 ? -0.146 7.166 -12.883 1.00 97.75 359 PRO A O 1
ATOM 2779 N N . THR A 1 360 ? -2.101 8.121 -12.334 1.00 98.19 360 THR A N 1
ATOM 2780 C CA . THR A 1 360 ? -1.718 9.480 -12.749 1.00 98.19 360 THR A CA 1
ATOM 2781 C C . THR A 1 360 ? -0.997 10.218 -11.627 1.00 98.19 360 THR A C 1
ATOM 2783 O O . THR A 1 360 ? -1.241 9.953 -10.445 1.00 98.19 360 THR A O 1
ATOM 2786 N N . THR A 1 361 ? -0.201 11.220 -11.991 1.00 98.38 361 THR A N 1
ATOM 2787 C CA . THR A 1 361 ? 0.549 12.050 -11.045 1.00 98.38 361 THR A CA 1
ATOM 2788 C C . THR A 1 361 ? 0.078 13.503 -11.020 1.00 98.38 361 THR A C 1
ATOM 2790 O O . THR A 1 361 ? -0.503 14.001 -11.982 1.00 98.38 361 THR A O 1
ATOM 2793 N N . ASP A 1 362 ? 0.359 14.203 -9.922 1.00 97.94 362 ASP A N 1
ATOM 2794 C CA . ASP A 1 362 ? 0.261 15.660 -9.838 1.00 97.94 362 ASP A CA 1
ATOM 2795 C C . ASP A 1 362 ? 1.453 16.348 -10.533 1.00 97.94 362 ASP A C 1
ATOM 2797 O O . ASP A 1 362 ? 2.342 15.702 -11.096 1.00 97.94 362 ASP A O 1
ATOM 2801 N N . SER A 1 363 ? 1.483 17.683 -10.493 1.00 97.19 363 SER A N 1
ATOM 2802 C CA . SER A 1 363 ? 2.570 18.492 -11.063 1.00 97.19 363 SER A CA 1
ATOM 2803 C C . SER A 1 363 ? 3.926 18.274 -10.389 1.00 97.19 363 SER A C 1
ATOM 2805 O O . SER A 1 363 ? 4.943 18.720 -10.917 1.00 97.19 363 SER A O 1
ATOM 2807 N N . ASP A 1 364 ? 3.950 17.611 -9.232 1.00 97.94 364 ASP A N 1
ATOM 2808 C CA . ASP A 1 364 ? 5.177 17.225 -8.548 1.00 97.94 364 ASP A CA 1
ATOM 2809 C C . ASP A 1 364 ? 5.612 15.810 -8.927 1.00 97.94 364 ASP A C 1
ATOM 2811 O O . ASP A 1 364 ? 6.627 15.343 -8.424 1.00 97.94 364 ASP A O 1
ATOM 2815 N N . GLY A 1 365 ? 4.887 15.117 -9.805 1.00 98.12 365 GLY A N 1
ATOM 2816 C CA . GLY A 1 365 ? 5.177 13.737 -10.181 1.00 98.12 365 GLY A CA 1
ATOM 2817 C C . GLY A 1 365 ? 4.809 12.714 -9.102 1.00 98.12 365 GLY A C 1
ATOM 2818 O O . GLY A 1 365 ? 5.292 11.586 -9.172 1.00 98.12 365 GLY A O 1
ATOM 2819 N N . ASN A 1 366 ? 3.989 13.089 -8.112 1.00 98.69 366 ASN A N 1
ATOM 2820 C CA . ASN A 1 366 ? 3.482 12.181 -7.082 1.00 98.69 366 ASN A CA 1
ATOM 2821 C C . ASN A 1 366 ? 2.101 11.635 -7.465 1.00 98.69 366 ASN A C 1
ATOM 2823 O O . ASN A 1 366 ? 1.269 12.373 -7.990 1.00 98.69 366 ASN A O 1
ATOM 2827 N N . ASP A 1 367 ? 1.827 10.364 -7.177 1.00 98.62 367 ASP A N 1
ATOM 2828 C CA . ASP A 1 367 ? 0.544 9.734 -7.496 1.00 98.62 367 ASP A CA 1
ATOM 2829 C C . ASP A 1 367 ? -0.612 10.418 -6.744 1.00 98.62 367 ASP A C 1
ATOM 2831 O O . ASP A 1 367 ? -0.523 10.700 -5.545 1.00 98.62 367 ASP A O 1
ATOM 2835 N N . ILE A 1 368 ? -1.730 10.655 -7.439 1.00 97.94 368 ILE A N 1
ATOM 2836 C CA . ILE A 1 368 ? -2.886 11.375 -6.865 1.00 97.94 368 ILE A CA 1
ATOM 2837 C C . ILE A 1 368 ? -3.955 10.467 -6.253 1.00 97.94 368 ILE A C 1
ATOM 2839 O O . ILE A 1 368 ? -4.796 10.944 -5.493 1.00 97.94 368 ILE A O 1
ATOM 2843 N N . ALA A 1 369 ? -3.935 9.176 -6.581 1.00 97.56 369 ALA A N 1
ATOM 2844 C CA . ALA A 1 369 ? -4.907 8.194 -6.108 1.00 97.56 369 ALA A CA 1
ATOM 2845 C C . ALA A 1 369 ? -4.431 7.474 -4.843 1.00 97.56 369 ALA A C 1
ATOM 2847 O O . ALA A 1 369 ? -3.234 7.413 -4.585 1.00 97.56 369 ALA A O 1
ATOM 2848 N N . GLY A 1 370 ? -5.349 6.806 -4.141 1.00 97.25 370 GLY A N 1
ATOM 2849 C CA . GLY A 1 370 ? -5.020 5.847 -3.082 1.00 97.25 370 GLY A CA 1
ATOM 2850 C C . GLY A 1 370 ? -4.753 6.449 -1.705 1.00 97.25 370 GLY A C 1
ATOM 2851 O O . GLY A 1 370 ? -5.249 7.520 -1.358 1.00 97.25 370 GLY A O 1
ATOM 2852 N N . LEU A 1 371 ? -3.998 5.705 -0.900 1.00 98.00 371 LEU A N 1
ATOM 2853 C CA . LEU A 1 371 ? -3.506 6.107 0.411 1.00 98.00 371 LEU A CA 1
ATOM 2854 C C . LEU A 1 371 ? -2.205 6.898 0.270 1.00 98.00 371 LEU A C 1
ATOM 2856 O O . LEU A 1 371 ? -1.116 6.327 0.165 1.00 98.00 371 LEU A O 1
ATOM 2860 N N . ARG A 1 372 ? -2.328 8.227 0.325 1.00 98.00 372 ARG A N 1
ATOM 2861 C CA . ARG A 1 372 ? -1.183 9.138 0.396 1.00 98.00 372 ARG A CA 1
ATOM 2862 C C . ARG A 1 372 ? -0.671 9.188 1.831 1.00 98.00 372 ARG A C 1
ATOM 2864 O O . ARG A 1 372 ? -1.368 9.658 2.727 1.00 98.00 372 ARG A O 1
ATOM 2871 N N . LEU A 1 373 ? 0.564 8.735 2.040 1.00 98.44 373 LEU A N 1
ATOM 2872 C CA . LEU A 1 373 ? 1.282 8.960 3.296 1.00 98.44 373 LEU A CA 1
ATOM 2873 C C . LEU A 1 373 ? 1.445 10.466 3.554 1.00 98.44 373 LEU A C 1
ATOM 2875 O O . LEU A 1 373 ? 1.345 11.284 2.631 1.00 98.44 373 LEU A O 1
ATOM 2879 N N . ALA A 1 374 ? 1.750 10.845 4.794 1.00 98.50 374 ALA A N 1
ATOM 2880 C CA . ALA A 1 374 ? 2.029 12.239 5.129 1.00 98.50 374 ALA A CA 1
ATOM 2881 C C . ALA A 1 374 ? 3.197 12.807 4.296 1.00 98.50 374 ALA A C 1
ATOM 2883 O O . ALA A 1 374 ? 3.109 13.951 3.862 1.00 98.50 374 ALA A O 1
ATOM 2884 N N . ASP A 1 375 ? 4.212 11.998 3.960 1.00 98.19 375 ASP A N 1
ATOM 2885 C CA . ASP A 1 375 ? 5.301 12.372 3.041 1.00 98.19 375 ASP A CA 1
ATOM 2886 C C . ASP A 1 375 ? 4.812 12.740 1.632 1.00 98.19 375 ASP A C 1
ATOM 2888 O O . ASP A 1 375 ? 5.437 13.549 0.963 1.00 98.19 375 ASP A O 1
ATOM 2892 N N . VAL A 1 376 ? 3.721 12.135 1.153 1.00 98.62 376 VAL A N 1
ATOM 2893 C CA . VAL A 1 376 ? 3.173 12.371 -0.197 1.00 98.62 376 VAL A CA 1
ATOM 2894 C C . VAL A 1 376 ? 2.112 13.476 -0.173 1.00 98.62 376 VAL A C 1
ATOM 2896 O O . VAL A 1 376 ? 1.879 14.153 -1.174 1.00 98.62 376 VAL A O 1
ATOM 2899 N N . THR A 1 377 ? 1.455 13.669 0.972 1.00 98.50 377 THR A N 1
ATOM 2900 C CA . THR A 1 377 ? 0.482 14.748 1.205 1.00 98.50 377 THR A CA 1
ATOM 2901 C C . THR A 1 377 ? 1.176 16.085 1.471 1.00 98.50 377 THR A C 1
ATOM 2903 O O . THR A 1 377 ? 0.696 17.124 1.030 1.00 98.50 377 THR A O 1
ATOM 2906 N N . VAL A 1 378 ? 2.328 16.055 2.148 1.00 98.62 378 VAL A N 1
ATOM 2907 C CA . VAL A 1 378 ? 3.163 17.217 2.485 1.00 98.62 378 V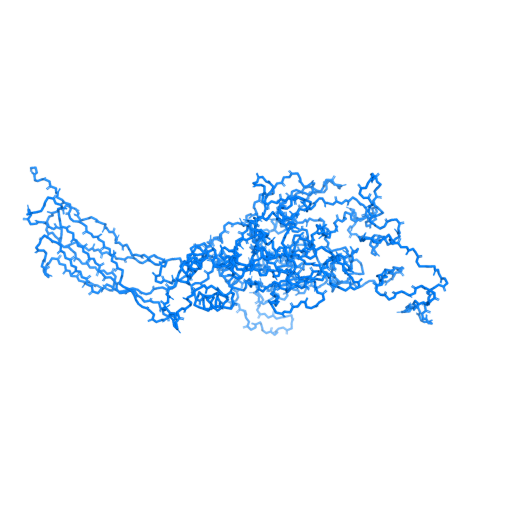AL A CA 1
ATOM 2908 C C . VAL A 1 378 ? 4.569 16.996 1.903 1.00 98.62 378 VAL A C 1
ATOM 2910 O O . VAL A 1 378 ? 5.533 16.775 2.643 1.00 98.62 378 VAL A O 1
ATOM 2913 N N . PRO A 1 379 ? 4.709 16.991 0.562 1.00 98.50 379 PRO A N 1
ATOM 2914 C CA . PRO A 1 379 ? 5.911 16.502 -0.093 1.00 98.50 379 PRO A CA 1
ATOM 2915 C C . PRO A 1 379 ? 7.117 17.417 0.079 1.00 98.50 379 PRO A C 1
ATOM 2917 O O . PRO A 1 379 ? 7.020 18.647 0.057 1.00 98.50 379 PRO A O 1
ATOM 2920 N N . LEU A 1 380 ? 8.279 16.774 0.193 1.00 98.69 380 LEU A N 1
ATOM 2921 C CA . LEU A 1 380 ? 9.614 17.382 0.118 1.00 98.69 380 LEU A CA 1
ATOM 2922 C C . LEU A 1 380 ? 10.404 16.892 -1.113 1.00 98.69 380 LEU A C 1
ATOM 2924 O O . LEU A 1 380 ? 11.561 17.278 -1.318 1.00 98.69 380 LEU A O 1
ATOM 2928 N N . ALA A 1 381 ? 9.794 16.008 -1.902 1.00 98.50 381 ALA A N 1
ATOM 2929 C CA . ALA A 1 381 ? 10.363 15.360 -3.071 1.00 98.50 381 ALA A CA 1
ATOM 2930 C C . ALA A 1 381 ? 9.255 14.837 -3.998 1.00 98.50 381 ALA A C 1
ATOM 2932 O O . ALA A 1 381 ? 8.084 14.755 -3.621 1.00 98.50 381 ALA A O 1
ATOM 2933 N N . THR A 1 382 ? 9.662 14.447 -5.202 1.00 98.75 382 THR A N 1
ATOM 2934 C CA . THR A 1 382 ? 8.907 13.500 -6.024 1.00 98.75 382 THR A CA 1
ATOM 2935 C C . THR A 1 382 ? 9.228 12.092 -5.548 1.00 98.75 382 THR A C 1
ATOM 2937 O O . THR A 1 382 ? 10.403 11.730 -5.427 1.00 98.75 382 THR A O 1
ATOM 2940 N N . TYR A 1 383 ? 8.184 11.309 -5.320 1.00 98.69 383 TYR A N 1
ATOM 2941 C CA . TYR A 1 383 ? 8.229 9.898 -4.983 1.00 98.69 383 TYR A CA 1
ATOM 2942 C C . TYR A 1 383 ? 7.542 9.119 -6.104 1.00 98.69 383 TYR A C 1
ATOM 2944 O O . TYR A 1 383 ? 6.424 9.452 -6.500 1.00 98.69 383 TYR A O 1
ATOM 2952 N N . THR A 1 384 ? 8.180 8.068 -6.607 1.00 98.38 384 THR A N 1
ATOM 2953 C CA . THR A 1 384 ? 7.590 7.208 -7.644 1.00 98.38 384 THR A CA 1
ATOM 2954 C C . THR A 1 384 ? 7.620 5.745 -7.224 1.00 98.38 384 THR A C 1
ATOM 2956 O O . THR A 1 384 ? 8.497 5.323 -6.470 1.00 98.38 384 THR A O 1
ATOM 2959 N N . GLY A 1 385 ? 6.696 4.946 -7.764 1.00 97.31 385 GLY A N 1
ATOM 2960 C CA . GLY A 1 385 ? 6.741 3.483 -7.658 1.00 97.31 385 GLY A CA 1
ATOM 2961 C C . GLY A 1 385 ? 7.640 2.797 -8.684 1.00 97.31 385 GLY A C 1
ATOM 2962 O O . GLY A 1 385 ? 7.860 1.597 -8.592 1.00 97.31 385 GLY A O 1
ATOM 2963 N N . TRP A 1 386 ? 8.151 3.532 -9.667 1.00 96.12 386 TRP A N 1
ATOM 2964 C CA . TRP A 1 386 ? 8.985 3.028 -10.758 1.00 96.12 386 TRP A CA 1
ATOM 2965 C C . TRP A 1 386 ? 10.325 3.758 -10.776 1.00 96.12 386 TRP A C 1
ATOM 2967 O O . TRP A 1 386 ? 10.406 4.930 -10.407 1.00 96.12 386 TRP A O 1
ATOM 2977 N N . GLY A 1 387 ? 11.369 3.093 -11.246 1.00 95.25 387 GLY A N 1
ATOM 2978 C CA . GLY A 1 387 ? 12.695 3.667 -11.423 1.00 95.25 387 GLY A CA 1
ATOM 2979 C C . GLY A 1 387 ? 13.402 3.008 -12.592 1.00 95.25 387 GLY A C 1
ATOM 2980 O O . GLY A 1 387 ? 12.998 1.933 -13.036 1.00 95.25 387 GLY A O 1
ATOM 2981 N N . LEU A 1 388 ? 14.459 3.651 -13.078 1.00 94.88 388 LEU A N 1
ATOM 2982 C CA . LEU A 1 388 ? 15.271 3.146 -14.180 1.00 94.88 388 LEU A CA 1
ATOM 2983 C C . LEU A 1 388 ? 16.673 2.792 -13.693 1.00 94.88 388 LEU A C 1
ATOM 2985 O O . LEU A 1 388 ? 17.171 3.397 -12.740 1.00 94.88 388 LEU A O 1
ATOM 2989 N N . ARG A 1 389 ? 17.301 1.796 -14.315 1.00 93.31 389 ARG A N 1
ATOM 2990 C CA . ARG A 1 389 ? 18.695 1.426 -14.048 1.00 93.31 389 ARG A CA 1
ATOM 2991 C C . ARG A 1 389 ? 19.659 2.482 -14.590 1.00 93.31 389 ARG A C 1
ATOM 2993 O O . ARG A 1 389 ? 19.325 3.219 -15.518 1.00 93.31 389 ARG A O 1
ATOM 3000 N N . SER A 1 390 ? 20.845 2.568 -13.997 1.00 92.56 390 SER A N 1
ATOM 3001 C CA . SER A 1 390 ? 21.959 3.404 -14.461 1.00 92.56 390 SER A CA 1
ATOM 3002 C C . SER A 1 390 ? 23.026 2.578 -15.195 1.00 92.56 390 SER A C 1
ATOM 3004 O O . SER A 1 390 ? 22.966 1.346 -15.251 1.00 92.56 390 SER A O 1
ATOM 3006 N N . GLY A 1 391 ? 24.023 3.263 -15.761 1.00 89.50 391 GLY A N 1
ATOM 3007 C CA . GLY A 1 391 ? 25.177 2.625 -16.395 1.00 89.50 391 GLY A CA 1
ATOM 3008 C C . GLY A 1 391 ? 24.824 1.891 -17.690 1.00 89.50 391 GLY A C 1
ATOM 3009 O O . GLY A 1 391 ? 24.059 2.391 -18.507 1.00 89.50 391 GLY A O 1
ATOM 3010 N N . VAL A 1 392 ? 25.393 0.699 -17.883 1.00 86.19 392 VAL A N 1
ATOM 3011 C CA . VAL A 1 392 ? 25.236 -0.095 -19.120 1.00 86.19 392 VAL A CA 1
ATOM 3012 C C . VAL A 1 392 ? 23.817 -0.629 -19.345 1.00 86.19 392 VAL A C 1
ATOM 3014 O O . VAL A 1 392 ? 23.495 -1.022 -20.458 1.00 86.19 392 VAL A O 1
ATOM 3017 N N . TRP A 1 393 ? 22.970 -0.619 -18.312 1.00 86.06 393 TRP A N 1
ATOM 3018 C CA . TRP A 1 393 ? 21.551 -0.997 -18.383 1.00 86.06 393 TRP A CA 1
ATOM 3019 C C . TRP A 1 393 ? 20.634 0.230 -18.332 1.00 86.06 393 TRP A C 1
ATOM 3021 O O . TRP A 1 393 ? 19.508 0.150 -17.842 1.00 86.06 393 TRP A O 1
ATOM 3031 N N . ALA A 1 394 ? 21.145 1.408 -18.705 1.00 88.00 394 ALA A N 1
ATOM 3032 C CA . ALA A 1 394 ? 20.387 2.641 -18.590 1.00 88.00 394 ALA A CA 1
ATOM 3033 C C . ALA A 1 394 ? 19.026 2.535 -19.290 1.00 88.00 394 ALA A C 1
ATOM 3035 O O . ALA A 1 394 ? 18.937 2.058 -20.414 1.00 88.00 394 ALA A O 1
ATOM 3036 N N . ASN A 1 395 ? 17.990 3.051 -18.626 1.00 85.88 395 ASN A N 1
ATOM 3037 C CA . ASN A 1 395 ? 16.606 3.130 -19.111 1.00 85.88 395 ASN A CA 1
ATOM 3038 C C . ASN A 1 395 ? 15.797 1.823 -19.080 1.00 85.88 395 ASN A C 1
ATOM 3040 O O . ASN A 1 395 ? 14.588 1.864 -19.310 1.00 85.88 395 ASN A O 1
ATOM 3044 N N . ASP A 1 396 ? 16.397 0.712 -18.651 1.00 88.50 396 ASP A N 1
ATOM 3045 C CA . ASP A 1 396 ? 15.638 -0.454 -18.201 1.00 88.50 396 ASP A CA 1
ATOM 3046 C C . ASP A 1 396 ? 14.971 -0.218 -16.851 1.00 88.50 396 ASP A C 1
ATOM 3048 O O . ASP A 1 396 ? 15.412 0.605 -16.048 1.00 88.50 396 ASP A O 1
ATOM 3052 N N . GLY A 1 397 ? 13.964 -1.031 -16.532 1.00 89.88 397 GLY A N 1
ATOM 3053 C CA . GLY A 1 397 ? 13.310 -0.999 -15.231 1.00 89.88 397 GLY A CA 1
ATOM 3054 C C . GLY A 1 397 ? 14.275 -1.355 -14.097 1.00 89.88 397 GLY A C 1
ATOM 3055 O O . GLY A 1 397 ? 14.895 -2.421 -14.087 1.00 89.88 397 GLY A O 1
ATOM 3056 N N . CYS A 1 398 ? 14.332 -0.514 -13.063 1.00 93.06 398 CYS A N 1
ATOM 3057 C CA . CYS A 1 398 ? 14.980 -0.830 -11.786 1.00 93.06 398 CYS A CA 1
ATOM 3058 C C . CYS A 1 398 ? 14.084 -1.707 -10.883 1.00 93.06 398 CYS A C 1
ATOM 3060 O O . CYS A 1 398 ? 14.111 -1.596 -9.660 1.00 93.06 398 CYS A O 1
ATOM 3062 N N . GLU A 1 399 ? 13.292 -2.572 -11.523 1.00 87.69 399 GLU A N 1
ATOM 3063 C CA . GLU A 1 399 ? 12.390 -3.608 -11.013 1.00 87.69 399 GLU A CA 1
ATOM 3064 C C . GLU A 1 399 ? 11.590 -3.246 -9.757 1.00 87.69 399 GLU A C 1
ATOM 3066 O O . GLU A 1 399 ? 10.435 -2.859 -9.870 1.00 87.69 399 GLU A O 1
ATOM 3071 N N . SER A 1 400 ? 12.171 -3.394 -8.568 1.00 92.44 400 SER A N 1
ATOM 3072 C CA . SER A 1 400 ? 11.511 -3.151 -7.274 1.00 92.44 400 SER A CA 1
ATOM 3073 C C . SER A 1 400 ? 11.665 -1.714 -6.764 1.00 92.44 400 SER A C 1
ATOM 3075 O O . SER A 1 400 ? 11.008 -1.320 -5.800 1.00 92.44 400 SER A O 1
ATOM 3077 N N . SER A 1 401 ? 12.566 -0.941 -7.368 1.00 95.88 401 SER A N 1
ATOM 3078 C CA . SER A 1 401 ? 12.931 0.390 -6.894 1.00 95.88 401 SER A CA 1
ATOM 3079 C C . SER A 1 401 ? 12.057 1.460 -7.529 1.00 95.88 401 SER A C 1
ATOM 3081 O O . SER A 1 401 ? 11.832 1.483 -8.739 1.00 95.88 401 SER A O 1
ATOM 3083 N N . GLY A 1 402 ? 11.620 2.380 -6.686 1.00 97.12 402 GLY A N 1
ATOM 3084 C CA . GLY A 1 402 ? 11.078 3.668 -7.063 1.00 97.12 402 GLY A CA 1
ATOM 3085 C C . GLY A 1 402 ? 12.132 4.750 -6.902 1.00 97.12 402 GLY A C 1
ATOM 3086 O O . GLY A 1 402 ? 13.285 4.465 -6.572 1.00 97.12 402 GLY A O 1
ATOM 3087 N N . GLN A 1 403 ? 11.734 5.995 -7.118 1.00 98.06 403 GLN A N 1
ATOM 3088 C CA . GLN A 1 403 ? 12.644 7.132 -7.085 1.00 98.06 403 GLN A CA 1
ATOM 3089 C C . GLN A 1 403 ? 12.277 8.086 -5.956 1.00 98.06 403 GLN A C 1
ATOM 3091 O O . GLN A 1 403 ? 11.103 8.311 -5.665 1.00 98.06 403 GLN A O 1
ATOM 3096 N N . PHE A 1 404 ? 13.308 8.663 -5.353 1.00 98.44 404 PHE A N 1
ATOM 3097 C CA . PHE A 1 404 ? 13.249 9.835 -4.499 1.00 98.44 404 PHE A CA 1
ATOM 3098 C C . PHE A 1 404 ? 14.021 10.958 -5.189 1.00 98.44 404 PHE A C 1
ATOM 3100 O O . PHE A 1 404 ? 15.252 10.931 -5.249 1.00 98.44 404 PHE A O 1
ATOM 3107 N N . ILE A 1 405 ? 13.299 11.944 -5.721 1.00 98.44 405 ILE A N 1
ATOM 3108 C CA . ILE A 1 405 ? 13.902 13.088 -6.412 1.00 98.44 405 ILE A CA 1
ATOM 3109 C C . ILE A 1 405 ? 13.601 14.348 -5.600 1.00 98.44 405 ILE A C 1
ATOM 3111 O O . ILE A 1 405 ? 12.490 14.887 -5.688 1.00 98.44 405 ILE A O 1
ATOM 3115 N N . PRO A 1 406 ? 14.555 14.828 -4.787 1.00 97.81 406 PRO A N 1
ATOM 3116 C CA . PRO A 1 406 ? 14.309 15.931 -3.872 1.00 97.81 406 PRO A CA 1
ATOM 3117 C C . PRO A 1 406 ? 13.864 17.210 -4.585 1.00 97.81 406 PRO A C 1
ATOM 3119 O O . PRO A 1 406 ? 14.317 17.505 -5.693 1.00 97.81 406 PRO A O 1
ATOM 3122 N N . PHE A 1 407 ? 13.024 18.008 -3.925 1.00 98.50 407 PHE A N 1
ATOM 3123 C CA . PHE A 1 407 ? 12.784 19.385 -4.356 1.00 98.50 407 PHE A CA 1
ATOM 3124 C C . PHE A 1 407 ? 14.031 20.242 -4.114 1.00 98.50 407 PHE A C 1
ATOM 3126 O O . PHE A 1 407 ? 14.790 20.013 -3.158 1.00 98.50 407 PHE A O 1
ATOM 3133 N N . ALA A 1 408 ? 14.211 21.262 -4.958 1.00 97.81 408 ALA A N 1
ATOM 3134 C CA . ALA A 1 408 ? 15.150 22.345 -4.695 1.00 97.81 408 ALA A CA 1
ATOM 3135 C C . ALA A 1 408 ? 14.875 22.966 -3.315 1.00 97.81 408 ALA A C 1
ATOM 3137 O O . ALA A 1 408 ? 13.726 23.051 -2.879 1.00 97.81 408 ALA A O 1
ATOM 3138 N N . THR A 1 409 ? 15.913 23.406 -2.605 1.00 96.69 409 THR A N 1
ATOM 3139 C CA . THR A 1 409 ? 15.757 23.909 -1.229 1.00 96.69 409 THR A CA 1
ATOM 3140 C C . THR A 1 409 ? 15.170 25.320 -1.193 1.00 96.69 409 THR A C 1
ATOM 3142 O O . THR A 1 409 ? 14.407 25.646 -0.288 1.00 96.69 409 THR A O 1
ATOM 3145 N N . ASN A 1 410 ? 15.479 26.152 -2.192 1.00 96.62 410 ASN A N 1
ATOM 3146 C CA . ASN A 1 410 ? 15.021 27.541 -2.287 1.00 96.62 410 ASN A CA 1
ATOM 3147 C C . ASN A 1 410 ? 14.820 28.003 -3.743 1.00 96.62 410 ASN A C 1
ATOM 3149 O O . ASN A 1 410 ? 15.231 27.327 -4.688 1.00 96.62 410 ASN A O 1
ATOM 3153 N N . ALA A 1 411 ? 14.228 29.188 -3.919 1.00 97.31 411 ALA A N 1
ATOM 3154 C CA . ALA A 1 411 ? 13.921 29.758 -5.233 1.00 97.31 411 ALA A CA 1
ATOM 3155 C C . ALA A 1 411 ? 15.159 29.913 -6.139 1.00 97.31 411 ALA A C 1
ATOM 3157 O O . ALA A 1 411 ? 15.061 29.686 -7.344 1.00 97.31 411 ALA A O 1
ATOM 3158 N N . THR A 1 412 ? 16.324 30.249 -5.571 1.00 97.38 412 THR A N 1
ATOM 3159 C CA . THR A 1 412 ? 17.584 30.401 -6.317 1.00 97.38 412 THR A CA 1
ATOM 3160 C C . THR A 1 412 ? 18.048 29.073 -6.907 1.00 97.38 412 THR A C 1
ATOM 3162 O O . THR A 1 412 ? 18.323 28.987 -8.101 1.00 97.38 412 THR A O 1
ATOM 3165 N N . THR A 1 413 ? 18.096 28.018 -6.090 1.00 95.75 413 THR A N 1
ATOM 3166 C CA . THR A 1 413 ? 18.491 26.672 -6.541 1.00 95.75 413 THR A CA 1
ATOM 3167 C C . THR A 1 413 ? 17.479 26.080 -7.520 1.00 95.75 413 THR A C 1
ATOM 3169 O O . THR A 1 413 ? 17.890 25.464 -8.500 1.00 95.75 413 THR A O 1
ATOM 3172 N N . ARG A 1 414 ? 16.178 26.339 -7.322 1.00 97.19 414 ARG A N 1
ATOM 3173 C CA . ARG A 1 414 ? 15.117 25.963 -8.270 1.00 97.19 414 ARG A CA 1
ATOM 3174 C C . ARG A 1 414 ? 15.312 26.631 -9.631 1.00 97.19 414 ARG A C 1
ATOM 3176 O O . ARG A 1 414 ? 15.265 25.963 -10.659 1.00 97.19 414 ARG A O 1
ATOM 3183 N N . ALA A 1 415 ? 15.526 27.948 -9.641 1.00 97.31 415 ALA A N 1
ATOM 3184 C CA . ALA A 1 415 ? 15.716 28.711 -10.872 1.00 97.31 415 ALA A CA 1
ATOM 3185 C C . ALA A 1 415 ? 16.979 28.267 -11.626 1.00 97.31 415 ALA A C 1
ATOM 3187 O O . ALA A 1 415 ? 16.939 28.129 -12.844 1.00 97.31 415 ALA A O 1
ATOM 3188 N N . ALA A 1 416 ? 18.069 27.984 -10.906 1.00 95.00 416 ALA A N 1
ATOM 3189 C CA . ALA A 1 416 ? 19.327 27.531 -11.497 1.00 95.00 416 ALA A CA 1
ATOM 3190 C C . ALA A 1 416 ? 19.219 26.155 -12.180 1.00 95.00 416 ALA A C 1
ATOM 3192 O O . ALA A 1 416 ? 19.825 25.951 -13.228 1.00 95.00 416 ALA A O 1
ATOM 3193 N N . SER A 1 417 ? 18.447 25.219 -11.618 1.00 93.19 417 SER A N 1
ATOM 3194 C CA . SER A 1 417 ? 18.236 23.889 -12.212 1.00 93.19 417 SER A CA 1
ATOM 3195 C C . SER A 1 417 ? 17.082 23.841 -13.226 1.00 93.19 417 SER A C 1
ATOM 3197 O O . SER A 1 417 ? 16.909 22.842 -13.935 1.00 93.19 417 SER A O 1
ATOM 3199 N N . GLY A 1 418 ? 16.282 24.911 -13.306 1.00 94.75 418 GLY A N 1
ATOM 3200 C CA . GLY A 1 418 ? 15.053 24.951 -14.096 1.00 94.75 418 GLY A CA 1
ATOM 3201 C C . GLY A 1 418 ? 14.024 23.929 -13.611 1.00 94.75 418 GLY A C 1
ATOM 3202 O O . GLY A 1 418 ? 13.358 23.303 -14.434 1.00 94.75 418 GLY A O 1
ATOM 3203 N N . ASP A 1 419 ? 13.958 23.699 -12.297 1.00 97.44 419 ASP A N 1
ATOM 3204 C CA . ASP A 1 419 ? 12.985 22.790 -11.692 1.00 97.44 419 ASP A CA 1
ATOM 3205 C C . ASP A 1 419 ? 11.579 23.415 -11.748 1.00 97.44 419 ASP A C 1
ATOM 3207 O O . ASP A 1 419 ? 11.388 24.517 -11.223 1.00 97.44 419 ASP A O 1
ATOM 3211 N N . PRO A 1 420 ? 10.586 22.761 -12.379 1.00 96.81 420 PRO A N 1
ATOM 3212 C CA . PRO A 1 420 ? 9.220 23.285 -12.431 1.00 96.81 420 PRO A CA 1
ATOM 3213 C C . PRO A 1 420 ? 8.523 23.264 -11.068 1.00 96.81 420 PRO A C 1
ATOM 3215 O O . PRO A 1 420 ? 7.544 23.982 -10.864 1.00 96.81 420 PRO A O 1
ATOM 3218 N N . ARG A 1 421 ? 8.995 22.429 -10.137 1.00 98.06 421 ARG A N 1
ATOM 3219 C CA . ARG A 1 421 ? 8.357 22.221 -8.838 1.00 98.06 421 ARG A CA 1
ATOM 3220 C C . ARG A 1 421 ? 8.735 23.378 -7.908 1.00 98.06 421 ARG A C 1
ATOM 3222 O O . ARG A 1 421 ? 9.917 23.722 -7.820 1.00 98.06 421 ARG A O 1
ATOM 3229 N N . PRO A 1 422 ? 7.785 23.969 -7.159 1.00 98.12 422 PRO A N 1
ATOM 3230 C CA . PRO A 1 422 ? 8.113 24.897 -6.082 1.00 98.12 422 PRO A CA 1
ATOM 3231 C C . PRO A 1 422 ? 9.176 24.324 -5.137 1.00 98.12 422 PRO A C 1
ATOM 3233 O O . PRO A 1 422 ? 9.104 23.151 -4.754 1.00 98.12 422 PRO A O 1
ATOM 3236 N N . SER A 1 423 ? 10.156 25.150 -4.762 1.00 98.38 423 SER A N 1
ATOM 3237 C CA . SER A 1 423 ? 11.187 24.745 -3.804 1.00 98.38 423 SER A CA 1
ATOM 3238 C C . SER A 1 423 ? 10.599 24.518 -2.409 1.00 98.38 423 SER A C 1
ATOM 3240 O O . SER A 1 423 ? 9.505 24.990 -2.099 1.00 98.38 423 SER A O 1
ATOM 3242 N N . VAL A 1 424 ? 11.342 23.832 -1.537 1.00 98.56 424 VAL A N 1
ATOM 3243 C CA . VAL A 1 424 ? 10.930 23.577 -0.147 1.00 98.56 424 VAL A CA 1
ATOM 3244 C C . VAL A 1 424 ? 10.563 24.882 0.572 1.00 98.56 424 VAL A C 1
ATOM 3246 O O . VAL A 1 424 ? 9.486 24.963 1.158 1.00 98.56 424 VAL A O 1
ATOM 3249 N N . ALA A 1 425 ? 11.398 25.923 0.473 1.00 97.62 425 ALA A N 1
ATOM 3250 C CA . ALA A 1 425 ? 11.140 27.215 1.116 1.00 97.62 425 ALA A CA 1
ATOM 3251 C C . ALA A 1 425 ? 9.946 27.989 0.523 1.00 97.62 425 ALA A C 1
ATOM 3253 O O . ALA A 1 425 ? 9.330 28.791 1.220 1.00 97.62 425 ALA A O 1
ATOM 3254 N N . GLU A 1 426 ? 9.603 27.765 -0.749 1.00 97.81 426 GLU A N 1
ATOM 3255 C CA . GLU A 1 426 ? 8.422 28.386 -1.369 1.00 97.81 426 GLU A CA 1
ATOM 3256 C C . GLU A 1 426 ? 7.122 27.677 -0.984 1.00 97.81 426 GLU A C 1
ATOM 3258 O O . GLU A 1 426 ? 6.075 28.316 -0.920 1.00 97.81 426 GLU A O 1
ATOM 3263 N N . ARG A 1 427 ? 7.185 26.370 -0.702 1.00 97.81 427 ARG A N 1
ATOM 3264 C CA . ARG A 1 427 ? 6.042 25.582 -0.211 1.00 97.81 427 ARG A CA 1
ATOM 3265 C C . ARG A 1 427 ? 5.766 25.823 1.261 1.00 97.81 427 ARG A C 1
ATOM 3267 O O . ARG A 1 427 ? 4.614 25.944 1.670 1.00 97.81 427 ARG A O 1
ATOM 3274 N N . TYR A 1 428 ? 6.833 25.861 2.051 1.00 98.19 428 TYR A N 1
ATOM 3275 C CA . TYR A 1 428 ? 6.769 25.940 3.500 1.00 98.19 428 TYR A CA 1
ATOM 3276 C C . TYR A 1 428 ? 7.570 27.160 3.961 1.00 98.19 428 TYR A C 1
ATOM 3278 O O . TYR A 1 428 ? 8.775 27.051 4.185 1.00 98.19 428 TYR A O 1
ATOM 3286 N N . PRO A 1 429 ? 6.923 28.331 4.116 1.00 95.31 429 PRO A N 1
ATOM 3287 C CA . PRO A 1 429 ? 7.618 29.560 4.504 1.00 95.31 429 PRO A CA 1
ATOM 3288 C C . PRO A 1 429 ? 8.306 29.470 5.874 1.00 95.31 429 PRO A C 1
ATOM 3290 O O . PRO A 1 429 ? 9.282 30.172 6.132 1.00 95.31 429 PRO A O 1
ATOM 3293 N N . THR A 1 430 ? 7.794 28.613 6.763 1.00 96.88 430 THR A N 1
ATOM 3294 C CA . THR A 1 430 ? 8.352 28.346 8.092 1.00 96.88 430 THR A CA 1
ATOM 3295 C C . THR A 1 430 ? 8.229 26.870 8.448 1.00 96.88 430 THR A C 1
ATOM 3297 O O . THR A 1 430 ? 7.369 26.152 7.925 1.00 96.88 430 THR A O 1
ATOM 3300 N N . PHE A 1 431 ? 9.045 26.429 9.404 1.00 98.06 431 PHE A N 1
ATOM 3301 C CA . PHE A 1 431 ? 8.953 25.080 9.938 1.00 98.06 431 PHE A CA 1
ATOM 3302 C C . PHE A 1 431 ? 7.614 24.811 10.625 1.00 98.06 431 PHE A C 1
ATOM 3304 O O . PHE A 1 431 ? 7.054 23.737 10.444 1.00 98.06 431 PHE A O 1
ATOM 3311 N N . ASP A 1 432 ? 7.048 25.790 11.334 1.00 97.38 432 ASP A N 1
ATOM 3312 C CA . ASP A 1 432 ? 5.719 25.651 11.940 1.00 97.38 432 ASP A CA 1
ATOM 3313 C C . ASP A 1 432 ? 4.625 25.429 10.886 1.00 97.38 432 ASP A C 1
ATOM 3315 O O . ASP A 1 432 ? 3.702 24.644 11.105 1.00 97.38 432 ASP A O 1
ATOM 3319 N N . ALA A 1 433 ? 4.728 26.074 9.716 1.00 97.62 433 ALA A N 1
ATOM 3320 C CA . ALA A 1 433 ? 3.787 25.859 8.618 1.00 97.62 433 ALA A CA 1
ATOM 3321 C C . ALA A 1 433 ? 3.879 24.430 8.057 1.00 97.62 433 ALA A C 1
ATOM 3323 O O . ALA A 1 433 ? 2.844 23.814 7.801 1.00 97.62 433 ALA A O 1
ATOM 3324 N N . TYR A 1 434 ? 5.093 23.892 7.906 1.00 98.62 434 TYR A N 1
ATOM 3325 C CA . TYR A 1 434 ? 5.316 22.492 7.532 1.00 98.62 434 TYR A CA 1
ATOM 3326 C C . TYR A 1 434 ? 4.795 21.528 8.609 1.00 98.62 434 TYR A C 1
ATOM 3328 O O . TYR A 1 434 ? 4.004 20.636 8.312 1.00 98.62 434 TYR A O 1
ATOM 3336 N N . ASP A 1 435 ? 5.168 21.743 9.872 1.00 98.50 435 ASP A N 1
ATOM 3337 C CA . ASP A 1 435 ? 4.800 20.884 11.000 1.00 98.50 435 ASP A CA 1
ATOM 3338 C C . ASP A 1 435 ? 3.279 20.811 11.201 1.00 98.50 435 ASP A C 1
ATOM 3340 O O . ASP A 1 435 ? 2.727 19.739 11.447 1.00 98.50 435 ASP A O 1
ATOM 3344 N N . ASN A 1 436 ? 2.576 21.936 11.042 1.00 98.19 436 ASN A N 1
ATOM 3345 C CA . ASN A 1 436 ? 1.116 21.977 11.114 1.00 98.19 436 ASN A CA 1
ATOM 3346 C C . ASN A 1 436 ? 0.453 21.214 9.958 1.00 98.19 436 ASN A C 1
ATOM 3348 O O . ASN A 1 436 ? -0.534 20.513 10.187 1.00 98.19 436 ASN A O 1
ATOM 3352 N N . GLN A 1 437 ? 0.997 21.302 8.739 1.00 98.75 437 GLN A N 1
ATOM 3353 C CA . GLN A 1 437 ? 0.504 20.515 7.604 1.00 98.75 437 GLN A CA 1
ATOM 3354 C C . GLN A 1 437 ? 0.743 19.017 7.816 1.00 98.75 437 GLN A C 1
ATOM 3356 O O . GLN A 1 437 ? -0.179 18.228 7.616 1.00 98.75 437 GLN A O 1
ATOM 3361 N N . VAL A 1 438 ? 1.926 18.625 8.304 1.00 98.75 438 VAL A N 1
ATOM 3362 C CA . VAL A 1 438 ? 2.244 17.228 8.642 1.00 98.75 438 VAL A CA 1
ATOM 3363 C C . VAL A 1 438 ? 1.281 16.687 9.699 1.00 98.75 438 VAL A C 1
ATOM 3365 O O . VAL A 1 438 ? 0.655 15.649 9.488 1.00 98.75 438 VAL A O 1
ATOM 3368 N N . LYS A 1 439 ? 1.093 17.408 10.812 1.00 98.69 439 LYS A N 1
ATOM 3369 C CA . LYS A 1 439 ? 0.129 17.026 11.858 1.00 98.69 439 LYS A CA 1
ATOM 3370 C C . LYS A 1 439 ? -1.285 16.886 11.301 1.00 98.69 439 LYS A C 1
ATOM 3372 O O . LYS A 1 439 ? -1.977 15.935 11.649 1.00 98.69 439 LYS A O 1
ATOM 3377 N N . SER A 1 440 ? -1.718 17.808 10.439 1.00 98.75 440 SER A N 1
ATOM 3378 C CA . SER A 1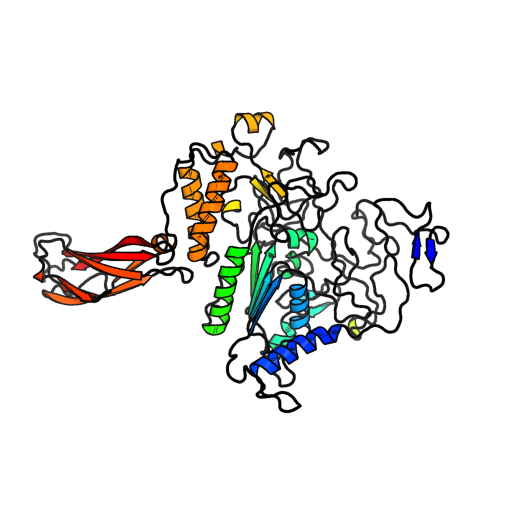 440 ? -3.038 17.760 9.800 1.00 98.75 440 SER A CA 1
ATOM 3379 C C . SER A 1 440 ? -3.211 16.517 8.917 1.00 98.75 440 SER A C 1
ATOM 3381 O O . SER A 1 440 ? -4.203 15.796 9.048 1.00 98.75 440 SER A O 1
ATOM 3383 N N . ALA A 1 441 ? -2.215 16.210 8.079 1.00 98.75 441 ALA A N 1
ATOM 3384 C CA . ALA A 1 441 ? -2.219 15.015 7.237 1.00 98.75 441 ALA A CA 1
ATOM 3385 C C . ALA A 1 441 ? -2.295 13.733 8.084 1.00 98.75 441 ALA A C 1
ATOM 3387 O O . ALA A 1 441 ? -3.136 12.872 7.841 1.00 98.75 441 ALA A O 1
ATOM 3388 N N . MET A 1 442 ? -1.489 13.640 9.144 1.00 98.69 442 MET A N 1
ATOM 3389 C CA . MET A 1 442 ? -1.493 12.488 10.050 1.00 98.69 442 MET A CA 1
ATOM 3390 C C . MET A 1 442 ? -2.797 12.359 10.856 1.00 98.69 442 MET A C 1
ATOM 3392 O O . MET A 1 442 ? -3.297 11.249 11.023 1.00 98.69 442 MET A O 1
ATOM 3396 N N . ASN A 1 443 ? -3.391 13.470 11.313 1.00 98.38 443 ASN A N 1
ATOM 3397 C CA . ASN A 1 443 ? -4.717 13.457 11.946 1.00 98.38 443 ASN A CA 1
ATOM 3398 C C . ASN A 1 443 ? -5.787 12.917 10.994 1.00 98.38 443 ASN A C 1
ATOM 3400 O O . ASN A 1 443 ? -6.618 12.116 11.409 1.00 98.38 443 ASN A O 1
ATOM 3404 N N . THR A 1 444 ? -5.735 13.314 9.720 1.00 97.81 444 THR A N 1
ATOM 3405 C CA . THR A 1 444 ? -6.648 12.799 8.691 1.00 97.81 444 THR A CA 1
ATOM 3406 C C . THR A 1 444 ? -6.477 11.290 8.534 1.00 97.81 444 THR A C 1
ATOM 3408 O O . THR A 1 444 ? -7.458 10.560 8.605 1.00 97.81 444 THR A O 1
ATOM 3411 N N . MET A 1 445 ? -5.238 10.792 8.430 1.00 98.12 445 MET A N 1
ATOM 3412 C CA . MET A 1 445 ? -4.976 9.347 8.349 1.00 98.12 445 MET A CA 1
ATOM 3413 C C . MET A 1 445 ? -5.502 8.577 9.573 1.00 98.12 445 MET A C 1
ATOM 3415 O O . MET A 1 445 ? -6.015 7.467 9.427 1.00 98.12 445 MET A O 1
ATOM 3419 N N . ILE A 1 446 ? -5.404 9.161 10.771 1.00 97.94 446 ILE A N 1
ATOM 3420 C CA . ILE A 1 446 ? -5.924 8.582 12.019 1.00 97.94 446 ILE A CA 1
ATOM 3421 C C . ILE A 1 446 ? -7.451 8.525 12.025 1.00 97.94 446 ILE A C 1
ATOM 3423 O O . ILE A 1 446 ? -8.016 7.483 12.360 1.00 97.94 446 ILE A O 1
ATOM 3427 N N . GLN A 1 447 ? -8.117 9.614 11.636 1.00 95.94 447 GLN A N 1
ATOM 3428 C CA . GLN A 1 447 ? -9.578 9.670 11.503 1.00 95.94 447 GLN A CA 1
ATOM 3429 C C . GLN A 1 447 ? -10.080 8.678 10.453 1.00 95.94 447 GLN A C 1
ATOM 3431 O O . GLN A 1 447 ? -11.087 8.005 10.657 1.00 95.94 447 GLN A O 1
ATOM 3436 N N . ASP A 1 448 ? -9.308 8.521 9.383 1.00 96.06 448 ASP A N 1
ATOM 3437 C CA . ASP A 1 448 ? -9.528 7.543 8.328 1.00 96.06 448 ASP A CA 1
ATOM 3438 C C . ASP A 1 448 ? -9.180 6.109 8.739 1.00 96.06 448 ASP A C 1
ATOM 3440 O O . ASP A 1 448 ? -9.354 5.206 7.930 1.00 96.06 448 ASP A O 1
ATOM 3444 N N . ARG A 1 449 ? -8.692 5.868 9.964 1.00 97.19 449 ARG A N 1
ATOM 3445 C CA . ARG A 1 449 ? -8.299 4.541 10.479 1.00 97.19 449 ARG A CA 1
ATOM 3446 C C . ARG A 1 449 ? -7.181 3.867 9.667 1.00 97.19 449 ARG A C 1
ATOM 3448 O O . ARG A 1 449 ? -7.094 2.645 9.602 1.00 97.19 449 ARG A O 1
ATOM 3455 N N . THR A 1 450 ? -6.314 4.674 9.057 1.00 97.38 450 THR A N 1
ATOM 3456 C CA . THR A 1 450 ? -5.156 4.239 8.247 1.00 97.38 450 THR A CA 1
ATOM 3457 C C . THR A 1 450 ? -3.817 4.543 8.920 1.00 97.38 450 THR A C 1
ATOM 3459 O O . THR A 1 450 ? -2.768 4.189 8.398 1.00 97.38 450 THR A O 1
ATOM 3462 N N . LEU A 1 451 ? -3.844 5.168 10.097 1.00 97.94 451 LEU A N 1
ATOM 3463 C CA . LEU A 1 451 ? -2.701 5.357 10.981 1.00 97.94 451 LEU A CA 1
ATOM 3464 C C . LEU A 1 451 ? -3.169 5.171 12.429 1.00 97.94 451 LEU A C 1
ATOM 3466 O O . LEU A 1 451 ? -4.258 5.615 12.795 1.00 97.94 451 LEU A O 1
ATOM 3470 N N . LEU A 1 452 ? -2.354 4.513 13.252 1.00 97.50 452 LEU A N 1
ATOM 3471 C CA . LEU A 1 452 ? -2.608 4.389 14.686 1.00 97.50 452 LEU A CA 1
ATOM 3472 C C . LEU A 1 452 ? -2.100 5.626 15.429 1.00 97.50 452 LEU A C 1
ATOM 3474 O O . LEU A 1 452 ? -1.018 6.131 15.128 1.00 97.50 452 LEU A O 1
ATOM 3478 N N . CYS A 1 453 ? -2.833 6.082 16.449 1.00 96.19 453 CYS A N 1
ATOM 3479 C CA . CYS A 1 453 ? -2.349 7.159 17.317 1.00 96.19 453 CYS A CA 1
ATOM 3480 C C . CYS A 1 453 ? -1.008 6.797 17.985 1.00 96.19 453 CYS A C 1
ATOM 3482 O O . CYS A 1 453 ? -0.156 7.667 18.161 1.00 96.19 453 CYS A O 1
ATOM 3484 N N . GLU A 1 454 ? -0.812 5.517 18.313 1.00 93.25 454 GLU A N 1
ATOM 3485 C CA . GLU A 1 454 ? 0.406 4.981 18.937 1.00 93.25 454 GLU A CA 1
ATOM 3486 C C . GLU A 1 454 ? 1.646 5.127 18.042 1.00 93.25 454 GLU A C 1
ATOM 3488 O O . GLU A 1 454 ? 2.737 5.396 18.542 1.00 93.25 454 GLU A O 1
ATOM 3493 N N . ASP A 1 455 ? 1.475 5.045 16.719 1.00 95.56 455 ASP A N 1
ATOM 3494 C CA . ASP A 1 455 ? 2.568 5.200 15.751 1.00 95.56 455 ASP A CA 1
ATOM 3495 C C . ASP A 1 455 ? 2.851 6.688 15.429 1.00 95.56 455 ASP A C 1
ATOM 3497 O O . ASP A 1 455 ? 3.892 7.040 14.861 1.00 95.56 455 ASP A O 1
ATOM 3501 N N . GLY A 1 456 ? 1.941 7.593 15.816 1.00 95.00 456 GLY A N 1
ATOM 3502 C CA . GLY A 1 456 ? 1.973 9.005 15.439 1.00 95.00 456 GLY A CA 1
ATOM 3503 C C . GLY A 1 456 ? 3.191 9.770 15.967 1.00 95.00 456 GLY A C 1
ATOM 3504 O O . GLY A 1 456 ? 3.753 10.596 15.253 1.00 95.00 456 GLY A O 1
ATOM 3505 N N . SER A 1 457 ? 3.649 9.493 17.190 1.00 93.69 457 SER A N 1
ATOM 3506 C CA . SER A 1 457 ? 4.795 10.208 17.780 1.00 93.69 457 SER A CA 1
ATOM 3507 C C . SER A 1 457 ? 6.104 9.928 17.038 1.00 93.69 457 SER A C 1
ATOM 3509 O O . SER A 1 457 ? 6.836 10.863 16.703 1.00 93.69 457 SER A O 1
ATOM 3511 N N . SER A 1 458 ? 6.389 8.653 16.750 1.00 95.31 458 SER A N 1
ATOM 3512 C CA . SER A 1 458 ? 7.576 8.250 15.985 1.00 95.31 458 SER A CA 1
ATOM 3513 C C . SER A 1 458 ? 7.534 8.775 14.556 1.00 95.31 458 SER A C 1
ATOM 3515 O O . SER A 1 458 ? 8.545 9.253 14.042 1.00 95.31 458 SER A O 1
ATOM 3517 N N . GLU A 1 459 ? 6.359 8.742 13.931 1.00 97.75 459 GLU A N 1
ATOM 3518 C CA . GLU A 1 459 ? 6.205 9.164 12.545 1.00 97.75 459 GLU A CA 1
ATOM 3519 C C . GLU A 1 459 ? 6.308 10.688 12.391 1.00 97.75 459 GLU A C 1
ATOM 3521 O O . GLU A 1 459 ? 7.005 11.186 11.505 1.00 97.75 459 GLU A O 1
ATOM 3526 N N . LEU A 1 460 ? 5.730 11.452 13.324 1.00 98.19 460 LEU A N 1
ATOM 3527 C CA . LEU A 1 460 ? 5.875 12.906 13.356 1.00 98.19 460 LEU A CA 1
ATOM 3528 C C . LEU A 1 460 ? 7.338 13.310 13.580 1.00 98.19 460 LEU A C 1
ATOM 3530 O O . LEU A 1 460 ? 7.828 14.240 12.939 1.00 98.19 460 LEU A O 1
ATOM 3534 N N . ALA A 1 461 ? 8.062 12.610 14.459 1.00 97.50 461 ALA A N 1
ATOM 3535 C CA . ALA A 1 461 ? 9.488 12.852 14.670 1.00 97.50 461 ALA A CA 1
ATOM 3536 C C . ALA A 1 461 ? 10.310 12.589 13.396 1.00 97.50 461 ALA A C 1
ATOM 3538 O O . ALA A 1 461 ? 11.153 13.412 13.030 1.00 97.50 461 ALA A O 1
ATOM 3539 N N . ARG A 1 462 ? 10.025 11.493 12.678 1.00 97.62 462 ARG A N 1
ATOM 3540 C CA . ARG A 1 462 ? 10.669 11.165 11.397 1.00 97.62 462 ARG A CA 1
ATOM 3541 C C . ARG A 1 462 ? 10.424 12.250 10.345 1.00 97.62 462 ARG A C 1
ATOM 3543 O O . ARG A 1 462 ? 11.371 12.704 9.705 1.00 97.62 462 ARG A O 1
ATOM 3550 N N . LEU A 1 463 ? 9.180 12.703 10.194 1.00 98.44 463 LEU A N 1
ATOM 3551 C CA . LEU A 1 463 ? 8.798 13.733 9.220 1.00 98.44 463 LEU A CA 1
ATOM 3552 C C . LEU A 1 463 ? 9.381 15.109 9.561 1.00 98.44 463 LEU A C 1
ATOM 3554 O O . LEU A 1 463 ? 9.808 15.837 8.663 1.00 98.44 463 LEU A O 1
ATOM 3558 N N . ARG A 1 464 ? 9.473 15.462 10.847 1.00 98.31 464 ARG A N 1
ATOM 3559 C CA . ARG A 1 464 ? 10.199 16.658 11.302 1.00 98.31 464 ARG A CA 1
ATOM 3560 C C . ARG A 1 464 ? 11.676 16.574 10.931 1.00 98.31 464 ARG A C 1
ATOM 3562 O O . ARG A 1 464 ? 12.211 17.506 10.338 1.00 98.31 464 ARG A O 1
ATOM 3569 N N . GLN A 1 465 ? 12.326 15.443 11.199 1.00 97.62 465 GLN A N 1
ATOM 3570 C CA . GLN A 1 465 ? 13.725 15.259 10.820 1.00 97.62 465 GLN A CA 1
ATOM 3571 C C . GLN A 1 465 ? 13.921 15.353 9.300 1.00 97.62 465 GLN A C 1
ATOM 3573 O O . GLN A 1 465 ? 14.867 15.997 8.848 1.00 97.62 465 GLN A O 1
ATOM 3578 N N . ALA A 1 466 ? 13.005 14.790 8.507 1.00 97.56 466 ALA A N 1
ATOM 3579 C CA . ALA A 1 466 ? 13.017 14.944 7.056 1.00 97.56 466 ALA A CA 1
ATOM 3580 C C . ALA A 1 466 ? 12.910 16.422 6.641 1.00 97.56 466 ALA A C 1
ATOM 3582 O O . ALA A 1 466 ? 13.710 16.881 5.828 1.00 97.56 466 ALA A O 1
ATOM 3583 N N . GLY A 1 467 ? 12.001 17.194 7.249 1.00 98.19 467 GLY A N 1
ATOM 3584 C CA . GLY A 1 467 ? 11.877 18.637 7.015 1.00 98.19 467 GLY A CA 1
ATOM 3585 C C . GLY A 1 467 ? 13.171 19.402 7.307 1.00 98.19 467 GLY A C 1
ATOM 3586 O O . GLY A 1 467 ? 13.609 20.208 6.485 1.00 98.19 467 GLY A O 1
ATOM 3587 N N . VAL A 1 468 ? 13.838 19.097 8.428 1.00 97.62 468 VAL A N 1
ATOM 3588 C CA . VAL A 1 468 ? 15.140 19.694 8.787 1.00 97.62 468 VAL A CA 1
ATOM 3589 C C . VAL A 1 468 ? 16.186 19.361 7.724 1.00 97.62 468 VAL A C 1
ATOM 3591 O O . VAL A 1 468 ? 16.822 20.255 7.171 1.00 97.62 468 VAL A O 1
ATOM 3594 N N . THR A 1 469 ? 16.329 18.079 7.385 1.00 96.38 469 THR A N 1
ATOM 3595 C CA . THR A 1 469 ? 17.300 17.604 6.391 1.00 96.38 469 THR A CA 1
ATOM 3596 C C . THR A 1 469 ? 17.046 18.186 4.998 1.00 96.38 469 THR A C 1
ATOM 3598 O O . THR A 1 469 ? 17.990 18.406 4.240 1.00 96.38 469 THR A O 1
ATOM 3601 N N . ARG A 1 470 ? 15.786 18.456 4.643 1.00 96.06 470 ARG A N 1
ATOM 3602 C CA . ARG A 1 470 ? 15.402 19.023 3.342 1.00 96.06 470 ARG A CA 1
ATOM 3603 C C . ARG A 1 470 ? 15.400 20.550 3.300 1.00 96.06 470 ARG A C 1
ATOM 3605 O O . ARG A 1 470 ? 15.123 21.113 2.244 1.00 96.06 470 ARG A O 1
ATOM 3612 N N . GLY A 1 471 ? 15.778 21.209 4.394 1.00 96.25 471 GLY A N 1
ATOM 3613 C CA . GLY A 1 471 ? 15.973 22.654 4.432 1.00 96.25 471 GLY A CA 1
ATOM 3614 C C . GLY A 1 471 ? 14.677 23.450 4.550 1.00 96.25 471 GLY A C 1
ATOM 3615 O O . GLY A 1 471 ? 14.607 24.560 4.025 1.00 96.25 471 GLY A O 1
ATOM 3616 N N . VAL A 1 472 ? 13.657 22.909 5.227 1.00 98.25 472 VAL A N 1
ATOM 3617 C CA . VAL A 1 472 ? 12.495 23.712 5.631 1.00 98.25 472 VAL A CA 1
ATOM 3618 C C . VAL A 1 472 ? 12.988 24.878 6.513 1.00 98.25 472 VAL A C 1
ATOM 3620 O O . VAL A 1 472 ? 13.710 24.630 7.484 1.00 98.25 472 VAL A O 1
ATOM 3623 N N . PRO A 1 473 ? 12.646 26.143 6.200 1.00 97.62 473 PRO A N 1
ATOM 3624 C CA . PRO A 1 473 ? 13.186 27.309 6.900 1.00 97.62 473 PRO A CA 1
ATOM 3625 C C . PRO A 1 473 ? 12.848 27.357 8.394 1.00 97.62 473 PRO A C 1
ATOM 3627 O O . PRO A 1 473 ? 11.727 27.057 8.797 1.00 97.62 473 PRO A O 1
ATOM 3630 N N . ASN A 1 474 ? 13.785 27.868 9.198 1.00 95.25 474 ASN A N 1
ATOM 3631 C CA . ASN A 1 474 ? 13.603 28.194 10.621 1.00 95.25 474 ASN A CA 1
ATOM 3632 C C . ASN A 1 474 ? 13.144 27.014 11.509 1.00 95.25 474 ASN A C 1
ATOM 3634 O O . ASN A 1 474 ? 12.137 27.149 12.209 1.00 95.25 474 ASN A O 1
ATOM 3638 N N . PRO A 1 475 ? 13.840 25.857 11.507 1.00 95.94 475 PRO A N 1
ATOM 3639 C CA . PRO A 1 475 ? 13.517 24.777 12.433 1.00 95.94 475 PRO A CA 1
ATOM 3640 C C . PRO A 1 475 ? 13.702 25.239 13.889 1.00 95.94 475 PRO A C 1
ATOM 3642 O O . PRO A 1 475 ? 14.707 25.889 14.197 1.00 95.94 475 PRO A O 1
ATOM 3645 N N . PRO A 1 476 ? 12.770 24.915 14.802 1.00 94.62 476 PRO A N 1
ATOM 3646 C CA . PRO A 1 476 ? 12.934 25.247 16.209 1.00 94.62 476 PRO A CA 1
ATOM 3647 C C . PRO A 1 476 ? 14.053 24.399 16.835 1.00 94.62 476 PRO A C 1
ATOM 3649 O O . PRO A 1 476 ? 14.318 23.278 16.405 1.00 94.62 476 PRO A O 1
ATOM 3652 N N . ALA A 1 477 ? 14.685 24.911 17.896 1.00 92.19 477 ALA A N 1
ATOM 3653 C CA . ALA A 1 477 ? 15.711 24.168 18.639 1.00 92.19 477 ALA A CA 1
ATOM 3654 C C . ALA A 1 477 ? 15.152 22.900 19.314 1.00 92.19 477 ALA A C 1
ATOM 3656 O O . ALA A 1 477 ? 15.871 21.924 19.514 1.00 92.19 477 ALA A O 1
ATOM 3657 N N . SER A 1 478 ? 13.865 22.916 19.663 1.00 92.38 478 SER A N 1
ATOM 3658 C CA . SER A 1 478 ? 13.125 21.768 20.172 1.00 92.38 478 SER A CA 1
ATOM 3659 C C . SER A 1 478 ? 11.679 21.818 19.688 1.00 92.38 478 SER A C 1
ATOM 3661 O O . SER A 1 478 ? 11.093 22.888 19.517 1.00 92.38 478 SER A O 1
ATOM 3663 N N . PHE A 1 479 ? 11.091 20.648 19.452 1.00 92.69 479 PHE A N 1
ATOM 3664 C CA . PHE A 1 479 ? 9.709 20.552 18.999 1.00 92.69 479 PHE A CA 1
ATOM 3665 C C . PHE A 1 479 ? 8.743 20.470 20.173 1.00 92.69 479 PHE A C 1
ATOM 3667 O O . PHE A 1 479 ? 8.945 19.681 21.098 1.00 92.69 479 PHE A O 1
ATOM 3674 N N . ALA A 1 480 ? 7.644 21.221 20.093 1.00 90.25 480 ALA A N 1
ATOM 3675 C CA . ALA A 1 480 ? 6.556 21.079 21.047 1.00 90.25 480 ALA A CA 1
ATOM 3676 C C . ALA A 1 480 ? 5.990 19.642 21.006 1.00 90.25 480 ALA A C 1
ATOM 3678 O O . ALA A 1 480 ? 5.784 19.093 19.906 1.00 90.25 480 ALA A O 1
ATOM 3679 N N . PRO A 1 481 ? 5.727 19.034 22.180 1.00 92.12 481 PRO A N 1
ATOM 3680 C CA . PRO A 1 481 ? 5.094 17.728 22.253 1.00 92.12 481 PRO A CA 1
ATOM 3681 C C . PRO A 1 481 ? 3.686 17.789 21.650 1.00 92.12 481 PRO A C 1
ATOM 3683 O O . PRO A 1 481 ? 3.012 18.820 21.699 1.00 92.12 481 PRO A O 1
ATOM 3686 N N . TYR A 1 482 ? 3.243 16.685 21.054 1.00 96.19 482 TYR A N 1
ATOM 3687 C CA . TYR A 1 482 ? 1.948 16.596 20.390 1.00 96.19 482 TYR A CA 1
ATOM 3688 C C . TYR A 1 482 ? 1.323 15.230 20.659 1.00 96.19 482 TYR A C 1
ATOM 3690 O O . TYR A 1 482 ? 1.983 14.213 20.473 1.00 96.19 482 TYR A O 1
ATOM 3698 N N . SER A 1 483 ? 0.058 15.212 21.083 1.00 97.00 483 SER A N 1
ATOM 3699 C CA . SER A 1 483 ? -0.716 13.978 21.230 1.00 97.00 483 SER A CA 1
ATOM 3700 C C . SER A 1 483 ? -1.793 13.928 20.161 1.00 97.00 483 SER A C 1
ATOM 3702 O O . SER A 1 483 ? -2.730 14.731 20.158 1.00 97.00 483 SER A O 1
ATOM 3704 N N . PHE A 1 484 ? -1.673 12.940 19.282 1.00 97.12 484 PHE A N 1
ATOM 3705 C CA . PHE A 1 484 ? -2.691 12.638 18.289 1.00 97.12 484 PHE A CA 1
ATOM 3706 C C . PHE A 1 484 ? -3.994 12.149 18.933 1.00 97.12 484 PHE A C 1
ATOM 3708 O O . PHE A 1 484 ? -5.077 12.513 18.477 1.00 97.12 484 PHE A O 1
ATOM 3715 N N . ALA A 1 485 ? -3.914 11.390 20.027 1.00 96.56 485 ALA A N 1
ATOM 3716 C CA . ALA A 1 485 ? -5.094 10.890 20.725 1.00 96.56 485 ALA A CA 1
ATOM 3717 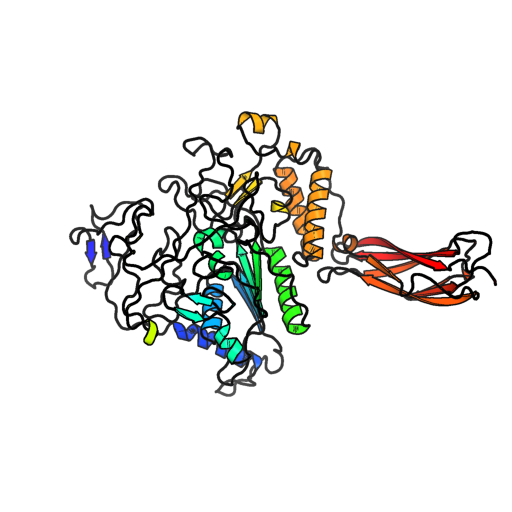C C . ALA A 1 485 ? -5.900 12.043 21.353 1.00 96.56 485 ALA A C 1
ATOM 3719 O O . ALA A 1 485 ? -7.118 12.140 21.186 1.00 96.56 485 ALA A O 1
ATOM 3720 N N . LEU A 1 486 ? -5.222 12.999 21.998 1.00 96.62 486 LEU A N 1
ATOM 3721 C CA . LEU A 1 486 ? -5.872 14.204 22.519 1.00 96.62 486 LEU A CA 1
ATOM 3722 C C . LEU A 1 486 ? -6.382 15.121 21.403 1.00 96.62 486 LEU A C 1
ATOM 3724 O O . LEU A 1 486 ? -7.443 15.727 21.559 1.00 96.62 486 LEU A O 1
ATOM 3728 N N . ALA A 1 487 ? -5.669 15.228 20.280 1.00 96.19 487 ALA A N 1
ATOM 3729 C CA . ALA A 1 487 ? -6.115 16.027 19.139 1.00 96.19 487 ALA A CA 1
ATOM 3730 C C . ALA A 1 487 ? -7.401 15.472 18.506 1.00 96.19 487 ALA A C 1
ATOM 3732 O O . ALA A 1 487 ? -8.293 16.250 18.174 1.00 96.19 487 ALA A O 1
ATOM 3733 N N . ASN A 1 488 ? -7.528 14.145 18.414 1.00 96.00 488 ASN A N 1
ATOM 3734 C CA . ASN A 1 488 ? -8.661 13.472 17.774 1.00 96.00 488 ASN A CA 1
ATOM 3735 C C . ASN A 1 488 ? -9.771 13.043 18.747 1.00 96.00 488 ASN A C 1
ATOM 3737 O O . ASN A 1 488 ? -10.723 12.389 18.335 1.00 96.00 488 ASN A O 1
ATOM 3741 N N . SER A 1 489 ? -9.689 13.415 20.027 1.00 95.50 489 SER A N 1
ATOM 3742 C CA . SER A 1 489 ? -10.754 13.149 21.001 1.00 95.50 489 SER A CA 1
ATOM 3743 C C . SER A 1 489 ? -11.692 14.337 21.191 1.00 95.50 489 SER A C 1
ATOM 3745 O O . SER A 1 489 ? -11.301 15.510 21.182 1.00 95.50 489 SER A O 1
ATOM 3747 N N . SER A 1 490 ? -12.954 14.012 21.437 1.00 94.69 490 SER A N 1
ATOM 3748 C CA . SER A 1 490 ? -14.036 14.937 21.755 1.00 94.69 490 SER A CA 1
ATOM 3749 C C . SER A 1 490 ? -14.824 14.431 22.962 1.00 94.69 490 SER A C 1
ATOM 3751 O O . SER A 1 490 ? -14.762 13.253 23.313 1.00 94.69 490 SER A O 1
ATOM 3753 N N . VAL A 1 491 ? -15.541 15.335 23.626 1.00 95.94 491 VAL A N 1
ATOM 3754 C CA . VAL A 1 491 ? -16.378 15.029 24.792 1.00 95.94 491 VAL A CA 1
ATOM 3755 C C . VAL A 1 491 ? -17.801 15.494 24.522 1.00 95.94 491 VAL A C 1
ATOM 3757 O O . VAL A 1 491 ? -18.007 16.558 23.940 1.00 95.94 491 VAL A O 1
ATOM 3760 N N . ALA A 1 492 ? -18.776 14.705 24.955 1.00 96.31 492 ALA A N 1
ATOM 3761 C CA . ALA A 1 492 ? -20.193 15.012 24.833 1.00 96.31 492 ALA A CA 1
ATOM 3762 C C . ALA A 1 492 ? -20.912 14.743 26.159 1.00 96.31 492 ALA A C 1
ATOM 3764 O O . ALA A 1 492 ? -20.420 13.996 27.007 1.00 96.31 492 ALA A O 1
ATOM 3765 N N . SER A 1 493 ? -22.072 15.368 26.337 1.00 96.00 493 SER A N 1
ATOM 3766 C CA . SER A 1 493 ? -22.983 15.109 27.449 1.00 96.00 493 SER A CA 1
ATOM 3767 C C . SER A 1 493 ? -24.206 14.337 26.959 1.00 96.00 493 SER A C 1
ATOM 3769 O O . SER A 1 493 ? -24.631 14.494 25.816 1.00 96.00 493 SER A O 1
ATOM 3771 N N . SER A 1 494 ? -24.813 13.539 27.840 1.00 95.62 494 SER A N 1
ATOM 3772 C CA . SER A 1 494 ? -26.058 12.808 27.564 1.00 95.62 494 SER A CA 1
ATOM 3773 C C . SER A 1 494 ? -27.230 13.736 27.240 1.00 95.62 494 SER A C 1
ATOM 3775 O O . SER A 1 494 ? -28.203 13.322 26.619 1.00 95.62 494 SER A O 1
ATOM 3777 N N . GLN A 1 495 ? -27.132 14.992 27.673 1.00 92.81 495 GLN A N 1
ATOM 3778 C CA . GLN A 1 495 ? -28.068 16.061 27.373 1.00 92.81 495 GLN A CA 1
ATOM 3779 C C . GLN A 1 495 ? -27.314 17.387 27.284 1.00 92.81 495 GLN A C 1
ATOM 3781 O O . GLN A 1 495 ? -26.550 17.748 28.183 1.00 92.81 495 GLN A O 1
ATOM 3786 N N . SER A 1 496 ? -27.513 18.111 26.185 1.00 92.69 496 SER A N 1
ATOM 3787 C CA . SER A 1 496 ? -26.976 19.463 25.987 1.00 92.69 496 SER A CA 1
ATOM 3788 C C . SER A 1 496 ? -27.868 20.534 26.610 1.00 92.69 496 SER A C 1
ATOM 3790 O O . SER A 1 496 ? -27.454 21.686 26.719 1.00 92.69 496 SER A O 1
ATOM 3792 N N . THR A 1 497 ? -29.090 20.170 27.011 1.00 93.12 497 THR A N 1
ATOM 3793 C CA . THR A 1 497 ? -30.105 21.089 27.523 1.00 93.12 497 THR A CA 1
ATOM 3794 C C . THR A 1 497 ? -30.918 20.429 28.638 1.00 93.12 497 THR A C 1
ATOM 3796 O O . THR A 1 497 ? -31.354 19.295 28.475 1.00 93.12 497 THR A O 1
ATOM 3799 N N . LEU A 1 498 ? -31.135 21.130 29.754 1.00 92.56 498 LEU A N 1
ATOM 3800 C CA . LEU A 1 498 ? -31.957 20.682 30.883 1.00 92.56 498 LEU A CA 1
ATOM 3801 C C . LEU A 1 498 ? -33.324 21.365 30.815 1.00 92.56 498 LEU A C 1
ATOM 3803 O O . LEU A 1 498 ? -33.411 22.586 30.925 1.00 92.56 498 LEU A O 1
ATOM 3807 N N . SER A 1 499 ? -34.386 20.588 30.627 1.00 84.50 499 SER A N 1
ATOM 3808 C CA . SER A 1 499 ? -35.765 21.078 30.561 1.00 84.50 499 SER A CA 1
ATOM 3809 C C . SER A 1 499 ? -36.714 20.062 31.212 1.00 84.50 499 SER A C 1
ATOM 3811 O O . SER A 1 499 ? -36.481 18.861 31.046 1.00 84.50 499 SER A O 1
ATOM 3813 N N . PRO A 1 500 ? -37.781 20.497 31.914 1.00 85.56 500 PRO A N 1
ATOM 3814 C CA . PRO A 1 500 ? -38.151 21.889 32.210 1.00 85.56 500 PRO A CA 1
ATOM 3815 C C . PRO A 1 500 ? -37.230 22.549 33.253 1.00 85.56 500 PRO A C 1
ATOM 3817 O O . PRO A 1 500 ? -36.538 21.866 34.001 1.00 85.56 500 PRO A O 1
ATOM 3820 N N . SER A 1 501 ? -37.228 23.888 33.313 1.00 84.44 501 SER A N 1
ATOM 3821 C CA . SER A 1 501 ? -36.469 24.668 34.310 1.00 84.44 501 SER A CA 1
ATOM 3822 C C . SER A 1 501 ? -37.190 24.674 35.671 1.00 84.44 501 SER A C 1
ATOM 3824 O O . SER A 1 501 ? -37.707 25.695 36.118 1.00 84.44 501 SER A O 1
ATOM 3826 N N . ASP A 1 502 ? -37.316 23.498 36.290 1.00 86.75 502 ASP A N 1
ATOM 3827 C CA . ASP A 1 502 ? -38.088 23.257 37.521 1.00 86.75 502 ASP A CA 1
ATOM 3828 C C . ASP A 1 502 ? -37.246 23.311 38.815 1.00 86.75 502 ASP A C 1
ATOM 3830 O O . ASP A 1 502 ? -37.746 23.075 39.916 1.00 86.75 502 ASP A O 1
ATOM 3834 N N . GLY A 1 503 ? -35.954 23.616 38.691 1.00 86.94 503 GLY A N 1
ATOM 3835 C CA . GLY A 1 503 ? -34.997 23.716 39.789 1.00 86.94 503 GLY A CA 1
ATOM 3836 C C . GLY A 1 503 ? -34.539 22.392 40.389 1.00 86.94 503 GLY A C 1
ATOM 3837 O O . GLY A 1 503 ? -33.806 22.412 41.387 1.00 86.94 503 GLY A O 1
ATOM 3838 N N . ARG A 1 504 ? -34.902 21.251 39.791 1.00 92.56 504 ARG A N 1
ATOM 3839 C CA . ARG A 1 504 ? -34.405 19.937 40.212 1.00 92.56 504 ARG A CA 1
ATOM 3840 C C . ARG A 1 504 ? -32.964 19.708 39.766 1.00 92.56 504 ARG A C 1
ATOM 3842 O O . ARG A 1 504 ? -32.487 20.283 38.792 1.00 92.56 504 ARG A O 1
ATOM 3849 N N . MET A 1 505 ? -32.267 18.841 40.499 1.00 94.88 505 MET A N 1
ATOM 3850 C CA . MET A 1 505 ? -30.959 18.330 40.093 1.00 94.88 505 MET A CA 1
ATOM 3851 C C . MET A 1 505 ? -31.161 17.226 39.057 1.00 94.88 505 MET A C 1
ATOM 3853 O O . MET A 1 505 ? -31.795 16.213 39.348 1.00 94.88 505 MET A O 1
ATOM 3857 N N . VAL A 1 506 ? -30.616 17.419 37.862 1.00 96.12 506 VAL A N 1
ATOM 3858 C CA . VAL A 1 506 ? -30.739 16.489 36.741 1.00 96.12 506 VAL A CA 1
ATOM 3859 C C . VAL A 1 506 ? -29.397 15.784 36.524 1.00 96.12 506 VAL A C 1
ATOM 3861 O O . VAL A 1 506 ? -28.373 16.464 36.414 1.00 96.12 506 VAL A O 1
ATOM 3864 N N . PRO A 1 507 ? -29.358 14.440 36.470 1.00 96.44 507 PRO A N 1
ATOM 3865 C CA . PRO A 1 507 ? -28.131 13.702 36.193 1.00 96.44 507 PRO A CA 1
ATOM 3866 C C . PRO A 1 507 ? -27.687 13.891 34.739 1.00 96.44 507 PRO A C 1
ATOM 3868 O O . PRO A 1 507 ? -28.464 13.721 33.805 1.00 96.44 507 PRO A O 1
ATOM 3871 N N . VAL A 1 508 ? -26.415 14.206 34.542 1.00 96.81 508 VAL A N 1
ATOM 3872 C CA . VAL A 1 508 ? -25.751 14.332 33.246 1.00 96.81 508 VAL A CA 1
ATOM 3873 C C . VAL A 1 508 ? -24.585 13.355 33.213 1.00 96.81 508 VAL A C 1
ATOM 3875 O O . VAL A 1 508 ? -23.643 13.460 34.002 1.00 96.81 508 VAL A O 1
ATOM 3878 N N . SER A 1 509 ? -24.636 12.415 32.277 1.00 96.81 509 SER A N 1
ATOM 3879 C CA . SER A 1 509 ? -23.513 11.529 31.976 1.00 96.81 509 SER A CA 1
ATOM 3880 C C . SER A 1 509 ? -22.671 12.136 30.861 1.00 96.81 509 SER A C 1
ATOM 3882 O O . SER A 1 509 ? -23.187 12.832 29.987 1.00 96.81 509 SER A O 1
ATOM 3884 N N . LEU A 1 510 ? -21.369 11.883 30.893 1.00 97.19 510 LEU A N 1
ATOM 3885 C CA . LEU A 1 510 ? -20.407 12.351 29.907 1.00 97.19 510 LEU A CA 1
ATOM 3886 C C . LEU A 1 510 ? -19.848 11.161 29.131 1.00 97.19 510 LEU A C 1
ATOM 3888 O O . LEU A 1 510 ? -19.642 10.086 29.691 1.00 97.19 510 LEU A O 1
ATOM 3892 N N . SER A 1 511 ? -19.551 11.370 27.855 1.00 95.81 511 SER A N 1
ATOM 3893 C CA . SER A 1 511 ? -18.896 10.384 26.996 1.00 95.81 511 SER A CA 1
ATOM 3894 C C . SER A 1 511 ? -17.703 11.005 26.282 1.00 95.81 511 SER A C 1
ATOM 3896 O O . SER A 1 511 ? -17.740 12.175 25.897 1.00 95.81 511 SER A O 1
ATOM 3898 N N . VAL A 1 512 ? -16.657 10.209 26.075 1.00 94.88 512 VAL A N 1
ATOM 3899 C CA . VAL A 1 512 ? -15.526 10.555 25.207 1.00 94.88 512 VAL A CA 1
ATOM 3900 C C . VAL A 1 512 ? -15.720 9.836 23.881 1.00 94.88 512 VAL A C 1
ATOM 3902 O O . VAL A 1 512 ? -16.042 8.652 23.872 1.00 94.88 512 VAL A O 1
ATOM 3905 N N . SER A 1 513 ? -15.514 10.543 22.777 1.00 93.44 513 SER A N 1
ATOM 3906 C CA . SER A 1 513 ? -15.445 9.958 21.439 1.00 93.44 513 SER A CA 1
ATOM 3907 C C . SER A 1 513 ? -14.063 10.215 20.852 1.00 93.44 513 SER A C 1
ATOM 3909 O O . SER A 1 513 ? -13.602 11.358 20.832 1.00 93.44 513 SER A O 1
ATOM 3911 N N . ALA A 1 514 ? -13.408 9.159 20.385 1.00 93.12 514 ALA A N 1
ATOM 3912 C CA . ALA A 1 514 ? -12.143 9.196 19.662 1.00 93.12 514 ALA A CA 1
ATOM 3913 C C . ALA A 1 514 ? -12.173 8.125 18.557 1.00 93.12 514 ALA A C 1
ATOM 3915 O O . ALA A 1 514 ? -12.937 7.162 18.683 1.00 93.12 514 ALA A O 1
ATOM 3916 N N . PRO A 1 515 ? -11.364 8.263 17.489 1.00 91.50 515 PRO A N 1
ATOM 3917 C CA . PRO A 1 515 ? -11.144 7.178 16.542 1.00 91.50 515 PRO A CA 1
ATOM 3918 C C . PRO A 1 515 ? -10.751 5.889 17.267 1.00 91.50 515 PRO A C 1
ATOM 3920 O O . PRO A 1 515 ? -10.015 5.921 18.251 1.00 91.50 515 PRO A O 1
ATOM 3923 N N . ASP A 1 516 ? -11.199 4.744 16.754 1.00 87.75 516 ASP A N 1
ATOM 3924 C CA . ASP A 1 516 ? -10.922 3.418 17.324 1.00 87.75 516 ASP A CA 1
ATOM 3925 C C . ASP A 1 516 ? -9.440 3.001 17.229 1.00 87.75 516 ASP A C 1
ATOM 3927 O O . ASP A 1 516 ? -9.063 1.921 17.690 1.00 87.75 516 ASP A O 1
ATOM 3931 N N . THR A 1 517 ? -8.627 3.848 16.600 1.00 89.62 517 THR A N 1
ATOM 3932 C CA . THR A 1 517 ? -7.167 3.814 16.502 1.00 89.62 517 THR A CA 1
ATOM 3933 C C . THR A 1 517 ? -6.468 4.591 17.625 1.00 89.62 517 THR A C 1
ATOM 3935 O O . THR A 1 517 ? -5.236 4.663 17.639 1.00 89.62 517 THR A O 1
ATOM 3938 N N . CYS A 1 518 ? -7.227 5.194 18.548 1.00 94.00 518 CYS A N 1
ATOM 3939 C CA . CYS A 1 518 ? -6.727 6.073 19.598 1.00 94.00 518 CYS A CA 1
ATOM 3940 C C . CYS A 1 518 ? -7.288 5.712 20.974 1.00 94.00 518 CYS A C 1
ATOM 3942 O O . CYS A 1 518 ? -8.484 5.496 21.145 1.00 94.00 518 CYS A O 1
ATOM 3944 N N . ASN A 1 519 ? -6.411 5.746 21.978 1.00 91.94 519 ASN A N 1
ATOM 3945 C CA . ASN A 1 519 ? -6.752 5.502 23.374 1.00 91.94 519 ASN A CA 1
ATOM 3946 C C . ASN A 1 519 ? -6.652 6.814 24.164 1.00 91.94 519 ASN A C 1
ATOM 3948 O O . ASN A 1 519 ? -5.597 7.444 24.192 1.00 91.94 519 ASN A O 1
ATOM 3952 N N . VAL A 1 520 ? -7.747 7.235 24.805 1.00 95.06 520 VAL A N 1
ATOM 3953 C CA . VAL A 1 520 ? -7.799 8.449 25.639 1.00 95.06 520 VAL A CA 1
ATOM 3954 C C . VAL A 1 520 ? -8.566 8.156 26.920 1.00 95.06 520 VAL A C 1
ATOM 3956 O O . VAL A 1 520 ? -9.673 7.624 26.876 1.00 95.06 520 VAL A O 1
ATOM 3959 N N . ALA A 1 521 ? -8.003 8.553 28.059 1.00 94.25 521 ALA A N 1
ATOM 3960 C CA . ALA A 1 521 ? -8.688 8.520 29.346 1.00 94.25 521 ALA A CA 1
ATOM 3961 C C . ALA A 1 521 ? -9.125 9.937 29.723 1.00 94.25 521 ALA A C 1
ATOM 3963 O O . ALA A 1 521 ? -8.319 10.855 29.635 1.00 94.25 521 ALA A O 1
ATOM 3964 N N . CYS A 1 522 ? -10.370 10.135 30.159 1.00 96.31 522 CYS A N 1
ATOM 3965 C CA . CYS A 1 522 ? -10.840 11.437 30.636 1.00 96.31 522 CYS A CA 1
ATOM 3966 C C . CYS A 1 522 ? -11.536 11.318 31.990 1.00 96.31 522 CYS A C 1
ATOM 3968 O O . CYS A 1 522 ? -12.218 10.332 32.254 1.00 96.31 522 CYS A O 1
ATOM 3970 N N . ASN A 1 523 ? -11.393 12.353 32.817 1.00 96.56 523 ASN A N 1
ATOM 3971 C CA . ASN A 1 523 ? -12.093 12.491 34.091 1.00 96.56 523 ASN A CA 1
ATOM 3972 C C . ASN A 1 523 ? -12.630 13.920 34.238 1.00 96.56 523 ASN A C 1
ATOM 3974 O O . ASN A 1 523 ? -11.903 14.883 33.998 1.00 96.56 523 ASN A O 1
ATOM 3978 N N . LEU A 1 524 ? -13.885 14.075 34.648 1.00 96.69 524 LEU A N 1
ATOM 3979 C CA . LEU A 1 524 ? -14.501 15.346 35.012 1.00 96.69 524 LEU A CA 1
ATOM 3980 C C . LEU A 1 524 ? -13.815 15.909 36.260 1.00 96.69 524 LEU A C 1
ATOM 3982 O O . LEU A 1 524 ? -13.813 15.271 37.310 1.00 96.69 524 LEU A O 1
ATOM 3986 N N . ILE A 1 525 ? -13.250 17.109 36.141 1.00 96.94 525 ILE A N 1
ATOM 3987 C CA . ILE A 1 525 ? -12.486 17.752 37.223 1.00 96.94 525 ILE A CA 1
ATOM 3988 C C . ILE A 1 525 ? -13.134 19.035 37.737 1.00 96.94 525 ILE A C 1
ATOM 3990 O O . ILE A 1 525 ? -12.857 19.454 38.857 1.00 96.94 525 ILE A O 1
ATOM 3994 N N . MET A 1 526 ? -13.979 19.684 36.933 1.00 95.88 526 MET A N 1
ATOM 3995 C CA . MET A 1 526 ? -14.565 20.970 37.295 1.00 95.88 526 MET A CA 1
ATOM 3996 C C . MET A 1 526 ? -15.896 21.195 36.585 1.00 95.88 526 MET A C 1
ATOM 3998 O O . MET A 1 526 ? -16.065 20.839 35.418 1.00 95.88 526 MET A O 1
ATOM 4002 N N . ILE A 1 527 ? -16.821 21.843 37.288 1.00 96.44 527 ILE A N 1
ATOM 4003 C CA . ILE A 1 527 ? -18.057 22.388 36.732 1.00 96.44 527 ILE A CA 1
ATOM 4004 C C . ILE A 1 527 ? -18.078 23.874 37.078 1.00 96.44 527 ILE A C 1
ATOM 4006 O O . ILE A 1 527 ? -17.871 24.244 38.232 1.00 96.44 527 ILE A O 1
ATOM 4010 N N . SER A 1 528 ? -18.316 24.724 36.087 1.00 94.81 528 SER A N 1
ATOM 4011 C CA . SER A 1 528 ? -18.610 26.141 36.297 1.00 94.81 528 SER A CA 1
ATOM 4012 C C . SER A 1 528 ? -19.947 26.493 35.661 1.00 94.81 528 SER A C 1
ATOM 4014 O O . SER A 1 528 ? -20.389 25.822 34.730 1.00 94.81 528 SER A O 1
ATOM 4016 N N . GLY A 1 529 ? -20.621 27.516 36.180 1.00 91.94 529 GLY A N 1
ATOM 4017 C CA . GLY A 1 529 ? -21.918 27.948 35.673 1.00 91.94 529 GLY A CA 1
ATOM 4018 C C . GLY A 1 529 ? -22.007 29.464 35.551 1.00 91.94 529 GLY A C 1
ATOM 4019 O O . GLY A 1 529 ? -21.393 30.192 36.330 1.00 91.94 529 GLY A O 1
ATOM 4020 N N . THR A 1 530 ? -22.756 29.946 34.564 1.00 90.88 530 THR A N 1
ATOM 4021 C CA . THR A 1 530 ? -23.145 31.360 34.461 1.00 90.88 530 THR A CA 1
ATOM 4022 C C . THR A 1 530 ? -24.361 31.653 35.350 1.00 90.88 530 THR A C 1
ATOM 4024 O O . THR A 1 530 ? -24.822 30.784 36.090 1.00 90.88 530 THR A O 1
ATOM 4027 N N . ASP A 1 531 ? -24.899 32.878 35.287 1.00 86.06 531 ASP A N 1
ATOM 4028 C CA . ASP A 1 531 ? -26.205 33.205 35.884 1.00 86.06 531 ASP A CA 1
ATOM 4029 C C . ASP A 1 531 ? -26.267 32.961 37.410 1.00 86.06 531 ASP A C 1
ATOM 4031 O O . ASP A 1 531 ? -27.222 32.404 37.956 1.00 86.06 531 ASP A O 1
ATOM 4035 N N . GLY A 1 532 ? -25.181 33.337 38.096 1.00 83.69 532 GLY A N 1
ATOM 4036 C CA . GLY A 1 532 ? -25.057 33.231 39.550 1.00 83.69 532 GLY A CA 1
ATOM 4037 C C . GLY A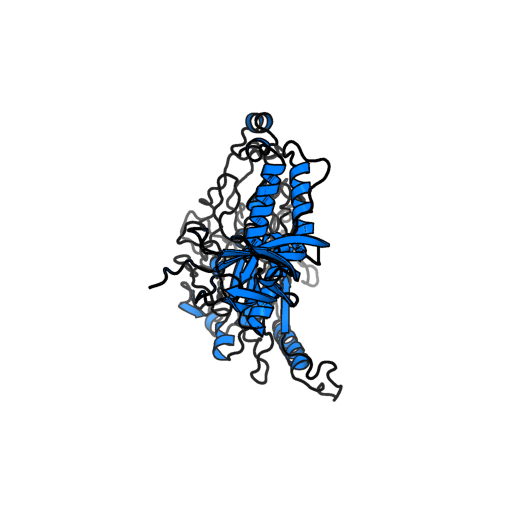 1 532 ? -24.995 31.799 40.086 1.00 83.69 532 GLY A C 1
ATOM 4038 O O . GLY A 1 532 ? -25.261 31.605 41.268 1.00 83.69 532 GLY A O 1
ATOM 4039 N N . ALA A 1 533 ? -24.681 30.803 39.246 1.00 87.50 533 ALA A N 1
ATOM 4040 C CA . ALA A 1 533 ? -24.548 29.417 39.685 1.00 87.50 533 ALA A CA 1
ATOM 4041 C C . ALA A 1 533 ? -23.535 29.278 40.835 1.00 87.50 533 ALA A C 1
ATOM 4043 O O . ALA A 1 533 ? -22.410 29.779 40.778 1.00 87.50 533 ALA A O 1
ATOM 4044 N N . THR A 1 534 ? -23.947 28.564 41.874 1.00 89.69 534 THR A N 1
ATOM 4045 C CA . THR A 1 534 ? -23.185 28.303 43.095 1.00 89.69 534 THR A CA 1
ATOM 4046 C C . THR A 1 534 ? -22.790 26.830 43.186 1.00 89.69 534 THR A C 1
ATOM 4048 O O . THR A 1 534 ? -23.254 25.990 42.415 1.00 89.69 534 THR A O 1
ATOM 4051 N N . ALA A 1 535 ? -21.981 26.468 44.184 1.00 87.62 535 ALA A N 1
ATOM 4052 C CA . ALA A 1 535 ? -21.644 25.067 44.447 1.00 87.62 535 ALA A CA 1
ATOM 4053 C C . ALA A 1 535 ? -22.875 24.180 44.753 1.00 87.62 535 ALA A C 1
ATOM 4055 O O . ALA A 1 535 ? -22.808 22.970 44.577 1.00 87.62 535 ALA A O 1
ATOM 4056 N N . ALA A 1 536 ? -24.010 24.759 45.168 1.00 90.81 536 ALA A N 1
ATOM 4057 C CA . ALA A 1 536 ? -25.256 24.021 45.399 1.00 90.81 536 ALA A CA 1
ATOM 4058 C C . ALA A 1 536 ? -26.026 23.694 44.102 1.00 90.81 536 ALA A C 1
ATOM 4060 O O . ALA A 1 536 ? -27.039 22.989 44.138 1.00 90.81 536 ALA A O 1
ATOM 4061 N N . ASP A 1 537 ? -25.582 24.232 42.964 1.00 94.06 537 ASP A N 1
ATOM 4062 C CA . ASP A 1 537 ? -26.227 24.088 41.659 1.00 94.06 537 ASP A CA 1
ATOM 4063 C C . ASP A 1 537 ? -25.601 22.997 40.782 1.00 94.06 537 ASP A C 1
ATOM 4065 O O . ASP A 1 537 ? -26.093 22.742 39.681 1.00 94.06 537 ASP A O 1
ATOM 4069 N N . SER A 1 538 ? -24.518 22.364 41.234 1.00 95.06 538 SER A N 1
ATOM 4070 C CA . SER A 1 538 ? -23.862 21.272 40.516 1.00 95.06 538 SER A CA 1
ATOM 4071 C C . SER A 1 538 ? -23.076 20.370 41.459 1.00 95.06 538 SER A C 1
ATOM 4073 O O . SER A 1 538 ? -22.411 20.868 42.362 1.00 95.06 538 SER A O 1
ATOM 4075 N N . GLN A 1 539 ? -23.065 19.066 41.201 1.00 96.12 539 GLN A N 1
ATOM 4076 C CA . GLN A 1 539 ? -22.264 18.102 41.952 1.00 96.12 539 GLN A CA 1
ATOM 4077 C C . GLN A 1 539 ? -21.641 17.081 40.999 1.00 96.12 539 GLN A C 1
ATOM 4079 O O . GLN A 1 539 ? -22.343 16.478 40.196 1.00 96.12 539 GLN A O 1
ATOM 4084 N N . ILE A 1 540 ? -20.329 16.852 41.097 1.00 96.56 540 ILE A N 1
ATOM 4085 C CA . ILE A 1 540 ? -19.669 15.735 40.405 1.00 96.56 540 ILE A CA 1
ATOM 4086 C C . ILE A 1 540 ? -20.042 14.446 41.142 1.00 96.56 540 ILE A C 1
ATOM 4088 O O . ILE A 1 540 ? -19.791 14.322 42.339 1.00 96.56 540 ILE A O 1
ATOM 4092 N N . THR A 1 541 ? -20.649 13.494 40.436 1.00 96.38 541 THR A N 1
ATOM 4093 C CA . THR A 1 541 ? -21.124 12.219 41.003 1.00 96.38 541 THR A CA 1
ATOM 4094 C C . THR A 1 541 ? -20.238 11.032 40.628 1.00 96.38 541 THR A C 1
ATOM 4096 O O . THR A 1 541 ? -20.404 9.947 41.174 1.00 96.38 541 THR A O 1
ATOM 4099 N N . GLY A 1 542 ? -19.282 11.224 39.717 1.00 95.44 542 GLY A N 1
ATOM 4100 C CA . GLY A 1 542 ? -18.293 10.222 39.329 1.00 95.44 542 GLY A CA 1
ATOM 4101 C C . GLY A 1 542 ? -17.368 10.729 38.217 1.00 95.44 542 GLY A C 1
ATOM 4102 O O . GLY A 1 542 ? -17.570 11.843 37.731 1.00 95.44 542 GLY A O 1
ATOM 4103 N N . PRO A 1 543 ? -16.400 9.913 37.757 1.00 94.50 543 PRO A N 1
ATOM 4104 C CA . PRO A 1 543 ? -15.391 10.325 36.775 1.00 94.50 543 PRO A CA 1
ATOM 4105 C C . PRO A 1 543 ? -15.961 10.903 35.478 1.00 94.50 543 PRO A C 1
ATOM 4107 O O . PRO A 1 543 ? -15.362 11.785 34.882 1.00 94.50 543 PRO A O 1
ATOM 4110 N N . MET A 1 544 ? -17.133 10.436 35.050 1.00 96.81 544 MET A N 1
ATOM 4111 C CA . MET A 1 544 ? -17.808 10.877 33.825 1.00 96.81 544 MET A CA 1
ATOM 4112 C C . MET A 1 544 ? -19.280 11.221 34.094 1.00 96.81 544 MET A C 1
ATOM 4114 O O . MET A 1 544 ? -20.143 11.002 33.248 1.00 96.81 544 MET A O 1
ATOM 4118 N N . SER A 1 545 ? -19.607 11.710 35.295 1.00 96.81 545 SER A N 1
ATOM 4119 C CA . SER A 1 545 ? -20.995 12.042 35.642 1.00 96.81 545 SER A CA 1
ATOM 4120 C C . SER A 1 545 ? -21.101 13.189 36.638 1.00 96.81 545 SER A C 1
ATOM 4122 O O . SER A 1 545 ? -20.262 13.340 37.529 1.00 96.81 545 SER A O 1
ATOM 4124 N N . ALA A 1 546 ? -22.163 13.971 36.498 1.00 97.31 546 ALA A N 1
ATOM 4125 C CA . ALA A 1 546 ? -22.528 15.032 37.419 1.00 97.31 546 ALA A CA 1
ATOM 4126 C C . ALA A 1 546 ? -24.046 15.148 37.543 1.00 97.31 546 ALA A C 1
ATOM 4128 O O . ALA A 1 546 ? -24.788 14.644 36.708 1.00 97.31 546 ALA A O 1
ATOM 4129 N N . THR A 1 547 ? -24.518 15.875 38.545 1.00 96.81 547 THR A N 1
ATOM 4130 C CA . THR A 1 547 ? -25.883 16.392 38.604 1.00 96.81 547 THR A CA 1
ATOM 4131 C C . THR A 1 547 ? -25.839 17.910 38.497 1.00 96.81 547 THR A C 1
ATOM 4133 O O . THR A 1 547 ? -24.984 18.557 39.101 1.00 96.81 547 THR A O 1
ATOM 4136 N N . LEU A 1 548 ? -26.737 18.490 37.703 1.00 96.75 548 LEU A N 1
ATOM 4137 C CA . LEU A 1 548 ? -26.807 19.928 37.433 1.00 96.75 548 LEU A CA 1
ATOM 4138 C C . LEU A 1 548 ? -28.214 20.439 37.730 1.00 96.75 548 LEU A C 1
ATOM 4140 O O . LEU A 1 548 ? -29.194 19.776 37.389 1.00 96.75 548 LEU A O 1
ATOM 4144 N N . ARG A 1 549 ? -28.340 21.614 38.345 1.00 94.62 549 ARG A N 1
ATOM 4145 C CA . ARG A 1 549 ? -29.649 22.198 38.642 1.00 94.62 549 ARG A CA 1
ATOM 4146 C C . ARG A 1 549 ? -30.293 22.772 37.382 1.00 94.62 549 ARG A C 1
ATOM 4148 O O . ARG A 1 549 ? -29.758 23.688 36.764 1.00 94.62 549 ARG A O 1
ATOM 4155 N N . ALA A 1 550 ? -31.489 22.303 37.046 1.00 92.62 550 ALA A N 1
ATOM 4156 C CA . ALA A 1 550 ? -32.318 22.869 35.988 1.00 92.62 550 ALA A CA 1
ATOM 4157 C C . ALA A 1 550 ? -33.048 24.135 36.476 1.00 92.62 550 ALA A C 1
ATOM 4159 O O . ALA A 1 550 ? -34.270 24.175 36.510 1.00 92.62 550 ALA A O 1
ATOM 4160 N N . SER A 1 551 ? -32.316 25.161 36.917 1.00 86.88 551 SER A N 1
ATOM 4161 C CA . SER A 1 551 ? -32.880 26.483 37.228 1.00 86.88 551 SER A CA 1
ATOM 4162 C C . SER A 1 551 ? -32.073 27.608 36.597 1.00 86.88 551 SER A C 1
ATOM 4164 O O . SER A 1 551 ? -30.900 27.454 36.258 1.00 86.88 551 SER A O 1
ATOM 4166 N N . GLN A 1 552 ? -32.721 28.762 36.477 1.00 79.88 552 GLN A N 1
ATOM 4167 C CA . GLN A 1 552 ? -32.136 30.022 36.035 1.00 79.88 552 GLN A CA 1
ATOM 4168 C C . GLN A 1 552 ? -32.624 31.156 36.953 1.00 79.88 552 GLN A C 1
ATOM 4170 O O . GLN A 1 552 ? -33.708 31.061 37.528 1.00 79.88 552 GLN A O 1
ATOM 4175 N N . SER A 1 553 ? -31.811 32.193 37.140 1.00 70.44 553 SER A N 1
ATOM 4176 C CA . SER A 1 553 ? -32.029 33.287 38.095 1.00 70.44 553 SER A CA 1
ATOM 4177 C C . SER A 1 553 ? -32.953 34.396 37.574 1.00 70.44 553 SER A C 1
ATOM 4179 O O . SER A 1 553 ? -33.270 35.326 38.309 1.00 70.44 553 SER A O 1
ATOM 4181 N N . GLY A 1 554 ? -33.378 34.326 36.309 1.00 63.81 554 GLY A N 1
ATOM 4182 C CA . GLY A 1 554 ? -34.190 35.339 35.625 1.00 63.81 554 GLY A CA 1
ATOM 4183 C C . GLY A 1 554 ? -33.390 36.533 35.097 1.00 63.81 554 GLY A C 1
ATOM 4184 O O . GLY A 1 554 ? -33.921 37.331 34.328 1.00 63.81 554 GLY A O 1
ATOM 4185 N N . ASN A 1 555 ? -32.113 36.662 35.475 1.00 62.41 555 ASN A N 1
ATOM 4186 C CA . ASN A 1 555 ? -31.317 37.875 35.255 1.00 62.41 555 ASN A CA 1
ATOM 4187 C C . ASN A 1 555 ? -30.623 37.946 33.889 1.00 62.41 555 ASN A C 1
ATOM 4189 O O . ASN A 1 555 ? -30.067 38.984 33.530 1.00 62.41 555 ASN A O 1
ATOM 4193 N N . THR A 1 556 ? -30.631 36.862 33.113 1.00 60.12 556 THR A N 1
ATOM 4194 C CA . THR A 1 556 ? -29.967 36.801 31.808 1.00 60.12 556 THR A CA 1
ATOM 4195 C C . THR A 1 556 ? -30.941 36.327 30.732 1.00 60.12 556 THR A C 1
ATOM 4197 O O . THR A 1 556 ? -31.614 35.311 30.880 1.00 60.12 556 THR A O 1
ATOM 4200 N N . ARG A 1 557 ? -31.011 37.045 29.598 1.00 64.50 557 ARG A N 1
ATOM 4201 C CA . ARG A 1 557 ? -31.869 36.646 28.460 1.00 64.50 557 ARG A CA 1
ATOM 4202 C C . ARG A 1 557 ? -31.483 35.278 27.872 1.00 64.50 557 ARG A C 1
ATOM 4204 O O . ARG A 1 557 ? -32.303 34.672 27.191 1.00 64.50 557 ARG A O 1
ATOM 4211 N N . SER A 1 558 ? -30.268 34.806 28.149 1.00 67.62 558 SER A N 1
ATOM 4212 C CA . SER A 1 558 ? -29.640 33.629 27.541 1.00 67.62 558 SER A CA 1
ATOM 4213 C C . SER A 1 558 ? -29.844 32.309 28.305 1.00 67.62 558 SER A C 1
ATOM 4215 O O . SER A 1 558 ? -29.443 31.268 27.791 1.00 67.62 558 SER A O 1
ATOM 4217 N N . GLY A 1 559 ? -30.445 32.325 29.504 1.00 81.19 559 GLY A N 1
ATOM 4218 C CA . GLY A 1 559 ? -30.533 31.148 30.383 1.00 81.19 559 GLY A CA 1
ATOM 4219 C C . GLY A 1 559 ? -29.211 30.802 31.091 1.00 81.19 559 GLY A C 1
ATOM 4220 O O . GLY A 1 559 ? -28.203 31.500 30.941 1.00 81.19 559 GLY A O 1
ATOM 4221 N N . ARG A 1 560 ? -29.199 29.715 31.876 1.00 90.50 560 ARG A N 1
ATOM 4222 C CA . ARG A 1 560 ? -28.002 29.254 32.611 1.00 90.50 560 ARG A CA 1
ATOM 4223 C C . ARG A 1 560 ? -27.151 28.333 31.735 1.00 90.50 560 ARG A C 1
ATOM 4225 O O . ARG A 1 560 ? -27.672 27.425 31.099 1.00 90.50 560 ARG A O 1
ATOM 4232 N N . LEU A 1 561 ? -25.835 28.529 31.729 1.00 92.94 561 LEU A N 1
ATOM 4233 C CA . LEU A 1 561 ? -24.873 27.686 31.018 1.00 92.94 561 LEU A CA 1
ATOM 4234 C C . LEU A 1 561 ? -23.926 27.039 32.024 1.00 92.94 561 LEU A C 1
ATOM 4236 O O . LEU A 1 561 ? -23.176 27.745 32.692 1.00 92.94 561 LEU A O 1
ATOM 4240 N N . TYR A 1 562 ? -23.915 25.711 32.078 1.00 95.62 562 TYR A N 1
ATOM 4241 C CA . TYR A 1 562 ? -22.885 24.933 32.753 1.00 95.62 562 TYR A CA 1
ATOM 4242 C C . TYR A 1 562 ? -21.774 24.567 31.773 1.00 95.62 562 TYR A C 1
ATOM 4244 O O . TYR A 1 562 ? -22.042 24.085 30.673 1.00 95.62 562 TYR A O 1
ATOM 4252 N N . LYS A 1 563 ? -20.520 24.745 32.184 1.00 96.62 563 LYS A N 1
ATOM 4253 C CA . LYS A 1 563 ? -19.331 24.254 31.491 1.00 96.62 563 LYS A CA 1
ATOM 4254 C C . LYS A 1 563 ? -18.680 23.171 32.343 1.00 96.62 563 LYS A C 1
ATOM 4256 O O . LYS A 1 563 ? -18.224 23.433 33.452 1.00 96.62 563 LYS A O 1
ATOM 4261 N N . LEU A 1 564 ? -18.643 21.955 31.813 1.00 97.19 564 LEU A N 1
ATOM 4262 C CA . LEU A 1 564 ? -18.067 20.784 32.460 1.00 97.19 564 LEU A CA 1
ATOM 4263 C C . LEU A 1 564 ? -16.696 20.544 31.834 1.00 97.19 564 LEU A C 1
ATOM 4265 O O . LEU A 1 564 ? -16.609 20.306 30.630 1.00 97.19 564 LEU A O 1
ATOM 4269 N N . ALA A 1 565 ? -15.634 20.656 32.627 1.00 97.31 565 ALA A N 1
ATOM 4270 C CA . ALA A 1 565 ? -14.254 20.513 32.182 1.00 97.31 565 ALA A CA 1
ATOM 4271 C C . ALA A 1 565 ? -13.692 19.145 32.587 1.00 97.31 565 ALA A C 1
ATOM 4273 O O . ALA A 1 565 ? -13.659 18.795 33.769 1.00 97.31 565 ALA A O 1
ATOM 4274 N N . LEU A 1 566 ? -13.232 18.386 31.597 1.00 97.75 566 LEU A N 1
ATOM 4275 C CA . LEU A 1 566 ? -12.639 17.068 31.749 1.00 97.75 566 LEU A CA 1
ATOM 4276 C C . LEU A 1 566 ? -11.132 17.149 31.516 1.00 97.75 566 LEU A C 1
ATOM 4278 O O . LEU A 1 566 ? -10.689 17.669 30.493 1.00 97.75 566 LEU A O 1
ATOM 4282 N N . GLN A 1 567 ? -10.353 16.586 32.432 1.00 97.38 567 GLN A N 1
ATOM 4283 C CA . GLN A 1 567 ? -8.945 16.306 32.209 1.00 97.38 567 GLN A CA 1
ATOM 4284 C C . GLN A 1 567 ? -8.838 15.026 31.389 1.00 97.38 567 GLN A C 1
ATOM 4286 O O . GLN A 1 567 ? -9.148 13.949 31.895 1.00 97.38 567 GLN A O 1
ATOM 4291 N N . CYS A 1 568 ? -8.393 15.148 30.144 1.00 97.44 568 CYS A N 1
ATOM 4292 C CA . CYS A 1 568 ? -8.090 14.017 29.282 1.00 97.44 568 CYS A CA 1
ATOM 4293 C C . CYS A 1 568 ? -6.581 13.774 29.237 1.00 97.44 568 CYS A C 1
ATOM 4295 O O . CYS A 1 568 ? -5.808 14.735 29.245 1.00 97.44 568 CYS A O 1
ATOM 4297 N N . SER A 1 569 ? -6.161 12.516 29.186 1.00 96.56 569 SER A N 1
ATOM 4298 C CA . SER A 1 569 ? -4.770 12.092 29.066 1.00 96.56 569 SER A CA 1
ATOM 4299 C C . SER A 1 569 ? -4.602 11.025 27.991 1.00 96.56 569 SER A C 1
ATOM 4301 O O . SER A 1 569 ? -5.462 10.168 27.779 1.00 96.56 569 SER A O 1
ATOM 4303 N N . ASP A 1 570 ? -3.463 11.105 27.315 1.00 95.19 570 ASP A N 1
ATOM 4304 C CA . ASP A 1 570 ? -2.981 10.095 26.384 1.00 95.19 570 ASP A CA 1
ATOM 4305 C C . ASP A 1 570 ? -1.925 9.240 27.101 1.00 95.19 570 ASP A C 1
ATOM 4307 O O . ASP A 1 570 ? -0.850 9.755 27.432 1.00 95.19 570 ASP A O 1
ATOM 4311 N N . PRO A 1 571 ? -2.209 7.954 27.372 1.00 88.81 571 PRO A N 1
ATOM 4312 C CA . PRO A 1 571 ? -1.298 7.090 28.113 1.00 88.81 571 PRO A CA 1
ATOM 4313 C C . PRO A 1 571 ? 0.004 6.802 27.354 1.00 88.81 571 PRO A C 1
ATOM 4315 O O . PRO A 1 571 ? 1.012 6.506 27.989 1.00 88.81 571 PRO A O 1
ATOM 4318 N N . ALA A 1 572 ? 0.017 6.907 26.019 1.00 88.19 572 ALA A N 1
ATOM 4319 C CA . ALA A 1 572 ? 1.208 6.629 25.221 1.00 88.19 572 ALA A CA 1
ATOM 4320 C C . ALA A 1 572 ? 2.234 7.770 25.297 1.00 88.19 572 ALA A C 1
ATOM 4322 O O . ALA A 1 572 ? 3.440 7.534 25.240 1.00 88.19 572 ALA A O 1
ATOM 4323 N N . THR A 1 573 ? 1.768 9.014 25.437 1.00 90.50 573 THR A N 1
ATOM 4324 C CA . THR A 1 573 ? 2.634 10.206 25.452 1.00 90.50 573 THR A CA 1
ATOM 4325 C C . THR A 1 573 ? 2.759 10.854 26.830 1.00 90.50 573 THR A C 1
ATOM 4327 O O . THR A 1 573 ? 3.581 11.752 27.004 1.00 90.50 573 THR A O 1
ATOM 4330 N N . ASN A 1 574 ? 1.954 10.426 27.810 1.00 90.94 574 ASN A N 1
ATOM 4331 C CA . ASN A 1 574 ? 1.771 11.080 29.113 1.00 90.94 574 ASN A CA 1
ATOM 4332 C C . ASN A 1 574 ? 1.329 12.552 29.017 1.00 90.94 574 ASN A C 1
ATOM 4334 O O . ASN A 1 574 ? 1.407 13.301 29.994 1.00 90.94 574 ASN A O 1
ATOM 4338 N N . LEU A 1 575 ? 0.856 12.987 27.847 1.00 95.31 575 LEU A N 1
ATOM 4339 C CA . LEU A 1 575 ? 0.319 14.326 27.658 1.00 95.31 575 LEU A CA 1
ATOM 4340 C C . LEU A 1 575 ? -1.113 14.388 28.170 1.00 95.31 575 LEU A C 1
ATOM 4342 O O . LEU A 1 575 ? -1.838 13.392 28.207 1.00 95.31 575 LEU A O 1
ATOM 4346 N N . SER A 1 576 ? -1.531 15.590 28.555 1.00 96.62 576 SER A N 1
ATOM 4347 C CA . SER A 1 576 ? -2.874 15.824 29.060 1.00 96.62 576 SER A CA 1
ATOM 4348 C C . SER A 1 576 ? -3.430 17.153 28.551 1.00 96.62 576 SER A C 1
ATOM 4350 O O . SER A 1 576 ? -2.682 18.098 28.299 1.00 96.62 576 SER A O 1
ATOM 4352 N N . ALA A 1 577 ? -4.744 17.216 28.352 1.00 96.75 577 ALA A N 1
ATOM 4353 C CA . ALA A 1 577 ? -5.449 18.405 27.892 1.00 96.75 577 ALA A CA 1
ATOM 4354 C C . ALA A 1 577 ? -6.828 18.508 28.548 1.00 96.75 577 ALA A C 1
ATOM 4356 O O . ALA A 1 577 ? -7.503 17.500 28.763 1.00 96.75 577 ALA A O 1
ATOM 4357 N N . ILE A 1 578 ? -7.269 19.738 28.817 1.00 97.00 578 ILE A N 1
ATOM 4358 C CA . ILE A 1 578 ? -8.629 19.993 29.288 1.00 97.00 578 ILE A CA 1
ATOM 4359 C C . ILE A 1 578 ? -9.567 20.052 28.080 1.00 97.00 578 ILE A C 1
ATOM 4361 O O . ILE A 1 578 ? -9.411 20.894 27.195 1.00 97.00 578 ILE A O 1
ATOM 4365 N N . LYS A 1 579 ? -10.568 19.175 28.065 1.00 96.50 579 LYS A N 1
ATOM 4366 C CA . LYS A 1 579 ? -11.715 19.228 27.153 1.00 96.50 579 LYS A CA 1
ATOM 4367 C C . LYS A 1 579 ? -12.912 19.782 27.918 1.00 96.50 579 LYS A C 1
ATOM 4369 O O . LYS A 1 579 ? -12.999 19.609 29.129 1.00 96.50 579 LYS A O 1
ATOM 4374 N N . ALA A 1 580 ? -13.837 20.459 27.247 1.00 95.69 580 ALA A N 1
ATOM 4375 C CA . ALA A 1 580 ? -15.022 20.985 27.914 1.00 95.69 580 ALA A CA 1
ATOM 4376 C C . ALA A 1 580 ? -16.284 20.758 27.088 1.00 95.69 580 ALA A C 1
ATOM 4378 O O . ALA A 1 580 ? -16.250 20.879 25.866 1.00 95.69 580 ALA A O 1
ATOM 4379 N N . VAL A 1 581 ? -17.389 20.485 27.778 1.00 96.69 581 VAL A N 1
ATOM 4380 C CA . VAL A 1 581 ? -18.734 20.411 27.199 1.00 96.69 581 VAL A CA 1
ATOM 4381 C C . VAL A 1 581 ? -19.662 21.394 27.906 1.00 96.69 581 VAL A C 1
ATOM 4383 O O . VAL A 1 581 ? -19.502 21.682 29.094 1.00 96.69 581 VAL A O 1
ATOM 4386 N N . ALA A 1 582 ? -20.608 21.938 27.151 1.00 96.19 582 ALA A N 1
ATOM 4387 C CA . ALA A 1 582 ? -21.603 22.886 27.621 1.00 96.19 582 ALA A CA 1
ATOM 4388 C C . ALA A 1 582 ? -22.963 22.200 27.809 1.00 96.19 582 ALA A C 1
ATOM 4390 O O . ALA A 1 582 ? -23.394 21.443 26.942 1.00 96.19 582 ALA A O 1
ATOM 4391 N N . VAL A 1 583 ? -23.653 22.515 28.905 1.00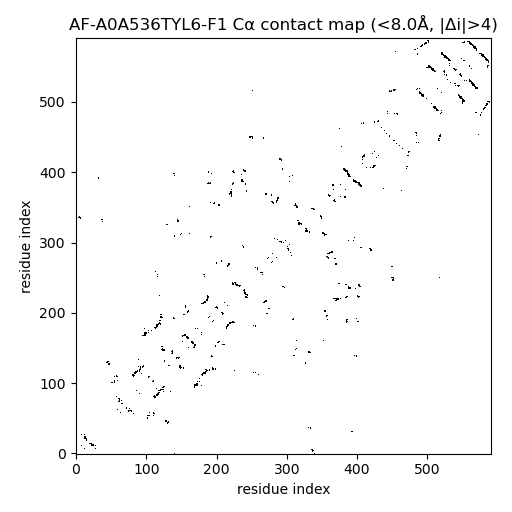 95.88 583 VAL A N 1
ATOM 4392 C CA . VAL A 1 583 ? -25.046 22.122 29.153 1.00 95.88 583 VAL A CA 1
ATOM 4393 C C . VAL A 1 583 ? -25.853 23.368 29.495 1.00 95.88 583 VAL A C 1
ATOM 4395 O O . VAL A 1 583 ? -25.476 24.126 30.387 1.00 95.88 583 VAL A O 1
ATOM 4398 N N . THR A 1 584 ? -26.954 23.604 28.787 1.00 94.19 584 THR A N 1
ATOM 4399 C CA . THR A 1 584 ? -27.778 24.809 28.938 1.00 94.19 584 THR A CA 1
ATOM 4400 C C . THR A 1 584 ? -29.074 24.534 29.694 1.00 94.19 584 THR A C 1
ATOM 4402 O O . THR A 1 584 ? -29.693 23.492 29.538 1.00 94.19 584 THR A O 1
ATOM 4405 N N . VAL A 1 585 ? -29.532 25.486 30.497 1.00 92.19 585 VAL A N 1
ATOM 4406 C CA . VAL A 1 585 ? -30.908 25.550 30.995 1.00 92.19 585 VAL A CA 1
ATOM 4407 C C . VAL A 1 585 ? -31.584 26.665 30.200 1.00 92.19 585 VAL A C 1
ATOM 4409 O O . VAL A 1 585 ? -31.223 27.834 30.381 1.00 92.19 585 VAL A O 1
ATOM 4412 N N . PRO A 1 586 ? -32.493 26.338 29.268 1.00 84.88 586 PRO A N 1
ATOM 4413 C CA . PRO A 1 586 ? -33.081 27.320 28.382 1.00 84.88 586 PRO A CA 1
ATOM 4414 C C . PRO A 1 586 ? -34.003 28.246 29.173 1.00 84.88 586 PRO A C 1
ATOM 4416 O O . PRO A 1 586 ? -34.644 27.852 30.150 1.00 84.88 586 PRO A O 1
ATOM 4419 N N . ASN A 1 587 ? -34.080 29.495 28.725 1.00 76.06 587 ASN A N 1
ATOM 4420 C CA . ASN A 1 587 ? -35.057 30.438 29.237 1.00 76.06 587 ASN A CA 1
ATOM 4421 C C . ASN A 1 587 ? -36.427 30.082 28.644 1.00 76.06 587 ASN A C 1
ATOM 4423 O O . ASN A 1 587 ? -36.678 30.340 27.468 1.00 76.06 587 ASN A O 1
ATOM 4427 N N . VAL A 1 588 ? -37.289 29.441 29.431 1.00 63.66 588 VAL A N 1
ATOM 4428 C CA . VAL A 1 588 ? -38.686 29.216 29.048 1.00 63.66 588 VAL A CA 1
ATOM 4429 C C . VAL A 1 588 ? -39.499 30.365 29.652 1.00 63.66 588 VAL A C 1
ATOM 4431 O O . VAL A 1 588 ? -39.475 30.509 30.877 1.00 63.66 588 VAL A O 1
ATOM 4434 N N . PRO A 1 589 ? -40.184 31.201 28.845 1.00 54.66 589 PRO A N 1
ATOM 4435 C CA . PRO A 1 589 ? -41.085 32.216 29.376 1.00 54.66 589 PRO A CA 1
ATOM 4436 C C . PRO A 1 589 ? -42.126 31.541 30.270 1.00 54.66 589 PRO A C 1
ATOM 4438 O O . PRO A 1 589 ? -42.729 30.546 29.867 1.00 54.66 589 PRO A O 1
ATOM 4441 N N . ALA A 1 590 ? -42.323 32.059 31.481 1.00 48.03 590 ALA A N 1
ATOM 4442 C CA . ALA A 1 590 ? -43.461 31.662 32.297 1.00 48.03 590 ALA A CA 1
ATOM 4443 C C . ALA A 1 590 ? -44.741 32.057 31.541 1.00 48.03 590 ALA A C 1
ATOM 4445 O O . ALA A 1 590 ? -44.948 33.246 31.295 1.00 48.03 590 ALA A O 1
ATOM 4446 N N . ASN A 1 591 ? -45.538 31.068 31.127 1.00 39.91 591 ASN A N 1
ATOM 4447 C CA . ASN A 1 591 ? -46.922 31.287 30.703 1.00 39.91 591 ASN A CA 1
ATOM 4448 C C . ASN A 1 591 ? -47.827 31.372 31.926 1.00 39.91 591 ASN A C 1
ATOM 4450 O O . ASN A 1 591 ? -47.642 30.527 32.835 1.00 39.91 591 ASN A O 1
#

Radius of gyration: 30.2 Å; Cα contacts (8 Å, |Δi|>4): 1252; chains: 1; bounding box: 79×79×82 Å

Nearest PDB structures (foldseek):
  5kzp-assembly4_G  TM=4.004E-01  e=1.374E-01  Homo sapiens
  6sni-assembly1_H  TM=3.856E-01  e=2.782E-01  synthetic construct
  4etp-assembly1_A  TM=5.293E-01  e=1.530E+00  Saccharomyces cerevisiae S288C
  8wnu-assembly1_D  TM=3.269E-01  e=9.014E-01  Homo sapiens
  6dnv-assembly2_B  TM=3.086E-01  e=1.283E+00  Neisseria meningitidis alpha14

Solvent-accessible surface area (backbone atoms only — not comparable to full-atom values): 32368 Å² total; per-residue (Å²): 120,99,66,82,73,74,85,74,56,75,92,22,42,44,66,44,98,81,69,83,48,73,46,68,34,82,86,54,54,59,93,91,69,86,86,87,86,87,77,94,81,78,87,62,66,78,56,45,56,58,50,53,54,55,29,51,52,53,36,40,51,38,72,29,64,44,52,99,88,66,54,69,38,94,43,44,86,68,51,88,75,37,74,48,79,42,64,30,67,62,25,7,42,51,42,43,33,34,38,75,30,45,32,40,42,100,84,67,43,60,41,45,49,30,40,38,29,32,53,29,66,24,25,34,38,38,36,78,40,83,67,47,59,65,89,66,61,47,28,74,85,41,52,61,63,52,79,27,62,57,88,54,42,17,62,46,79,44,54,39,84,88,76,68,53,70,45,23,29,38,54,45,19,61,78,61,73,17,61,42,38,34,41,40,34,30,30,34,15,33,26,38,41,44,37,34,39,39,43,45,25,42,53,74,53,81,44,68,51,78,82,39,98,49,44,34,44,38,30,33,33,23,23,14,62,58,66,44,37,74,85,42,36,83,69,29,68,46,24,14,15,54,54,73,61,62,55,38,52,56,23,45,51,54,26,49,49,36,28,72,76,69,66,45,68,56,66,79,61,29,56,57,36,56,93,80,61,26,27,33,48,53,93,65,25,55,61,57,72,55,40,50,32,95,78,58,80,44,99,81,36,26,49,86,82,84,56,81,55,44,80,46,50,52,62,55,32,43,85,58,20,88,78,70,67,51,62,79,35,73,70,54,64,81,61,66,58,54,68,60,65,90,88,55,103,57,79,25,74,26,36,57,67,48,58,62,34,31,62,20,31,39,83,59,34,31,44,73,31,38,49,60,47,46,64,68,73,57,58,67,45,25,34,23,12,59,34,34,18,36,75,99,50,54,78,38,71,31,71,52,33,8,22,37,47,68,46,35,43,30,66,67,58,15,61,75,60,54,35,83,50,73,12,35,33,73,74,20,78,33,29,67,58,43,52,52,48,41,53,50,45,48,51,50,34,25,71,57,47,42,27,33,36,83,56,43,59,64,50,51,52,52,53,50,52,49,38,56,76,52,44,35,31,77,66,69,98,67,80,82,87,78,56,58,30,63,69,54,43,47,64,46,57,78,50,57,60,39,77,72,66,76,56,49,74,43,82,39,44,49,47,80,48,54,42,95,41,39,63,71,51,67,32,58,74,47,76,49,50,44,70,83,53,51,78,92,40,46,46,81,76,46,55,49,29,30,32,38,40,16,43,63,74,80,85,55,94,78,31,20,42,36,42,41,33,24,47,28,35,22,81,90,76,73,45,71,50,79,46,71,37,65,32,32,21,65,69,72,80,87,127

Mean predicted aligned error: 6.64 Å

pLDDT: mean 91.97, std 8.97, range [38.78, 98.75]

Secondary structure (DSSP, 8-state):
--SPP-PPPGGGEEE-TTSS-EEE-TTS--TT--------------TTHHHHHHHHHHHHHHH-SB-TT--B-TTTTT-S--EEEEESHHHHHHHHHHHTTTTB-TTS-B--SEEEEES-TT----TTSTT--TT----SSSSTT-----S--SSS-EE-TTT--EE-SSHHHHHHT-PPEEEEEEESHHHHHH-GGGGTB-TTSSSBPPPPTTEEEEEETT--SS---TT--TTBSSEEP----HHHHHHHHHHHHHHHHH--PPSPPB---TTTTSEE-GGGS---TT-B-TT--STTSB----------B-----TTHHHHS--SS-SPP-SSPSS--TTS---BTTB-B----EE-B-TTS-B-SSB--HHHHS-SEEE-S--BB-GGGTTSB-TT--EEEEPPSSHHHHHHHT--SPPHHHH-SSHHHHHHHHHHHHHHHHHTTSS-HHHHHHHHHHHHHHHHHTT-SS--SSPPP--HHHHT-EEEES-SB--S-SS-EEEEEEEEE--TT---EEEEEEEEESTT--GGGEEEEETTEEEEE----S--TT-EEEEEEEEEEETTTTEEEEEEEEEEE------

Foldseek 3Di:
DVDFDDDQDPVQKDADPVNPDIDGHPPSDDPPDADDDDDDDDDFDLLCVVLVVLLVVLCCLADNQADPVRHGNPNYPPDPAAEDEDAALVVLQVLVSLQVQSLQHPVLAGRHQAYEYEAHAQWHQQRRAGNRDSPFDDFQRGPVQAPTRAPPREQDWAADPVPRDIGHSNVNCVVSVRAHAYEAEYELLCLFTVLNVSHQAHLQRPFGHDDDPRYAAFYEWLAFRAAFAQPDQDQFLFGFFGDHLVQLSVLVVVQSVCCSPVVRHAFHHWDQGPVVPQKFQLVPQLADFQAARPVCQDPVRTADRDSHGRWAFPFCQDPCCVVPVYGPDPRGDPPPPQDDDPPDPDAHSRGDTGDGIGGHADPQQIRPIGDYALCRQLDQFHRHHWTAGDDPRGPGTPNRTIHTGGFAQAPVSCVVSVHPDHHLCRSAVALVSSLVSSLVSQLVCLLSSSGAQLCVQVVSVVSSVVCVVSNHPDRDPDDDDDRSQVVQKAKDKPAQEDPDLPFDWAKIFMDMDGRPSADKDKFFDDKDKPQPDDPVQKAAPTRGMITGTLHHPPPDQAAMKMKTWMWMAGPSRRDIDIHIGIHGNGDDDDD

Sequence (591 aa):
MDDVAQVVPAGNWNYNATATGLTLVAPGFVTNDIYEFSYTAKDPTVAGLGFAAIRDWNSWLRYAVADDVGQANPLANYITNIYTEISSQPGRLLNDFRHLGFNEDESGRKVFNGHMQWISAGSGIGMNYRFSQSGRTERNRQDHLYAENLFPFANVSTTDPFTGKTDSRYAKCEATGTCPLGVEIYSANEYWVKTASLLHTTPDGATDLPESPYARDYFMSSMQHGTGSATSRGNCQQFQNPLSSSPVQRALFLALDKWSTAGIAPPTSRVPRLFNGTMTLPANTGFPTNIPDPFMETPNGKVTYTGLKSTRYRYVLGESFYTSGIPSIFPPVITPPIEINTAVPIVSVNGPIYPSFVPTTDSDGNDIAGLRLADVTVPLATYTGWGLRSGVWANDGCESSGQFIPFATNATTRAASGDPRPSVAERYPTFDAYDNQVKSAMNTMIQDRTLLCEDGSSELARLRQAGVTRGVPNPPASFAPYSFALANSSVASSQSTLSPSDGRMVPVSLSVSAPDTCNVACNLIMISGTDGATAADSQITGPMSATLRASQSGNTRSGRLYKLALQCSDPATNLSAIKAVAVTVPNVPAN